Protein AF-A0A9K3M3G5-F1 (afdb_monomer_lite)

InterPro domains:
  IPR040632 Sulfotransferase, S. mansonii-type [PF17784] (165-296)

Foldseek 3Di:
DDDDDDDDDDDDDDDDDDDDDDDDDDDDDDDDDDDDDDPDDDDDDDDDDDDDDDDDDPPPDDDDQDDPDPDDPFQLVQQDLQLLAGDDPDDDDPPDQDDLSNLLSVLVVVLVVPAPVPDPGARPPCVLQDFPVVQLVVLLVVLVVVCVVCVVPDVPDDDFQDFQEEELEDPPLQLVLVQQQVVLLVFAEAEQDDPNDGLLVCLVVCVVSVHQSCPDPNVRGNYYSYNWDFDAPPPVPQGDTGDCSRRVVRSNCVRCVQHEYEYRHERLVVSLVSCLLPRNNQQSVLLDSDRLQRDDPVSVVVSVVVPDGRGRDSRSSVSSSSSSSSSVVVVCVSRVSYHYHYDYLPDQCRLVSNCSNGVGDSVRGGSDRPPDPVPPPPPDPDDDDPPPDPPPPPPPPQQLVQQDLQLLAGDDDPPDPACDLSNLLSVLLPPPVLLPDPVLQDDDPPPPVPLPDQADFAEEALEDAPDPCLQLVQLLVVLVVFFEDEQQGPPNPQHGQQVQLVVCVVSVHQSDCSRRNDGRYYSHNWAFDQDPLPPLDDPDATGRCSRRVVVSNCVVPLQHAYEYEREPLVVVLVCCPPPNNNQLSVLLHSDRSQDDDPQSVVCSSPRFDFDQDPVRDTDRDDHGDDSSSSSRSSSSSSSSVVCCCVPNRVSYHYDYAYLHDLVVNLVVCCSSPVVRDPVSSCSSPVPD

Sequence (688 aa):
MLHPKFWIEWGLRLLFSKRSLAIVFGSTLLLTVSWQIDVVFQQQQPAAGTLRRSASNNFMRVYLKPSPTQQSLPNYQRWNHVNHTFESAHRRDTNEAPSSFEILETVLRDSRQQQPQGGSGHFHDDACLKPNMKQTKRLVQKVKRQREKEQIQSATSHITLPFPVLNMGFPKSGSSSLMRWFKNAGYNVTHFVEDGQYVGLQILQNVLDGYSPFANDLAPYHVHAQMDYTGGDDPRQQATTIFPQIQLLDEIHHAQPNATFVLMFRPVQEWIESTQSWNRYPFRWAESNIPGLMLTERQLYERDSLHERIVVTPQQLQDWWCSHVLHIRQFVKEYPSHALIELDLYDSESSAILSELFAVDEGVVSWNKANSNSKKHNTNKSTMIPQTSSLQKTSTKLYHEKWNFTSNTMTIDEGVESISSLKLLERVMHDGTIMTDESCFRAMPRHDAQISIPLASPFLNVGLPMDPWNDMLKEFFSCLGLKVTHRKGQGGKFGSTGKKINQAVQAGMPPLSGYFGNRDVYTQLDYTVTLNSTQGIVVEQSVFPQIQLLDEIHQEVPNATLLLPYPNFDQWIDFAQSFHNFTERWARMEMPGLVLTEEQYQARSLPCPAEIDEDGMVVNRCIRLSDMQLREWWCGHIHHVRRLVNDVYPSHTLLEIDFGNLAHTRKTMKDLFPQANQTCLSELSFME

pLDDT: mean 80.37, std 21.34, range [23.3, 98.75]

Secondary structure (DSSP, 8-state):
-------------------------------------------PPPPP---------------PPPP----PPPGGGGEETTTTEE--SS---TTSPPPHHHHHHHHHHHHHHTS-TTS------GGGGS--HHHHHHHHHHHHHHHHHHHTT-TT----PPSPEEE-SPTTSSHHHHHHHHHHTT--EE-SEETTEEHHHHHHHHHHTTS-TT-GGGTT-SEES---EE--S-TTS---EE-HHHHTHHHHHHH-TTPEEEEEE--HHHHHHHHHTSTTHHHHHHTS--TT----HHHHHHHHTSSS-----HHHHHHHHHHHHHHHHHHHHHSTTSEEEEEETT-THHHHHHHHHHT--TTT------S--TTSSSS-------------------GGGGEETTTTEE-PPTT-----HHHHHHHHHH-TTGGG-GGGGSPPPPPGGGTTSPPPSPEEE-S-TT-THHHHHHHHHHHTT--EE-SB-TTTTT-BHHHHHHHHHHTTS-TTHHHH-S-SEES---B-----TTT----S--B-HHHHSHHHHHHH-TT-EEEEEE--HHHHHHHHHHSTTHHHHHHHS--TT-PPPHHHHHHTTSPPPEEE-TTS-EEE------HHHHHHHHHHHHHHHHHIIIII-TTSEEEEEETT-HHHHHHHHHHH-TT--HHHHHGGGTT-

Radius of gyration: 33.53 Å; chains: 1; bounding box: 87×112×89 Å

Structure (mmCIF, N/CA/C/O backbone):
data_AF-A0A9K3M3G5-F1
#
_entry.id   AF-A0A9K3M3G5-F1
#
loop_
_atom_site.group_PDB
_atom_site.id
_atom_site.type_symbol
_atom_site.label_atom_id
_atom_site.label_alt_id
_atom_site.label_comp_id
_atom_site.label_asym_id
_atom_site.label_entity_id
_atom_site.label_seq_id
_atom_site.pdbx_PDB_ins_code
_atom_site.Cartn_x
_atom_site.Cartn_y
_atom_site.Cartn_z
_atom_site.occupancy
_atom_site.B_iso_or_equiv
_atom_site.auth_seq_id
_atom_site.auth_comp_id
_atom_site.auth_asym_id
_atom_site.auth_atom_id
_atom_site.pdbx_PDB_model_num
ATOM 1 N N . MET A 1 1 ? 8.587 -85.352 10.899 1.00 38.84 1 MET A N 1
ATOM 2 C CA . MET A 1 1 ? 9.009 -83.949 11.103 1.00 38.84 1 MET A CA 1
ATOM 3 C C . MET A 1 1 ? 7.863 -83.047 10.670 1.00 38.84 1 MET A C 1
ATOM 5 O O . MET A 1 1 ? 7.310 -83.257 9.600 1.00 38.84 1 MET A O 1
ATOM 9 N N . LEU A 1 2 ? 7.431 -82.175 11.578 1.00 28.20 2 LEU A N 1
ATOM 10 C CA . LEU A 1 2 ? 6.199 -81.380 11.555 1.00 28.20 2 LEU A CA 1
ATOM 11 C C . LEU A 1 2 ? 6.344 -80.086 10.721 1.00 28.20 2 LEU A C 1
ATOM 13 O O . LEU A 1 2 ? 7.246 -79.315 11.005 1.00 28.20 2 LEU A O 1
ATOM 17 N N . HIS A 1 3 ? 5.417 -79.860 9.775 1.00 26.95 3 HIS A N 1
ATOM 18 C CA . HIS A 1 3 ? 4.411 -78.765 9.769 1.00 26.95 3 HIS A CA 1
ATOM 19 C C . HIS A 1 3 ? 4.879 -77.252 9.712 1.00 26.95 3 HIS A C 1
ATOM 21 O O . HIS A 1 3 ? 6.071 -77.007 9.615 1.00 26.95 3 HIS A O 1
ATOM 27 N N . PRO A 1 4 ? 3.983 -76.223 9.630 1.00 56.69 4 PRO A N 1
ATOM 28 C CA . PRO A 1 4 ? 3.728 -75.370 8.429 1.00 56.69 4 PRO A CA 1
ATOM 29 C C . PRO A 1 4 ? 3.505 -73.831 8.706 1.00 56.69 4 PRO A C 1
ATOM 31 O O . PRO A 1 4 ? 3.779 -73.372 9.808 1.00 56.69 4 PRO A O 1
ATOM 34 N N . LYS A 1 5 ? 2.805 -73.127 7.769 1.00 32.19 5 LYS A N 1
ATOM 35 C CA . LYS A 1 5 ? 1.855 -71.965 7.932 1.00 32.19 5 LYS A CA 1
ATOM 36 C C . LYS A 1 5 ? 2.451 -70.543 8.066 1.00 32.19 5 LYS A C 1
ATOM 38 O O . LYS A 1 5 ? 3.539 -70.406 8.590 1.00 32.19 5 LYS A O 1
ATOM 43 N N . PHE A 1 6 ? 1.805 -69.416 7.720 1.00 30.36 6 PHE A N 1
ATOM 44 C CA . PHE A 1 6 ? 0.620 -68.971 6.941 1.00 30.36 6 PHE A CA 1
ATOM 45 C C . PHE A 1 6 ? 0.648 -67.407 7.003 1.00 30.36 6 PHE A C 1
ATOM 47 O O . PHE A 1 6 ? 1.065 -66.880 8.027 1.00 30.36 6 PHE A O 1
ATOM 54 N N . TRP A 1 7 ? 0.106 -66.717 5.982 1.00 28.88 7 TRP A N 1
ATOM 55 C CA . TRP A 1 7 ? -0.485 -65.348 5.977 1.00 28.88 7 TRP A CA 1
ATOM 56 C C . TRP A 1 7 ? 0.403 -64.095 6.123 1.00 28.88 7 TRP A C 1
ATOM 58 O O . TRP A 1 7 ? 1.114 -63.956 7.103 1.00 28.88 7 TRP A O 1
ATOM 68 N N . ILE A 1 8 ? 0.225 -63.131 5.200 1.00 28.02 8 ILE A N 1
ATOM 69 C CA . ILE A 1 8 ? 0.043 -61.685 5.462 1.00 28.02 8 ILE A CA 1
ATOM 70 C C . ILE A 1 8 ? -0.809 -61.093 4.320 1.00 28.02 8 ILE A C 1
ATOM 72 O O . ILE A 1 8 ? -0.583 -61.361 3.140 1.00 28.02 8 ILE A O 1
ATOM 76 N N . GLU A 1 9 ? -1.816 -60.325 4.726 1.00 25.84 9 GLU A N 1
ATOM 77 C CA . GLU A 1 9 ? -2.808 -59.603 3.932 1.00 25.84 9 GLU A CA 1
ATOM 78 C C . GLU A 1 9 ? -2.210 -58.448 3.110 1.00 25.84 9 GLU A C 1
ATOM 80 O O . GLU A 1 9 ? -1.312 -57.733 3.557 1.00 25.84 9 GLU A O 1
ATOM 85 N N . TRP A 1 10 ? -2.789 -58.194 1.934 1.00 26.22 10 TRP A N 1
ATOM 86 C CA . TRP A 1 10 ? -2.655 -56.916 1.237 1.00 26.22 10 TRP A CA 1
ATOM 87 C C . TRP A 1 10 ? -3.605 -55.894 1.869 1.00 26.22 10 TRP A C 1
ATOM 89 O O . TRP A 1 10 ? -4.807 -55.897 1.611 1.00 26.22 10 TRP A O 1
ATOM 99 N N . GLY A 1 11 ? -3.058 -55.003 2.693 1.00 24.97 11 GLY A N 1
ATOM 100 C CA . GLY A 1 11 ? -3.770 -53.824 3.175 1.00 24.97 11 GLY A CA 1
ATOM 101 C C . GLY A 1 11 ? -3.885 -52.761 2.081 1.00 24.97 11 GLY A C 1
ATOM 102 O O . GLY A 1 11 ? -2.891 -52.137 1.707 1.00 24.97 11 GLY A O 1
ATOM 103 N N . LEU A 1 12 ? -5.108 -52.514 1.605 1.00 23.30 12 LEU A N 1
ATOM 104 C CA . LEU A 1 12 ? -5.463 -51.297 0.873 1.00 23.30 12 LEU A CA 1
ATOM 105 C C . LEU A 1 12 ? -5.224 -50.072 1.774 1.00 23.30 12 LEU A C 1
ATOM 107 O O . LEU A 1 12 ? -5.944 -49.857 2.749 1.00 23.30 12 LEU A O 1
ATOM 111 N N . ARG A 1 13 ? -4.268 -49.211 1.412 1.00 24.67 13 ARG A N 1
ATOM 112 C CA . ARG A 1 13 ? -4.262 -47.811 1.859 1.00 24.67 13 ARG A CA 1
ATOM 113 C C . ARG A 1 13 ? -5.100 -46.986 0.888 1.00 24.67 13 ARG A C 1
ATOM 115 O O . ARG A 1 13 ? -4.653 -46.641 -0.201 1.00 24.67 13 ARG A O 1
ATOM 122 N N . LEU A 1 14 ? -6.320 -46.667 1.311 1.00 25.39 14 LEU A N 1
ATOM 123 C CA . LEU A 1 14 ? -7.155 -45.631 0.711 1.00 25.39 14 LEU A CA 1
ATOM 124 C C . LEU A 1 14 ? -6.518 -44.259 0.971 1.00 25.39 14 LEU A C 1
ATOM 126 O O . LEU A 1 14 ? -6.572 -43.740 2.084 1.00 25.39 14 LEU A O 1
ATOM 130 N N . LEU A 1 15 ? -5.927 -43.667 -0.065 1.00 27.48 15 LEU A N 1
ATOM 131 C CA . LEU A 1 15 ? -5.682 -42.229 -0.126 1.00 27.48 15 LEU A CA 1
ATOM 132 C C . LEU A 1 15 ? -6.908 -41.579 -0.769 1.00 27.48 15 LEU A C 1
ATOM 134 O O . LEU A 1 15 ? -7.112 -41.658 -1.978 1.00 27.48 15 LEU A O 1
ATOM 138 N N . PHE A 1 16 ? -7.741 -40.947 0.054 1.00 27.62 16 PHE A N 1
ATOM 139 C CA . PHE A 1 16 ? -8.816 -40.091 -0.429 1.00 27.62 16 PHE A CA 1
ATOM 140 C C . PHE A 1 16 ? -8.219 -38.799 -0.993 1.00 27.62 16 PHE A C 1
ATOM 142 O O . PHE A 1 16 ? -7.811 -37.913 -0.246 1.00 27.62 16 PHE A O 1
ATOM 149 N N . SER A 1 17 ? -8.216 -38.674 -2.319 1.00 27.48 17 SER A N 1
ATOM 150 C CA . SER A 1 17 ? -8.119 -37.387 -3.003 1.00 27.48 17 SER A CA 1
ATOM 151 C C . SER A 1 17 ? -9.423 -37.144 -3.753 1.00 27.48 17 SER A C 1
ATOM 153 O O . SER A 1 17 ? -9.816 -37.909 -4.633 1.00 27.48 17 SER A O 1
ATOM 155 N N . LYS A 1 18 ? -10.128 -36.082 -3.358 1.00 38.38 18 LYS A N 1
ATOM 156 C CA . LYS A 1 18 ? -11.320 -35.584 -4.043 1.00 38.38 18 LYS A CA 1
ATOM 157 C C . LYS A 1 18 ? -10.919 -35.119 -5.445 1.00 38.38 18 LYS A C 1
ATOM 159 O O . LYS A 1 18 ? -10.355 -34.034 -5.557 1.00 38.38 18 LYS A O 1
ATOM 164 N N . ARG A 1 19 ? -11.252 -35.893 -6.483 1.00 34.34 19 ARG A N 1
ATOM 165 C CA . ARG A 1 19 ? -11.754 -35.425 -7.795 1.00 34.34 19 ARG A CA 1
ATOM 166 C C . ARG A 1 19 ? -11.994 -36.612 -8.740 1.00 34.34 19 ARG A C 1
ATOM 168 O O . ARG A 1 19 ? -11.101 -37.403 -8.994 1.00 34.34 19 ARG A O 1
ATOM 175 N N . SER A 1 20 ? -13.243 -36.687 -9.189 1.00 30.64 20 SER A N 1
ATOM 176 C CA . SER A 1 20 ? -13.851 -37.377 -10.334 1.00 30.64 20 SER A CA 1
ATOM 177 C C . SER A 1 20 ? -13.057 -38.458 -11.083 1.00 30.64 20 SER A C 1
ATOM 179 O O . SER A 1 20 ? -12.075 -38.181 -11.764 1.00 30.64 20 SER A O 1
ATOM 181 N N . LEU A 1 21 ? -13.612 -39.672 -11.067 1.00 28.20 21 LEU A N 1
ATOM 182 C CA . LEU A 1 21 ? -13.330 -40.750 -12.010 1.00 28.20 21 LEU A CA 1
ATOM 183 C C . LEU A 1 21 ? -14.209 -40.544 -13.258 1.00 28.20 21 LEU A C 1
ATOM 185 O O . LEU A 1 21 ? -15.434 -40.536 -13.143 1.00 28.20 21 LEU A O 1
ATOM 189 N N . ALA A 1 22 ? -13.610 -40.377 -14.437 1.00 27.91 22 ALA A N 1
ATOM 190 C CA . ALA A 1 22 ? -14.321 -40.476 -15.710 1.00 27.91 22 ALA A CA 1
ATOM 191 C C . ALA A 1 22 ? -14.096 -41.884 -16.275 1.00 27.91 22 ALA A C 1
ATOM 193 O O . ALA A 1 22 ? -12.978 -42.229 -16.649 1.00 27.91 22 ALA A O 1
ATOM 194 N N . ILE A 1 23 ? -15.152 -42.697 -16.316 1.00 27.25 23 ILE A N 1
ATOM 195 C CA . ILE A 1 23 ? -15.171 -43.949 -17.076 1.00 27.25 23 ILE A CA 1
ATOM 196 C C . ILE A 1 23 ? -16.015 -43.692 -18.322 1.00 27.25 23 ILE A C 1
ATOM 198 O O . ILE A 1 23 ? -17.196 -43.368 -18.222 1.00 27.25 23 ILE A O 1
ATOM 202 N N . VAL A 1 24 ? -15.399 -43.833 -19.494 1.00 29.14 24 VAL A N 1
ATOM 203 C CA . VAL A 1 24 ? -16.089 -43.831 -20.785 1.00 29.14 24 VAL A CA 1
ATOM 204 C C . VAL A 1 24 ? -16.514 -45.264 -21.090 1.00 29.14 24 VAL A C 1
ATOM 206 O O . VAL A 1 24 ? -15.661 -46.134 -21.241 1.00 29.14 24 VAL A O 1
ATOM 209 N N . PHE A 1 25 ? -17.819 -45.502 -21.220 1.00 29.78 25 PHE A N 1
ATOM 210 C CA . PHE A 1 25 ? -18.348 -46.656 -21.945 1.00 29.78 25 PHE A CA 1
ATOM 211 C C . PHE A 1 25 ? -19.260 -46.170 -23.068 1.00 29.78 25 PHE A C 1
ATOM 213 O O . PHE A 1 25 ? -20.083 -45.275 -22.883 1.00 29.78 25 PHE A O 1
ATOM 220 N N . GLY A 1 26 ? -19.037 -46.737 -24.252 1.00 28.22 26 GLY A N 1
ATOM 221 C CA . GLY A 1 26 ? -19.723 -46.385 -25.482 1.00 28.22 26 GLY A CA 1
ATOM 222 C C . GLY A 1 26 ? -21.218 -46.699 -25.463 1.00 28.22 26 GLY A C 1
ATOM 223 O O . GLY A 1 26 ? -21.659 -47.662 -24.845 1.00 28.22 26 GLY A O 1
ATOM 224 N N . SER A 1 27 ? -21.949 -45.851 -26.192 1.00 35.56 27 SER A N 1
ATOM 225 C CA . SER A 1 27 ? -23.146 -46.146 -26.991 1.00 35.56 27 SER A CA 1
ATOM 226 C C . SER A 1 27 ? -24.119 -47.187 -26.426 1.00 35.56 27 SER A C 1
ATOM 228 O O . SER A 1 27 ? -23.870 -48.379 -26.563 1.00 35.56 27 SER A O 1
ATOM 230 N N . THR A 1 28 ? -25.273 -46.751 -25.896 1.00 35.97 28 THR A N 1
ATOM 231 C CA . THR A 1 28 ? -26.627 -46.881 -26.502 1.00 35.97 28 THR A CA 1
ATOM 232 C C . THR A 1 28 ? -27.694 -46.276 -25.556 1.00 35.97 28 THR A C 1
ATOM 234 O O . THR A 1 28 ? -27.611 -46.459 -24.350 1.00 35.97 28 THR A O 1
ATOM 237 N N . LEU A 1 29 ? -28.693 -45.586 -26.132 1.00 29.05 29 LEU A N 1
ATOM 238 C CA . LEU A 1 29 ? -30.022 -45.207 -25.597 1.00 29.05 29 LEU A CA 1
ATOM 239 C C . LEU A 1 29 ? -30.130 -44.520 -24.211 1.00 29.05 29 LEU A C 1
ATOM 241 O O . LEU A 1 29 ? -30.088 -45.150 -23.159 1.00 29.05 29 LEU A O 1
ATOM 245 N N . LEU A 1 30 ? -30.451 -43.221 -24.230 1.00 27.38 30 LEU A N 1
ATOM 246 C CA . LEU A 1 30 ? -30.984 -42.478 -23.084 1.00 27.38 30 LEU A CA 1
ATOM 247 C C . LEU A 1 30 ? -32.493 -42.749 -22.933 1.00 27.38 30 LEU A C 1
ATOM 249 O O . LEU A 1 30 ? -33.303 -42.208 -23.681 1.00 27.38 30 LEU A O 1
ATOM 253 N N . LEU A 1 31 ? -32.862 -43.556 -21.937 1.00 27.17 31 LEU A N 1
ATOM 254 C CA . LEU A 1 31 ? -34.176 -43.517 -21.288 1.00 27.17 31 LEU A CA 1
ATOM 255 C C . LEU A 1 31 ? -33.979 -42.880 -19.911 1.00 27.17 31 LEU A C 1
ATOM 257 O O . LEU A 1 31 ? -33.366 -43.469 -19.023 1.00 27.17 31 LEU A O 1
ATOM 261 N N . THR A 1 32 ? -34.471 -41.657 -19.730 1.00 27.77 32 THR A N 1
ATOM 262 C CA . THR A 1 32 ? -34.497 -40.993 -18.425 1.00 27.77 32 THR A CA 1
ATOM 263 C C . THR A 1 32 ? -35.645 -41.559 -17.592 1.00 27.77 32 THR A C 1
ATOM 265 O O . THR A 1 32 ? -36.807 -41.258 -17.859 1.00 27.77 32 THR A O 1
ATOM 268 N N . VAL A 1 33 ? -35.323 -42.358 -16.573 1.00 25.39 33 VAL A N 1
ATOM 269 C CA . VAL A 1 33 ? -36.246 -42.702 -15.482 1.00 25.39 33 VAL A CA 1
ATOM 270 C C . VAL A 1 33 ? -35.857 -41.859 -14.270 1.00 25.39 33 VAL A C 1
ATOM 272 O O . VAL A 1 33 ? -34.772 -42.015 -13.715 1.00 25.39 33 VAL A O 1
ATOM 275 N N . SER A 1 34 ? -36.740 -40.936 -13.893 1.00 24.36 34 SER A N 1
ATOM 276 C CA . SER A 1 34 ? -36.658 -40.168 -12.650 1.00 24.36 34 SER A CA 1
ATOM 277 C C . SER A 1 34 ? -37.006 -41.085 -11.475 1.00 24.36 34 SER A C 1
ATOM 279 O O . SER A 1 34 ? -38.115 -41.613 -11.424 1.00 24.36 34 SER A O 1
ATOM 281 N N . TRP A 1 35 ? -36.074 -41.277 -10.540 1.00 27.22 35 TRP A N 1
ATOM 282 C CA . TRP A 1 35 ? -36.381 -41.825 -9.219 1.00 27.22 35 TRP A CA 1
ATOM 283 C C . TRP A 1 35 ? -36.515 -40.664 -8.239 1.00 27.22 35 TRP A C 1
ATOM 285 O O . TRP A 1 35 ? -35.530 -40.050 -7.833 1.00 27.22 35 TRP A O 1
ATOM 295 N N . GLN A 1 36 ? -37.757 -40.371 -7.876 1.00 26.56 36 GLN A N 1
ATOM 296 C CA . GLN A 1 36 ? -38.108 -39.501 -6.767 1.00 26.56 36 GLN A CA 1
ATOM 297 C C . GLN A 1 36 ? -38.051 -40.362 -5.497 1.00 26.56 36 GLN A C 1
ATOM 299 O O . GLN A 1 36 ? -38.856 -41.274 -5.320 1.00 26.56 36 GLN A O 1
ATOM 304 N N . ILE A 1 37 ? -37.033 -40.152 -4.660 1.00 25.00 37 ILE A N 1
ATOM 305 C CA . ILE A 1 37 ? -36.942 -40.803 -3.348 1.00 25.00 37 ILE A CA 1
ATOM 306 C C . ILE A 1 37 ? -37.764 -39.958 -2.376 1.00 25.00 37 ILE A C 1
ATOM 308 O O . ILE A 1 37 ? -37.268 -38.979 -1.821 1.00 25.00 37 ILE A O 1
ATOM 312 N N . ASP A 1 38 ? -39.021 -40.343 -2.175 1.00 25.12 38 ASP A N 1
ATOM 313 C CA . ASP A 1 38 ? -39.829 -39.846 -1.066 1.00 25.12 38 ASP A CA 1
ATOM 314 C C . ASP A 1 38 ? -39.392 -40.561 0.218 1.00 25.12 38 ASP A C 1
ATOM 316 O O . ASP A 1 38 ? -39.696 -41.733 0.455 1.00 25.12 38 ASP A O 1
ATOM 320 N N . VAL A 1 39 ? -38.641 -39.853 1.064 1.00 26.72 39 VAL A N 1
ATOM 321 C CA . VAL A 1 39 ? -38.335 -40.309 2.424 1.00 26.72 39 VAL A CA 1
ATOM 322 C C . VAL A 1 39 ? -39.574 -40.076 3.287 1.00 26.72 39 VAL A C 1
ATOM 324 O O . VAL A 1 39 ? -39.772 -39.006 3.861 1.00 26.72 39 VAL A O 1
ATOM 327 N N . VAL A 1 40 ? -40.427 -41.095 3.374 1.00 26.69 40 VAL A N 1
ATOM 328 C CA . VAL A 1 40 ? -41.541 -41.141 4.325 1.00 26.69 40 VAL A CA 1
ATOM 329 C C . VAL A 1 40 ? -40.980 -41.447 5.716 1.00 26.69 40 VAL A C 1
ATOM 331 O O . VAL A 1 40 ? -40.555 -42.567 5.996 1.00 26.69 40 VAL A O 1
ATOM 334 N N . PHE A 1 41 ? -40.987 -40.456 6.611 1.00 27.73 41 PHE A N 1
ATOM 335 C CA . PHE A 1 41 ? -40.742 -40.686 8.035 1.00 27.73 41 PHE A CA 1
ATOM 336 C C . PHE A 1 41 ? -41.966 -41.363 8.659 1.00 27.73 41 PHE A C 1
ATOM 338 O O . PHE A 1 41 ? -42.991 -40.732 8.914 1.00 27.73 41 PHE A O 1
ATOM 345 N N . GLN A 1 42 ? -41.856 -42.667 8.909 1.00 28.69 42 GLN A N 1
ATOM 346 C CA . GLN A 1 42 ? -42.854 -43.426 9.649 1.00 28.69 42 GLN A CA 1
ATOM 347 C C . GLN A 1 42 ? -42.664 -43.184 11.153 1.00 28.69 42 GLN A C 1
ATOM 349 O O . GLN A 1 42 ? -41.694 -43.627 11.767 1.00 28.69 42 GLN A O 1
ATOM 354 N N . GLN A 1 43 ? -43.599 -42.445 11.744 1.00 31.39 43 GLN A N 1
ATOM 355 C CA . GLN A 1 43 ? -43.656 -42.145 13.170 1.00 31.39 43 GLN A CA 1
ATOM 356 C C . GLN A 1 43 ? -44.104 -43.405 13.936 1.00 31.39 43 GLN A C 1
ATOM 358 O O . GLN A 1 43 ? -45.280 -43.763 13.918 1.00 31.39 43 GLN A O 1
ATOM 363 N N . GLN A 1 44 ? -43.174 -44.111 14.590 1.00 31.30 44 GLN A N 1
ATOM 364 C CA . GLN A 1 44 ? -43.515 -45.179 15.539 1.00 31.30 44 GLN A CA 1
ATOM 365 C C . GLN A 1 44 ? -43.837 -44.583 16.918 1.00 31.30 44 GLN A C 1
ATOM 367 O O . GLN A 1 44 ? -43.062 -43.804 17.470 1.00 31.30 44 GLN A O 1
ATOM 372 N N . GLN A 1 45 ? -44.997 -44.957 17.466 1.00 35.38 45 GLN A N 1
ATOM 373 C CA . GLN A 1 45 ? -45.394 -44.673 18.849 1.00 35.38 45 GLN A CA 1
ATOM 374 C C . GLN A 1 45 ? -44.529 -45.458 19.855 1.00 35.38 45 GLN A C 1
ATOM 376 O O . GLN A 1 45 ? -44.069 -46.556 19.530 1.00 35.38 45 GLN A O 1
ATOM 381 N N . PRO A 1 46 ? -44.322 -44.948 21.085 1.00 41.69 46 PRO A N 1
ATOM 382 C CA . PRO A 1 46 ? -43.438 -45.587 22.048 1.00 41.69 46 PRO A CA 1
ATOM 383 C C . PRO A 1 46 ? -44.144 -46.710 22.818 1.00 41.69 46 PRO A C 1
ATOM 385 O O . PRO A 1 46 ? -45.238 -46.536 23.357 1.00 41.69 46 PRO A O 1
ATOM 388 N N . ALA A 1 47 ? -43.462 -47.849 22.931 1.00 33.81 47 ALA A N 1
ATOM 389 C CA . ALA A 1 47 ? -43.762 -48.869 23.925 1.00 33.81 47 ALA A CA 1
ATOM 390 C C . ALA A 1 47 ? -43.254 -48.420 25.305 1.00 33.81 47 ALA A C 1
ATOM 392 O O . ALA A 1 47 ? -42.148 -47.893 25.446 1.00 33.81 47 ALA A O 1
ATOM 393 N N . ALA A 1 48 ? -44.085 -48.637 26.321 1.00 42.84 48 ALA A N 1
ATOM 394 C CA . ALA A 1 48 ? -43.797 -48.352 27.717 1.00 42.84 48 ALA A CA 1
ATOM 395 C C . ALA A 1 48 ? -42.571 -49.138 28.215 1.00 42.84 48 ALA A C 1
ATOM 397 O O . ALA A 1 48 ? -42.530 -50.364 28.137 1.00 42.84 48 ALA A O 1
ATOM 398 N N . GLY A 1 49 ? -41.594 -48.423 28.775 1.00 33.66 49 GLY A N 1
ATOM 399 C CA . GLY A 1 49 ? -40.405 -49.003 29.390 1.00 33.66 49 GLY A CA 1
ATOM 400 C C . GLY A 1 49 ? -39.849 -48.087 30.473 1.00 33.66 49 GLY A C 1
ATOM 401 O O . GLY A 1 49 ? -39.207 -47.080 30.194 1.00 33.66 49 GLY A O 1
ATOM 402 N N . THR A 1 50 ? -40.130 -48.436 31.722 1.00 43.56 50 THR A N 1
ATOM 403 C CA . THR A 1 50 ? -39.690 -47.753 32.939 1.00 43.56 50 THR A CA 1
ATOM 404 C C . THR A 1 50 ? -38.180 -47.922 33.135 1.00 43.56 50 THR A C 1
ATOM 406 O O . THR A 1 50 ? -37.729 -49.031 33.416 1.00 43.56 50 THR A O 1
ATOM 409 N N . LEU A 1 51 ? -37.384 -46.847 33.059 1.00 34.22 51 LEU A N 1
ATOM 410 C CA . LEU A 1 51 ? -36.006 -46.858 33.570 1.00 34.22 51 LEU A CA 1
ATOM 411 C C . LEU A 1 51 ? -35.503 -45.472 34.005 1.00 34.22 51 LEU A C 1
ATOM 413 O O . LEU A 1 51 ? -35.999 -44.429 33.597 1.00 34.22 51 LEU A O 1
ATOM 417 N N . ARG A 1 52 ? -34.573 -45.525 34.961 1.00 32.78 52 ARG A N 1
ATOM 418 C CA . ARG A 1 52 ? -34.240 -44.541 36.000 1.00 32.78 52 ARG A CA 1
ATOM 419 C C . ARG A 1 52 ? -33.718 -43.181 35.515 1.00 32.78 52 ARG A C 1
ATOM 421 O O . ARG A 1 52 ? -32.939 -43.082 34.578 1.00 32.78 52 ARG A O 1
ATOM 428 N N . ARG A 1 53 ? -34.074 -42.162 36.310 1.00 37.44 53 ARG A N 1
ATOM 429 C CA . ARG A 1 53 ? -33.570 -40.779 36.320 1.00 37.44 53 ARG A CA 1
ATOM 430 C C . ARG A 1 53 ? -32.035 -40.692 36.284 1.00 37.44 53 ARG A C 1
ATOM 432 O O . ARG A 1 53 ? -31.376 -41.155 37.210 1.00 37.44 53 ARG A O 1
ATOM 439 N N . SER A 1 54 ? -31.517 -39.953 35.308 1.00 32.50 54 SER A N 1
ATOM 440 C CA . SER A 1 54 ? -30.349 -39.077 35.449 1.00 32.50 54 SER A CA 1
ATOM 441 C C . SER A 1 54 ? -30.647 -37.821 34.632 1.00 32.50 54 SER A C 1
ATOM 443 O O . SER A 1 54 ? -30.816 -37.895 33.418 1.00 32.50 54 SER A O 1
ATOM 445 N N . ALA A 1 55 ? -30.852 -36.699 35.316 1.00 35.00 55 ALA A N 1
ATOM 446 C CA . ALA A 1 55 ? -31.249 -35.441 34.706 1.00 35.00 55 ALA A CA 1
ATOM 447 C C . ALA A 1 55 ? -30.004 -34.644 34.294 1.00 35.00 55 ALA A C 1
ATOM 449 O O . ALA A 1 55 ? -29.340 -34.051 35.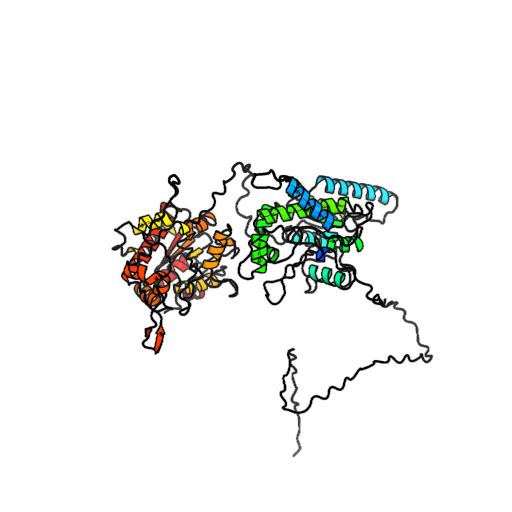140 1.00 35.00 55 ALA A O 1
ATOM 450 N N . SER A 1 56 ? -29.729 -34.588 32.993 1.00 32.53 56 SER A N 1
ATOM 451 C CA . SER A 1 56 ? -29.033 -33.466 32.365 1.00 32.53 56 SER A CA 1
ATOM 452 C C . SER A 1 56 ? -29.977 -32.863 31.322 1.00 32.53 56 SER A C 1
ATOM 454 O O . SER A 1 56 ? -30.278 -33.458 30.289 1.00 32.53 56 SER A O 1
ATOM 456 N N . ASN A 1 57 ? -30.523 -31.688 31.637 1.00 32.59 57 ASN A N 1
ATOM 457 C CA . ASN A 1 57 ? -31.403 -30.933 30.748 1.00 32.59 57 ASN A CA 1
ATOM 458 C C . ASN A 1 57 ? -30.583 -30.317 29.603 1.00 32.59 57 ASN A C 1
ATOM 460 O O . ASN A 1 57 ? -30.195 -29.155 29.678 1.00 32.59 57 ASN A O 1
ATOM 464 N N . ASN A 1 58 ? -30.357 -31.074 28.530 1.00 29.52 58 ASN A N 1
ATOM 465 C CA . ASN A 1 58 ? -29.995 -30.513 27.230 1.00 29.52 58 ASN A CA 1
ATOM 466 C C . ASN A 1 58 ? -31.281 -30.281 26.428 1.00 29.52 58 ASN A C 1
ATOM 468 O O . ASN A 1 58 ? -31.766 -31.168 25.728 1.00 29.52 58 ASN A O 1
ATOM 472 N N . PHE A 1 59 ? -31.855 -29.081 26.547 1.00 30.83 59 PHE A N 1
ATOM 473 C CA . PHE A 1 59 ? -32.909 -28.630 25.639 1.00 30.83 59 PHE A CA 1
ATOM 474 C C . PHE A 1 59 ? -32.297 -28.375 24.256 1.00 30.83 59 PHE A C 1
ATOM 476 O O . PHE A 1 59 ? -31.689 -27.336 24.009 1.00 30.83 59 PHE A O 1
ATOM 483 N N . MET A 1 60 ? -32.465 -29.331 23.344 1.00 27.41 60 MET A N 1
ATOM 484 C CA . MET A 1 60 ? -32.206 -29.145 21.919 1.00 27.41 60 MET A CA 1
ATOM 485 C C . MET A 1 60 ? -33.256 -28.160 21.370 1.00 27.41 60 MET A C 1
ATOM 487 O O . MET A 1 60 ? -34.413 -28.524 21.166 1.00 27.41 60 MET A O 1
ATOM 491 N N . ARG A 1 61 ? -32.882 -26.885 21.182 1.00 34.78 61 ARG A N 1
ATOM 492 C CA . ARG A 1 61 ? -33.710 -25.910 20.452 1.00 34.78 61 ARG A CA 1
ATOM 493 C C . ARG A 1 61 ? -33.644 -26.237 18.963 1.00 34.78 61 ARG A C 1
ATOM 495 O O . ARG A 1 61 ? -32.649 -25.949 18.307 1.00 34.78 61 ARG A O 1
ATOM 502 N N . VAL A 1 62 ? -34.705 -26.837 18.437 1.00 30.50 62 VAL A N 1
ATOM 503 C CA . VAL A 1 62 ? -34.918 -26.971 16.993 1.00 30.50 62 VAL A CA 1
ATOM 504 C C . VAL A 1 62 ? -35.448 -25.631 16.484 1.00 30.50 62 VAL A C 1
ATOM 506 O O . VAL A 1 62 ? -36.594 -25.275 16.749 1.00 30.50 62 VAL A O 1
ATOM 509 N N . TYR A 1 63 ? -34.606 -24.863 15.793 1.00 36.34 63 TYR A N 1
ATOM 510 C CA . TYR A 1 63 ? -35.044 -23.665 15.080 1.00 36.34 63 TYR A CA 1
ATOM 511 C C . TYR A 1 63 ? -35.692 -24.105 13.763 1.00 36.34 63 TYR A C 1
ATOM 513 O O . TYR A 1 63 ? -35.014 -24.572 12.850 1.00 36.34 63 TYR A O 1
ATOM 521 N N . LEU A 1 64 ? -37.019 -24.004 13.677 1.00 36.75 64 LEU A N 1
ATOM 522 C CA . LEU A 1 64 ? -37.734 -24.179 12.415 1.00 36.75 64 LEU A CA 1
ATOM 523 C C . LEU A 1 64 ? -37.398 -22.992 11.504 1.00 36.75 64 LEU A C 1
ATOM 525 O O . LEU A 1 64 ? -37.605 -21.840 11.884 1.00 36.75 64 LEU A O 1
ATOM 529 N N . LYS A 1 65 ? -36.865 -23.280 10.312 1.00 38.81 65 LYS A N 1
ATOM 530 C CA . LYS A 1 65 ? -36.557 -22.273 9.291 1.00 38.81 65 LYS A CA 1
ATOM 531 C C . LYS A 1 65 ? -37.874 -21.604 8.854 1.00 38.81 65 LYS A C 1
ATOM 533 O O . LYS A 1 65 ? -38.775 -22.330 8.424 1.00 38.81 65 LYS A O 1
ATOM 538 N N . PRO A 1 66 ? -38.035 -20.274 8.977 1.00 46.91 66 PRO A N 1
ATOM 539 C CA . PRO A 1 66 ? -39.229 -19.605 8.478 1.00 46.91 66 PRO A CA 1
ATOM 540 C C . PRO A 1 66 ? -39.366 -19.831 6.965 1.00 46.91 66 PRO A C 1
ATOM 542 O O . PRO A 1 66 ? -38.371 -19.895 6.241 1.00 46.91 66 PRO A O 1
ATOM 545 N N . SER A 1 67 ? -40.608 -19.990 6.496 1.00 42.72 67 SER A N 1
ATOM 546 C CA . SER A 1 67 ? -40.938 -20.063 5.066 1.00 42.72 67 SER A CA 1
ATOM 547 C C . SER A 1 67 ? -40.330 -18.856 4.336 1.00 42.72 67 SER A C 1
ATOM 549 O O . SER A 1 67 ? -40.404 -17.758 4.888 1.00 42.72 67 SER A O 1
ATOM 551 N N . PRO A 1 68 ? -39.766 -19.009 3.120 1.00 47.41 68 PRO A N 1
ATOM 552 C CA . PRO A 1 68 ? -39.186 -17.910 2.352 1.00 47.41 68 PRO A CA 1
ATOM 553 C C . PRO A 1 68 ? -40.292 -16.974 1.837 1.00 47.41 68 PRO A C 1
ATOM 555 O O . PRO A 1 68 ? -40.658 -16.974 0.667 1.00 47.41 68 PRO A O 1
ATOM 558 N N . THR A 1 69 ? -40.878 -16.182 2.729 1.00 49.22 69 THR A N 1
ATOM 559 C CA . THR A 1 69 ? -41.574 -14.945 2.377 1.00 49.22 69 THR A CA 1
ATOM 560 C C . THR A 1 69 ? -40.540 -14.000 1.781 1.00 49.22 69 THR A C 1
ATOM 562 O O . THR A 1 69 ? -39.497 -13.837 2.409 1.00 49.22 69 THR A O 1
ATOM 565 N N . GLN A 1 70 ? -40.814 -13.439 0.591 1.00 54.72 70 GLN A N 1
ATOM 566 C CA . GLN A 1 70 ? -39.994 -12.464 -0.156 1.00 54.72 70 GLN A CA 1
ATOM 567 C C . GLN A 1 70 ? -38.958 -11.756 0.731 1.00 54.72 70 GLN A C 1
ATOM 569 O O . GLN A 1 70 ? -39.251 -10.726 1.336 1.00 54.72 70 GLN A O 1
ATOM 574 N N . GLN A 1 71 ? -37.752 -12.322 0.839 1.00 57.31 71 GLN A N 1
ATOM 575 C CA . GLN A 1 71 ? -36.662 -11.649 1.530 1.00 57.31 71 GLN A CA 1
ATOM 576 C C . GLN A 1 71 ? -36.315 -10.434 0.682 1.00 57.31 71 GLN A C 1
ATOM 578 O O . GLN A 1 71 ? -35.864 -10.558 -0.458 1.00 57.31 71 GLN A O 1
ATOM 583 N N . SER A 1 72 ? -36.609 -9.251 1.212 1.00 74.19 72 SER A N 1
ATOM 584 C CA . SER A 1 72 ? -36.191 -8.002 0.601 1.00 74.19 72 SER A CA 1
ATOM 585 C C . SER A 1 72 ? -34.673 -8.034 0.447 1.00 74.19 72 SER A C 1
ATOM 587 O O . SER A 1 72 ? -33.977 -8.285 1.431 1.00 74.19 72 SER A O 1
ATOM 589 N N . LEU A 1 73 ? -34.167 -7.786 -0.764 1.00 79.06 73 LEU A N 1
ATOM 590 C CA . LEU A 1 73 ? -32.725 -7.709 -1.010 1.00 79.06 73 LEU A CA 1
ATOM 591 C C . LEU A 1 73 ? -32.082 -6.744 0.004 1.00 79.06 73 LEU A C 1
ATOM 593 O O . LEU A 1 73 ? -32.677 -5.674 0.217 1.00 79.06 73 LEU A O 1
ATOM 597 N N . PRO A 1 74 ? -30.917 -7.092 0.590 1.00 84.81 74 PRO A N 1
ATOM 598 C CA . PRO A 1 74 ? -30.177 -6.214 1.493 1.00 84.81 74 PRO A CA 1
ATOM 599 C C . PRO A 1 74 ? -29.984 -4.822 0.896 1.00 84.81 74 PRO A C 1
ATOM 601 O O . PRO A 1 74 ? -29.804 -4.685 -0.320 1.00 84.81 74 PRO A O 1
ATOM 604 N N . ASN A 1 75 ? -29.983 -3.788 1.739 1.00 86.19 75 ASN A N 1
ATOM 605 C CA . ASN A 1 75 ? -29.982 -2.404 1.252 1.00 86.19 75 ASN A CA 1
ATOM 606 C C . ASN A 1 75 ? -28.759 -2.099 0.372 1.00 86.19 75 ASN A C 1
ATOM 608 O O . ASN A 1 75 ? -28.896 -1.427 -0.648 1.00 86.19 75 ASN A O 1
ATOM 612 N N . TYR A 1 76 ? -27.587 -2.673 0.662 1.00 87.12 76 TYR A N 1
ATOM 613 C CA . TYR A 1 76 ? -26.392 -2.425 -0.155 1.00 87.12 76 TYR A CA 1
ATOM 614 C C . TYR A 1 76 ? -26.513 -2.872 -1.612 1.00 87.12 76 TYR A C 1
ATOM 616 O O . TYR A 1 76 ? -25.823 -2.328 -2.467 1.00 87.12 76 TYR A O 1
ATOM 624 N N . GLN A 1 77 ? -27.382 -3.839 -1.919 1.00 88.56 77 GLN A N 1
ATOM 625 C CA . GLN A 1 77 ? -27.597 -4.289 -3.296 1.00 88.56 77 GLN A CA 1
ATOM 626 C C . GLN A 1 77 ? -28.397 -3.274 -4.125 1.00 88.56 77 GLN A C 1
ATOM 628 O O . GLN A 1 77 ? -28.460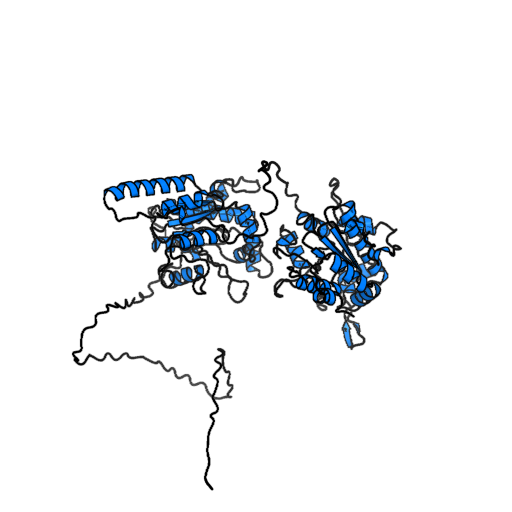 -3.399 -5.343 1.00 88.56 77 GLN A O 1
ATOM 633 N N . ARG A 1 78 ? -28.995 -2.267 -3.474 1.00 89.12 78 ARG A N 1
ATOM 634 C CA . ARG A 1 78 ? -29.745 -1.167 -4.107 1.00 89.12 78 ARG A CA 1
ATOM 635 C C . ARG A 1 78 ? -28.927 0.119 -4.224 1.00 89.12 78 ARG A C 1
ATOM 637 O O . ARG A 1 78 ? -29.448 1.148 -4.645 1.00 89.12 78 ARG A O 1
ATOM 644 N N . TRP A 1 79 ? -27.661 0.085 -3.815 1.00 90.19 79 TRP A N 1
ATOM 645 C CA . TRP A 1 79 ? -26.760 1.218 -3.950 1.00 90.19 79 TRP A CA 1
ATOM 646 C C . TRP A 1 79 ? -26.273 1.343 -5.395 1.00 90.19 79 TRP A C 1
ATOM 648 O O . TRP A 1 79 ? -25.693 0.410 -5.953 1.00 90.19 79 TRP A O 1
ATOM 658 N N . ASN A 1 80 ? -26.458 2.516 -5.997 1.00 88.75 80 ASN A N 1
ATOM 659 C CA . ASN A 1 80 ? -25.932 2.799 -7.322 1.00 88.75 80 ASN A CA 1
ATOM 660 C C . ASN A 1 80 ? -24.507 3.364 -7.207 1.00 88.75 80 ASN A C 1
ATOM 662 O O . ASN A 1 80 ? -24.275 4.476 -6.734 1.00 88.75 80 ASN A O 1
ATOM 666 N N . HIS A 1 81 ? -23.527 2.574 -7.649 1.00 86.88 81 HIS A N 1
ATOM 667 C CA . HIS A 1 81 ? -22.105 2.915 -7.543 1.00 86.88 81 HIS A CA 1
ATOM 668 C C . HIS A 1 81 ? -21.636 3.990 -8.531 1.00 86.88 81 HIS A C 1
ATOM 670 O O . HIS A 1 81 ? -20.554 4.530 -8.333 1.00 86.88 81 HIS A O 1
ATOM 676 N N . VAL A 1 82 ? -22.414 4.295 -9.574 1.00 82.75 82 VAL A N 1
ATOM 677 C CA . VAL A 1 82 ? -22.029 5.272 -10.606 1.00 82.75 82 VAL A CA 1
ATOM 678 C C . VAL A 1 82 ? -22.343 6.692 -10.149 1.00 82.75 82 VAL A C 1
ATOM 680 O O . VAL A 1 82 ? -21.515 7.588 -10.262 1.00 82.75 82 VAL A O 1
ATOM 683 N N . ASN A 1 83 ? -23.544 6.905 -9.618 1.00 88.12 83 ASN A N 1
ATOM 684 C CA . ASN A 1 83 ? -24.007 8.223 -9.179 1.00 88.12 83 ASN A CA 1
ATOM 685 C C . ASN A 1 83 ? -23.970 8.397 -7.648 1.00 88.12 83 ASN A C 1
ATOM 687 O O . ASN A 1 83 ? -24.226 9.497 -7.156 1.00 88.12 83 ASN A O 1
ATOM 691 N N . HIS A 1 84 ? -23.628 7.340 -6.904 1.00 88.06 84 HIS A N 1
ATOM 692 C CA . HIS A 1 84 ? -23.605 7.311 -5.443 1.00 88.06 84 HIS A CA 1
ATOM 693 C C . HIS A 1 84 ? -24.957 7.674 -4.807 1.00 88.06 84 HIS A C 1
ATOM 695 O O . HIS A 1 84 ? -24.997 8.444 -3.844 1.00 88.06 84 HIS A O 1
ATOM 701 N N . THR A 1 85 ? -26.049 7.138 -5.361 1.00 90.62 85 THR A N 1
ATOM 702 C CA . THR A 1 85 ? -27.415 7.320 -4.843 1.00 90.62 85 THR A CA 1
ATOM 703 C C . THR A 1 85 ? -28.009 6.008 -4.345 1.00 90.62 85 THR A C 1
ATOM 705 O O . THR A 1 85 ? -27.673 4.929 -4.845 1.00 90.62 85 THR A O 1
ATOM 708 N N . PHE A 1 86 ? -28.945 6.099 -3.404 1.00 91.19 86 PHE A N 1
ATOM 709 C CA . PHE A 1 86 ? -29.709 4.958 -2.918 1.00 91.19 86 PHE A CA 1
ATOM 710 C C . PHE A 1 86 ? -31.149 4.999 -3.438 1.00 91.19 86 PHE A C 1
ATOM 712 O O . PHE A 1 86 ? -31.895 5.945 -3.186 1.00 91.19 86 PHE A O 1
ATOM 719 N N . GLU A 1 87 ? -31.570 3.950 -4.145 1.00 86.19 87 GLU A N 1
ATOM 720 C CA . GLU A 1 87 ? -32.961 3.821 -4.584 1.00 86.19 87 GLU A CA 1
ATOM 721 C C . GLU A 1 87 ? -33.806 3.192 -3.471 1.00 86.19 87 GLU A C 1
ATOM 723 O O . GLU A 1 87 ? -33.805 1.973 -3.255 1.00 86.19 87 GLU A O 1
ATOM 728 N N . SER A 1 88 ? -34.558 4.024 -2.744 1.00 79.81 88 SER A N 1
ATOM 729 C CA . SER A 1 88 ? -35.529 3.510 -1.782 1.00 79.81 88 SER A CA 1
ATOM 730 C C . SER A 1 88 ? -36.710 2.886 -2.532 1.00 79.81 88 SER A C 1
ATOM 732 O O . SER A 1 88 ? -37.356 3.506 -3.376 1.00 79.81 88 SER A O 1
ATOM 734 N N . ALA A 1 89 ? -36.999 1.614 -2.244 1.00 70.88 89 ALA A N 1
ATOM 735 C CA . ALA A 1 89 ? -38.051 0.882 -2.953 1.00 70.88 89 ALA A CA 1
ATOM 736 C C . ALA A 1 89 ? -39.450 1.467 -2.693 1.00 70.88 89 ALA A C 1
ATOM 738 O O . ALA A 1 89 ? -40.360 1.260 -3.497 1.00 70.88 89 ALA A O 1
ATOM 739 N N . HIS A 1 90 ? -39.643 2.173 -1.574 1.00 76.00 90 HIS A N 1
ATOM 740 C CA . HIS A 1 90 ? -40.923 2.718 -1.127 1.00 76.00 90 HIS A CA 1
ATOM 741 C C . HIS A 1 90 ? -40.740 4.161 -0.650 1.00 76.00 90 HIS A C 1
ATOM 743 O O . HIS A 1 90 ? -39.753 4.478 0.014 1.00 76.00 90 HIS A O 1
ATOM 749 N N . ARG A 1 91 ? -41.725 5.028 -0.938 1.00 68.75 91 ARG A N 1
ATOM 750 C CA . ARG A 1 91 ? -41.859 6.311 -0.235 1.00 68.75 91 ARG A CA 1
ATOM 751 C C . ARG A 1 91 ? -42.047 5.998 1.246 1.00 68.75 91 ARG A C 1
ATOM 753 O O . ARG A 1 91 ? -43.131 5.570 1.635 1.00 68.75 91 ARG A O 1
ATOM 760 N N . ARG A 1 92 ? -40.990 6.176 2.035 1.00 75.00 92 ARG A N 1
ATOM 761 C CA . ARG A 1 92 ? -41.079 6.095 3.490 1.00 75.00 92 ARG A CA 1
ATOM 762 C C . ARG A 1 92 ? -42.015 7.168 4.020 1.00 75.00 92 ARG A C 1
ATOM 764 O O . ARG A 1 92 ? -42.133 8.248 3.433 1.00 75.00 92 ARG A O 1
ATOM 771 N N . ASP A 1 93 ? -42.662 6.856 5.136 1.00 80.88 93 ASP A N 1
ATOM 772 C CA . ASP A 1 93 ? -43.270 7.885 5.965 1.00 80.88 93 ASP A CA 1
ATOM 773 C C . ASP A 1 93 ? -42.163 8.868 6.380 1.00 80.88 93 ASP A C 1
ATOM 775 O O . ASP A 1 93 ? -41.065 8.464 6.763 1.00 80.88 93 ASP A O 1
ATOM 779 N N . THR A 1 94 ? -42.443 10.166 6.302 1.00 83.00 94 THR A N 1
ATOM 780 C CA . THR A 1 94 ? -41.530 11.241 6.718 1.00 83.00 94 THR A CA 1
ATOM 781 C C . THR A 1 94 ? -41.083 11.143 8.180 1.00 83.00 94 THR A C 1
ATOM 783 O O . THR A 1 94 ? -40.172 11.861 8.580 1.00 83.00 94 THR A O 1
ATOM 786 N N . ASN A 1 95 ? -41.724 10.282 8.976 1.00 90.44 95 ASN A N 1
ATOM 787 C CA . ASN A 1 95 ? -41.388 10.035 10.375 1.00 90.44 95 ASN A CA 1
ATOM 788 C C . ASN A 1 95 ? -40.407 8.868 10.602 1.00 90.44 95 ASN A C 1
ATOM 790 O O . ASN A 1 95 ? -39.963 8.679 11.734 1.00 90.44 95 ASN A O 1
ATOM 794 N N . GLU A 1 96 ? -40.080 8.067 9.583 1.00 92.56 96 GLU A N 1
ATOM 795 C CA . GLU A 1 96 ? -39.113 6.973 9.730 1.00 92.56 96 GLU A CA 1
ATOM 796 C C . GLU A 1 96 ? -37.669 7.490 9.698 1.00 92.56 96 GLU A C 1
ATOM 798 O O . GLU A 1 96 ? -37.323 8.374 8.912 1.00 92.56 96 GLU A O 1
ATOM 803 N N . ALA A 1 97 ? -36.807 6.913 10.542 1.00 93.44 97 ALA A N 1
ATOM 804 C CA . ALA A 1 97 ? -35.383 7.222 10.525 1.00 93.44 97 ALA A CA 1
ATOM 805 C C . ALA A 1 97 ? -34.759 6.836 9.165 1.00 93.44 97 ALA A C 1
ATOM 807 O O . ALA A 1 97 ? -35.135 5.814 8.568 1.00 93.44 97 ALA A O 1
ATOM 808 N N . PRO A 1 98 ? -33.804 7.631 8.651 1.00 95.31 98 PRO A N 1
ATOM 809 C CA . PRO A 1 98 ? -33.163 7.332 7.380 1.00 95.31 98 PRO A CA 1
ATOM 810 C C . PRO A 1 98 ? -32.308 6.064 7.489 1.00 95.31 98 PRO A C 1
ATOM 812 O O . PRO A 1 98 ? -31.663 5.805 8.507 1.00 95.31 98 PRO A O 1
ATOM 815 N N . SER A 1 99 ? -32.281 5.266 6.424 1.00 95.06 99 SER A N 1
ATOM 816 C CA . SER A 1 99 ? -31.393 4.089 6.343 1.00 95.06 99 SER A CA 1
ATOM 817 C C . SER A 1 99 ? -29.927 4.513 6.293 1.00 95.06 99 SER A C 1
ATOM 819 O O . SER A 1 99 ? -29.628 5.635 5.873 1.00 95.06 99 SER A O 1
ATOM 821 N N . SER A 1 100 ? -29.003 3.604 6.608 1.00 96.38 100 SER A N 1
ATOM 822 C CA . SER A 1 100 ? -27.562 3.863 6.518 1.00 96.38 100 SER A CA 1
ATOM 823 C C . SER A 1 100 ? -27.159 4.403 5.144 1.00 96.38 100 SER A C 1
ATOM 825 O O . SER A 1 100 ? -26.377 5.343 5.044 1.00 96.38 100 SER A O 1
ATOM 827 N N . PHE A 1 101 ? -27.748 3.890 4.064 1.00 95.94 101 PHE A N 1
ATOM 828 C CA . PHE A 1 101 ? -27.419 4.338 2.711 1.00 95.94 101 PHE A CA 1
ATOM 829 C C . PHE A 1 101 ? -27.976 5.714 2.335 1.00 95.94 101 PHE A C 1
ATOM 831 O O . PHE A 1 101 ? -27.301 6.453 1.624 1.00 95.94 101 PHE A O 1
ATOM 838 N N . GLU A 1 102 ? -29.139 6.110 2.851 1.00 94.88 102 GLU A N 1
ATOM 839 C CA . GLU A 1 102 ? -29.632 7.492 2.702 1.00 94.88 102 GLU A CA 1
ATOM 840 C C . GLU A 1 102 ? -28.770 8.482 3.490 1.00 94.88 102 GLU A C 1
ATOM 842 O O . GLU A 1 102 ? -28.520 9.606 3.037 1.00 94.88 102 GLU A O 1
ATOM 847 N N . ILE A 1 103 ? -28.289 8.058 4.664 1.00 96.69 103 ILE A N 1
ATOM 848 C CA . ILE A 1 103 ? -27.332 8.834 5.451 1.00 96.69 103 ILE A CA 1
ATOM 849 C C . ILE A 1 103 ? -26.027 8.981 4.662 1.00 96.69 103 ILE A C 1
ATOM 851 O O . ILE A 1 103 ? -25.532 10.099 4.519 1.00 96.69 103 ILE A O 1
ATOM 855 N N . LEU A 1 104 ? -25.491 7.890 4.106 1.00 96.06 104 LEU A N 1
ATOM 856 C CA . LEU A 1 104 ? -24.272 7.915 3.296 1.00 96.06 104 LEU A CA 1
ATOM 857 C C . LEU A 1 104 ? -24.427 8.795 2.047 1.00 96.06 104 LEU A C 1
ATOM 859 O O . LEU A 1 104 ? -23.551 9.611 1.770 1.00 96.06 104 LEU A O 1
ATOM 863 N N . GLU A 1 105 ? -25.536 8.682 1.316 1.00 95.75 105 GLU A N 1
ATOM 864 C CA . GLU A 1 105 ? -25.832 9.543 0.164 1.00 95.75 105 GLU A CA 1
ATOM 865 C C . GLU A 1 105 ? -25.853 11.024 0.560 1.00 95.75 105 GLU A C 1
ATOM 867 O O . GLU A 1 105 ? -25.249 11.858 -0.119 1.00 95.75 105 GLU A O 1
ATOM 872 N N . THR A 1 106 ? -26.498 11.349 1.684 1.00 96.06 106 THR A N 1
ATOM 873 C CA . THR A 1 106 ? -26.539 12.717 2.215 1.00 96.06 106 THR A CA 1
ATOM 874 C C . THR A 1 106 ? -25.137 13.216 2.555 1.00 96.06 106 THR A C 1
ATOM 876 O O . THR A 1 106 ? -24.756 14.290 2.098 1.00 96.06 106 THR A O 1
ATOM 879 N N . VAL A 1 107 ? -24.327 12.410 3.249 1.00 95.31 107 VAL A N 1
ATOM 880 C CA . VAL A 1 107 ? -22.928 12.744 3.563 1.00 95.31 107 VAL A CA 1
ATOM 881 C C . VAL A 1 107 ? -22.124 13.022 2.292 1.00 95.31 107 VAL A C 1
ATOM 883 O O . VAL A 1 107 ? -21.432 14.038 2.218 1.00 95.31 107 VAL A O 1
ATOM 886 N N . LEU A 1 108 ? -22.225 12.168 1.270 1.00 94.06 108 LEU A N 1
ATOM 887 C CA . LEU A 1 108 ? -21.501 12.354 0.008 1.00 94.06 108 LEU A CA 1
ATOM 888 C C . LEU A 1 108 ? -21.980 13.597 -0.754 1.00 94.06 108 LEU A C 1
ATOM 890 O O . LEU A 1 108 ? -21.166 14.317 -1.334 1.00 94.06 108 LEU A O 1
ATOM 894 N N . ARG A 1 109 ? -23.287 13.880 -0.749 1.00 94.62 109 ARG A N 1
ATOM 895 C CA . ARG A 1 109 ? -23.858 15.077 -1.379 1.00 94.62 109 ARG A CA 1
ATOM 896 C C . ARG A 1 109 ? -23.383 16.355 -0.694 1.00 94.62 109 ARG A C 1
ATOM 898 O O . ARG A 1 109 ? -22.918 17.258 -1.388 1.00 94.62 109 ARG A O 1
ATOM 905 N N . ASP A 1 110 ? -23.470 16.418 0.629 1.00 93.56 110 ASP A N 1
ATOM 906 C CA . ASP A 1 110 ? -23.079 17.596 1.410 1.00 93.56 110 ASP A CA 1
ATOM 907 C C . ASP A 1 110 ? -21.580 17.873 1.247 1.00 93.56 110 ASP A C 1
ATOM 909 O O . ASP A 1 110 ? -21.158 19.014 1.069 1.00 93.56 110 ASP A O 1
ATOM 913 N N . SER A 1 111 ? -20.781 16.807 1.182 1.00 90.00 111 SER A N 1
ATOM 914 C CA . SER A 1 111 ? -19.345 16.884 0.919 1.00 90.00 111 SER A CA 1
ATOM 915 C C . SER A 1 111 ? -19.017 17.490 -0.448 1.00 90.00 111 SER A C 1
ATOM 917 O O . SER A 1 111 ? -18.112 18.315 -0.558 1.00 90.00 111 SER A O 1
ATOM 919 N N . ARG A 1 112 ? -19.776 17.135 -1.496 1.00 89.50 112 ARG A N 1
ATOM 920 C CA . ARG A 1 112 ? -19.622 17.737 -2.833 1.00 89.50 112 ARG A CA 1
ATOM 921 C C . ARG A 1 112 ? -20.004 19.216 -2.846 1.00 89.50 112 ARG A C 1
ATOM 923 O O . ARG A 1 112 ? -19.352 20.001 -3.523 1.00 89.50 112 ARG A O 1
ATOM 930 N N . GLN A 1 113 ? -21.040 19.605 -2.103 1.00 90.62 113 GLN A N 1
ATOM 931 C CA . GLN A 1 113 ? -21.492 21.002 -2.042 1.00 90.62 113 GLN A CA 1
ATOM 932 C C . GLN A 1 113 ? -20.496 21.926 -1.331 1.00 90.62 113 GLN A C 1
ATOM 934 O O . GLN A 1 113 ? -20.464 23.120 -1.616 1.00 90.62 113 GLN A O 1
ATOM 939 N N . GLN A 1 114 ? -19.675 21.386 -0.429 1.00 84.94 114 GLN A N 1
ATOM 940 C CA . GLN A 1 114 ? -18.634 22.147 0.264 1.00 84.94 114 GLN A CA 1
ATOM 941 C C . GLN A 1 114 ? -17.380 22.393 -0.592 1.00 84.94 114 GLN A C 1
ATOM 943 O O . GLN A 1 114 ? -16.515 23.164 -0.178 1.00 84.94 114 GLN A O 1
ATOM 948 N N . GLN A 1 115 ? -17.263 21.783 -1.779 1.00 79.12 115 GLN A N 1
ATOM 949 C CA . GLN A 1 115 ? -16.127 22.027 -2.666 1.00 79.12 115 GLN A CA 1
ATOM 950 C C . GLN A 1 115 ? -16.286 23.376 -3.395 1.00 79.12 115 GLN A C 1
ATOM 952 O O . GLN A 1 115 ? -17.285 23.586 -4.090 1.00 79.12 115 GLN A O 1
ATOM 957 N N . PRO A 1 116 ? -15.313 24.302 -3.279 1.00 77.19 116 PRO A N 1
ATOM 958 C CA . PRO A 1 116 ? -15.344 25.563 -4.013 1.00 77.19 116 PRO A CA 1
ATOM 959 C C . PRO A 1 116 ? -15.376 25.302 -5.521 1.00 77.19 116 PRO A C 1
ATOM 961 O O . PRO A 1 116 ? -14.542 24.557 -6.040 1.00 77.19 116 PRO A O 1
ATOM 964 N N . GLN A 1 117 ? -16.298 25.943 -6.243 1.00 70.00 117 GLN A N 1
ATOM 965 C CA . GLN A 1 117 ? -16.334 25.869 -7.705 1.00 70.00 117 GLN A CA 1
ATOM 966 C C . GLN A 1 117 ? -15.025 26.443 -8.279 1.00 70.00 117 GLN A C 1
ATOM 968 O O . GLN A 1 117 ? -14.820 27.653 -8.272 1.00 70.00 117 GLN A O 1
ATOM 973 N N . GLY A 1 118 ? -14.125 25.571 -8.748 1.00 71.38 118 GLY A N 1
ATOM 974 C CA . GLY A 1 118 ? -12.891 25.946 -9.454 1.00 71.38 118 GLY A CA 1
ATOM 975 C C . GLY A 1 118 ? -11.573 25.784 -8.683 1.00 71.38 118 GLY A C 1
ATOM 976 O O . GLY A 1 118 ? -10.520 26.049 -9.256 1.00 71.38 118 GLY A O 1
ATOM 977 N N . GLY A 1 119 ? -11.592 25.332 -7.425 1.00 61.19 119 GLY A N 1
ATOM 978 C CA . GLY A 1 119 ? -10.378 24.929 -6.700 1.00 61.19 119 GLY A CA 1
ATOM 979 C C . GLY A 1 119 ? -10.163 23.419 -6.785 1.00 61.19 119 GLY A C 1
ATOM 980 O O . GLY A 1 119 ? -11.135 22.677 -6.907 1.00 61.19 119 GLY A O 1
ATOM 981 N N . SER A 1 120 ? -8.917 22.940 -6.705 1.00 56.94 120 SER A N 1
ATOM 982 C CA . SER A 1 120 ? -8.638 21.517 -6.469 1.00 56.94 120 SER A CA 1
ATOM 983 C C . SER A 1 120 ? -9.367 21.093 -5.189 1.00 56.94 120 SER A C 1
ATOM 985 O O . SER A 1 120 ? -8.965 21.468 -4.089 1.00 56.94 120 SER A O 1
ATOM 987 N N . GLY A 1 121 ? -10.514 20.431 -5.364 1.00 52.72 121 GLY A N 1
ATOM 988 C CA . GLY A 1 121 ? -11.531 20.219 -4.340 1.00 52.72 121 GLY A CA 1
ATOM 989 C C . GLY A 1 121 ? -11.024 19.334 -3.215 1.00 52.72 121 GLY A C 1
ATOM 990 O O . GLY A 1 121 ? -11.052 18.112 -3.320 1.00 52.72 121 GLY A O 1
ATOM 991 N N . HIS A 1 122 ? -10.570 19.955 -2.133 1.00 63.50 122 HIS A N 1
ATOM 992 C CA . HIS A 1 122 ? -10.243 19.261 -0.898 1.00 63.50 122 HIS A CA 1
ATOM 993 C C . HIS A 1 122 ? -11.449 19.301 0.041 1.00 63.50 122 HIS A C 1
ATOM 995 O O . HIS A 1 122 ? -12.138 20.318 0.144 1.00 63.50 122 HIS A O 1
ATOM 1001 N N . PHE A 1 123 ? -11.695 18.200 0.756 1.00 64.25 123 PHE A N 1
ATOM 1002 C CA . PHE A 1 123 ? -12.508 18.246 1.968 1.00 64.25 123 PHE A CA 1
ATOM 1003 C C . PHE A 1 123 ? -11.877 19.251 2.934 1.00 64.25 123 PHE A C 1
ATOM 1005 O O . PHE A 1 123 ? -10.751 19.053 3.383 1.00 64.25 123 PHE A O 1
ATOM 1012 N N . HIS A 1 124 ? -12.591 20.332 3.240 1.00 63.47 124 HIS A N 1
ATOM 1013 C CA . HIS A 1 124 ? -12.106 21.355 4.166 1.00 63.47 124 HIS A CA 1
ATOM 1014 C C . HIS A 1 124 ? -12.382 21.026 5.639 1.00 63.47 124 HIS A C 1
ATOM 1016 O O . HIS A 1 124 ? -11.907 21.747 6.517 1.00 63.47 124 HIS A O 1
ATOM 1022 N N . ASP A 1 125 ? -13.123 19.952 5.930 1.00 73.69 125 ASP A N 1
ATOM 1023 C CA . ASP A 1 125 ? -13.434 19.575 7.305 1.00 73.69 125 ASP A CA 1
ATOM 1024 C C . ASP A 1 125 ? -12.432 18.561 7.872 1.00 73.69 125 ASP A C 1
ATOM 1026 O O . ASP A 1 125 ? -12.659 17.350 7.895 1.00 73.69 125 ASP A O 1
ATOM 1030 N N . ASP A 1 126 ? -11.326 19.074 8.408 1.00 86.69 126 ASP A N 1
ATOM 1031 C CA . ASP A 1 126 ? -10.345 18.283 9.160 1.00 86.69 126 ASP A CA 1
ATOM 1032 C C . ASP A 1 126 ? -10.958 17.541 10.368 1.00 86.69 126 ASP A C 1
ATOM 1034 O O . ASP A 1 126 ? -10.308 16.660 10.946 1.00 86.69 126 ASP A O 1
ATOM 1038 N N . ALA A 1 127 ? -12.191 17.861 10.790 1.00 93.44 127 ALA A N 1
ATOM 1039 C CA . ALA A 1 127 ? -12.829 17.204 11.926 1.00 93.44 127 ALA A CA 1
ATOM 1040 C C . ALA A 1 127 ? -13.148 15.726 11.663 1.00 93.44 127 ALA A C 1
ATOM 1042 O O . ALA A 1 127 ? -13.223 14.950 12.620 1.00 93.44 127 ALA A O 1
ATOM 1043 N N . CYS A 1 128 ? -13.326 15.295 10.409 1.00 96.00 128 CYS A N 1
ATOM 1044 C CA . CYS A 1 128 ? -13.497 13.872 10.079 1.00 96.00 128 CYS A CA 1
ATOM 1045 C C . CYS A 1 128 ? -12.172 13.089 10.103 1.00 96.00 128 CYS A C 1
ATOM 1047 O O . CYS A 1 128 ? -12.182 11.861 10.149 1.00 96.00 128 CYS A O 1
ATOM 1049 N N . LEU A 1 129 ? -11.026 13.780 10.091 1.00 96.19 129 LEU A N 1
ATOM 1050 C CA . LEU A 1 129 ? -9.693 13.169 10.107 1.00 96.19 129 LEU A CA 1
ATOM 1051 C C . LEU A 1 129 ? -9.139 13.000 11.530 1.00 96.19 129 LEU A C 1
ATOM 1053 O O . LEU A 1 129 ? -8.040 12.476 11.709 1.00 96.19 129 LEU A O 1
ATOM 1057 N N . LYS A 1 130 ? -9.889 13.443 12.547 1.00 96.69 130 LYS A N 1
ATOM 1058 C CA . LYS A 1 130 ? -9.503 13.408 13.962 1.00 96.69 130 LYS A CA 1
ATOM 1059 C C . LYS A 1 130 ? -10.613 12.788 14.816 1.00 96.69 130 LYS A C 1
ATOM 1061 O O . LYS A 1 130 ? -11.792 13.030 14.540 1.00 96.69 130 LYS A O 1
ATOM 1066 N N . PRO A 1 131 ? -10.262 12.050 15.884 1.00 97.44 131 PRO A N 1
ATOM 1067 C CA . PRO A 1 131 ? -11.253 11.506 16.799 1.00 97.44 131 PRO A CA 1
ATOM 1068 C C . PRO A 1 131 ? -11.941 12.619 17.600 1.00 97.44 131 PRO A C 1
ATOM 1070 O O . PRO A 1 131 ? -11.309 13.567 18.075 1.00 97.44 131 PRO A O 1
ATOM 1073 N N . ASN A 1 132 ? -13.243 12.477 17.835 1.00 97.69 132 ASN A N 1
ATOM 1074 C CA . ASN A 1 132 ? -14.029 13.349 18.701 1.00 97.69 132 ASN A CA 1
ATOM 1075 C C . ASN A 1 132 ? -13.847 12.962 20.177 1.00 97.69 132 ASN A C 1
ATOM 1077 O O . ASN A 1 132 ? -14.770 12.513 20.864 1.00 97.69 132 ASN A O 1
ATOM 1081 N N . MET A 1 133 ? -12.640 13.194 20.698 1.00 96.62 133 MET A N 1
ATOM 1082 C CA . MET A 1 133 ? -12.280 12.850 22.080 1.00 96.62 133 MET A CA 1
ATOM 1083 C C . MET A 1 133 ? -13.174 13.539 23.118 1.00 96.62 133 MET A C 1
ATOM 1085 O O . MET A 1 133 ? -13.382 13.019 24.214 1.00 96.62 133 MET A O 1
ATOM 1089 N N . LYS A 1 134 ? -13.761 14.695 22.784 1.00 97.44 134 LYS A N 1
ATOM 1090 C CA . LYS A 1 134 ? -14.705 15.403 23.660 1.00 97.44 134 LYS A CA 1
ATOM 1091 C C . LYS A 1 134 ? -15.995 14.605 23.866 1.00 97.44 134 LYS A C 1
ATOM 1093 O O . LYS A 1 134 ? -16.495 14.551 24.990 1.00 97.44 134 LYS A O 1
ATOM 1098 N N . GLN A 1 135 ? -16.536 13.996 22.811 1.00 97.50 135 GLN A N 1
ATOM 1099 C CA . GLN A 1 135 ? -17.705 13.121 22.906 1.00 97.50 135 GLN A CA 1
ATOM 1100 C C . GLN A 1 135 ? -17.375 11.848 23.691 1.00 97.50 135 GLN A C 1
ATOM 1102 O O . GLN A 1 135 ? -18.102 11.525 24.632 1.00 97.50 135 GLN A O 1
ATOM 1107 N N . THR A 1 136 ? -16.242 11.201 23.398 1.00 98.00 136 THR A N 1
ATOM 1108 C CA . THR A 1 136 ? -15.784 10.008 24.129 1.00 98.00 136 THR A CA 1
ATOM 1109 C C . THR A 1 136 ? -15.618 10.289 25.630 1.00 98.00 136 THR A C 1
ATOM 1111 O O . THR A 1 136 ? -16.147 9.558 26.465 1.00 98.00 136 THR A O 1
ATOM 1114 N N . LYS A 1 137 ? -14.981 11.406 26.015 1.00 97.50 137 LYS A N 1
ATOM 1115 C CA . LYS A 1 137 ? -14.813 11.792 27.433 1.00 97.50 137 LYS A CA 1
ATOM 1116 C C . LYS A 1 137 ? -16.148 12.082 28.135 1.00 97.50 137 LYS A C 1
ATOM 1118 O O . LYS A 1 137 ? -16.305 11.769 29.315 1.00 97.50 137 LYS A O 1
ATOM 1123 N N . ARG A 1 138 ? -17.144 12.631 27.428 1.00 98.00 138 ARG A N 1
ATOM 1124 C CA . ARG A 1 138 ? -18.509 12.798 27.968 1.00 98.00 138 ARG A CA 1
ATOM 1125 C C . ARG A 1 138 ? -19.198 11.455 28.199 1.00 98.00 138 ARG A C 1
ATOM 1127 O O . ARG A 1 138 ? -19.878 11.302 29.211 1.00 98.00 138 ARG A O 1
ATOM 1134 N N . LEU A 1 139 ? -19.009 10.491 27.295 1.00 97.50 139 LEU A N 1
ATOM 1135 C CA . LEU A 1 139 ? -19.517 9.129 27.467 1.00 97.50 139 LEU A CA 1
ATOM 1136 C C . LEU A 1 139 ? -18.897 8.467 28.704 1.00 97.50 139 LEU A C 1
ATOM 1138 O O . LEU A 1 139 ? -19.634 7.947 29.538 1.00 97.50 139 LEU A O 1
ATOM 1142 N N . VAL A 1 140 ? -17.580 8.596 28.885 1.00 97.44 140 VAL A N 1
ATOM 1143 C CA . VAL A 1 140 ? -16.874 8.140 30.095 1.00 97.44 140 VAL A CA 1
ATOM 1144 C C . VAL A 1 140 ? -17.506 8.725 31.362 1.00 97.44 140 VAL A C 1
ATOM 1146 O O . VAL A 1 140 ? -17.871 7.988 32.274 1.00 97.44 140 VAL A O 1
ATOM 1149 N N . GLN A 1 141 ? -17.711 10.044 31.413 1.00 97.94 141 GLN A N 1
ATOM 1150 C CA . GLN A 1 141 ? -18.342 10.697 32.567 1.00 97.94 141 GLN A CA 1
ATOM 1151 C C . GLN A 1 141 ? -19.782 10.221 32.808 1.00 97.94 141 GLN A C 1
ATOM 1153 O O . GLN A 1 141 ? -20.202 10.090 33.959 1.00 97.94 141 GLN A O 1
ATOM 1158 N N . LYS A 1 142 ? -20.550 9.964 31.741 1.00 96.81 142 LYS A N 1
ATOM 1159 C CA . LYS A 1 142 ? -21.914 9.427 31.840 1.00 96.81 142 LYS A CA 1
ATOM 1160 C C . LYS A 1 142 ? -21.907 8.034 32.475 1.00 96.81 142 LYS A C 1
ATOM 1162 O O . LYS A 1 142 ? -22.662 7.821 33.420 1.00 96.81 142 LYS A O 1
ATOM 1167 N N . VAL A 1 143 ? -21.033 7.139 32.009 1.00 95.50 143 VAL A N 1
ATOM 1168 C CA . VAL A 1 143 ? -20.888 5.775 32.546 1.00 95.50 143 VAL A CA 1
ATOM 1169 C C . VAL A 1 143 ? -20.429 5.806 34.008 1.00 95.50 143 VAL A C 1
ATOM 1171 O O . VAL A 1 143 ? -21.030 5.128 34.838 1.00 95.50 143 VAL A O 1
ATOM 1174 N N . LYS A 1 144 ? -19.458 6.664 34.366 1.00 95.25 144 LYS A N 1
ATOM 1175 C CA . LYS A 1 144 ? -19.033 6.872 35.767 1.00 95.25 144 LYS A CA 1
ATOM 1176 C C . LYS A 1 144 ? -20.198 7.229 36.681 1.00 95.25 144 LYS A C 1
ATOM 1178 O O . LYS A 1 144 ? -20.441 6.551 37.672 1.00 95.25 144 LYS A O 1
ATOM 1183 N N . ARG A 1 145 ? -20.971 8.252 36.304 1.00 95.50 145 ARG A N 1
ATOM 1184 C CA . ARG A 1 145 ? -22.128 8.708 37.091 1.00 95.50 145 ARG A CA 1
ATOM 1185 C C . ARG A 1 145 ? -23.213 7.644 37.210 1.00 95.50 145 ARG A C 1
ATOM 1187 O O . ARG A 1 145 ? -23.906 7.599 38.220 1.00 95.5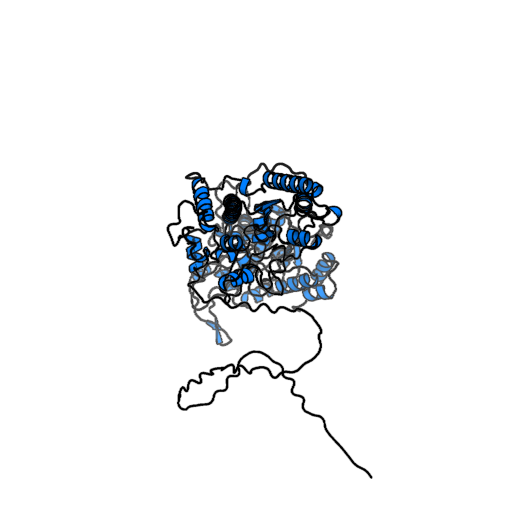0 145 ARG A O 1
ATOM 1194 N N . GLN A 1 146 ? -23.411 6.826 36.176 1.00 93.81 146 GLN A N 1
ATOM 1195 C CA . GLN A 1 146 ? -24.348 5.704 36.241 1.00 93.81 146 GLN A CA 1
ATOM 1196 C C . GLN A 1 146 ? -23.869 4.664 37.261 1.00 93.81 146 GLN A C 1
ATOM 1198 O O . GLN A 1 146 ? -24.655 4.264 38.115 1.00 93.81 146 GLN A O 1
ATOM 1203 N N . ARG A 1 147 ? -22.576 4.311 37.249 1.00 92.38 147 ARG A N 1
ATOM 1204 C CA . ARG A 1 147 ? -21.993 3.372 38.221 1.00 92.38 147 ARG A CA 1
ATOM 1205 C C . ARG A 1 147 ? -22.086 3.881 39.649 1.00 92.38 147 ARG A C 1
ATOM 1207 O O . ARG A 1 147 ? -22.494 3.130 40.523 1.00 92.38 147 ARG A O 1
ATOM 1214 N N . GLU A 1 148 ? -21.760 5.150 39.878 1.00 92.31 148 GLU A N 1
ATOM 1215 C CA . GLU A 1 148 ? -21.871 5.779 41.200 1.00 92.31 148 GLU A CA 1
ATOM 1216 C C . GLU A 1 148 ? -23.311 5.714 41.734 1.00 92.31 148 GLU A C 1
ATOM 1218 O O . GLU A 1 148 ? -23.526 5.443 42.913 1.00 92.31 148 GLU A O 1
ATOM 1223 N N . LYS A 1 149 ? -24.312 5.911 40.865 1.00 91.94 149 LYS A N 1
ATOM 1224 C CA . LYS A 1 149 ? -25.729 5.801 41.240 1.00 91.94 149 LYS A CA 1
ATOM 1225 C C . LYS A 1 149 ? -26.160 4.363 41.537 1.00 91.94 149 LYS A C 1
ATOM 1227 O O . LYS A 1 149 ? -26.934 4.165 42.469 1.00 91.94 149 LYS A O 1
ATOM 1232 N N . GLU A 1 150 ? -25.686 3.378 40.776 1.00 88.88 150 GLU A N 1
ATOM 1233 C CA . GLU A 1 150 ? -26.049 1.968 40.985 1.00 88.88 150 GLU A CA 1
ATOM 1234 C C . GLU A 1 150 ? -25.287 1.304 42.132 1.00 88.88 150 GLU A C 1
ATOM 1236 O O . GLU A 1 150 ? -25.875 0.480 42.823 1.00 88.88 150 GLU A O 1
ATOM 1241 N N . GLN A 1 151 ? -24.038 1.688 42.415 1.00 84.56 151 GLN A N 1
ATOM 1242 C CA . GLN A 1 151 ? -23.295 1.179 43.580 1.00 84.56 151 GLN A CA 1
ATOM 1243 C C . GLN A 1 151 ? -24.005 1.491 44.903 1.00 84.56 151 GLN A C 1
ATOM 1245 O O . GLN A 1 151 ? -23.905 0.722 45.856 1.00 84.56 151 GLN A O 1
ATOM 1250 N N . ILE A 1 152 ? -24.769 2.585 44.951 1.00 80.81 152 ILE A N 1
ATOM 1251 C CA . ILE A 1 152 ? -25.620 2.934 46.097 1.00 80.81 152 ILE A CA 1
ATOM 1252 C C . ILE A 1 152 ? -26.809 1.958 46.233 1.00 80.81 152 ILE A C 1
ATOM 1254 O O . ILE A 1 152 ? -27.367 1.818 47.319 1.00 80.81 152 ILE A O 1
ATOM 1258 N N . GLN A 1 153 ? -27.199 1.269 45.156 1.00 78.56 153 GLN A N 1
ATOM 1259 C CA . GLN A 1 153 ? -28.401 0.429 45.085 1.00 78.56 153 GLN A CA 1
ATOM 1260 C C . GLN A 1 153 ? -28.112 -1.080 45.012 1.00 78.56 153 GLN A C 1
ATOM 1262 O O . GLN A 1 153 ? -28.936 -1.871 45.466 1.00 78.56 153 GLN A O 1
ATOM 1267 N N . SER A 1 154 ? -26.969 -1.505 44.470 1.00 75.44 154 SER A N 1
ATOM 1268 C CA . SER A 1 154 ? -26.599 -2.916 44.331 1.00 75.44 154 SER A CA 1
ATOM 1269 C C . SER A 1 154 ? -25.082 -3.083 44.276 1.00 75.44 154 SER A C 1
ATOM 1271 O O . SER A 1 154 ? -24.416 -2.573 43.379 1.00 75.44 154 SER A O 1
ATOM 1273 N N . ALA A 1 155 ? -24.528 -3.877 45.194 1.00 75.62 155 ALA A N 1
ATOM 1274 C CA . ALA A 1 155 ? -23.095 -4.175 45.253 1.00 75.62 155 ALA A CA 1
ATOM 1275 C C . ALA A 1 155 ? -22.600 -5.130 44.140 1.00 75.62 155 ALA A C 1
ATOM 1277 O O . ALA A 1 155 ? -21.461 -5.584 44.201 1.00 75.62 155 ALA A O 1
ATOM 1278 N N . THR A 1 156 ? -23.438 -5.484 43.153 1.00 72.50 156 THR A N 1
ATOM 1279 C CA . THR A 1 156 ? -23.140 -6.576 42.202 1.00 72.50 156 THR A CA 1
ATOM 1280 C C . THR A 1 156 ? -23.288 -6.235 40.713 1.00 72.50 156 THR A C 1
ATOM 1282 O O . THR A 1 156 ? -22.899 -7.063 39.890 1.00 72.50 156 THR A O 1
ATOM 1285 N N . SER A 1 157 ? -23.779 -5.048 40.318 1.00 69.88 157 SER A N 1
ATOM 1286 C CA . SER A 1 157 ? -23.849 -4.665 38.893 1.00 69.88 157 SER A CA 1
ATOM 1287 C C . SER A 1 157 ? -22.638 -3.830 38.454 1.00 69.88 157 SER A C 1
ATOM 1289 O O . SER A 1 157 ? -22.489 -2.658 38.795 1.00 69.88 157 SER A O 1
ATOM 1291 N N . HIS A 1 158 ? -21.762 -4.420 37.637 1.00 78.25 158 HIS A N 1
ATOM 1292 C CA . HIS A 1 158 ? -20.761 -3.662 36.886 1.00 78.25 158 HIS A CA 1
ATOM 1293 C C . HIS A 1 158 ? -21.404 -3.117 35.608 1.00 78.25 158 HIS A C 1
ATOM 1295 O O . HIS A 1 158 ? -21.498 -3.821 34.603 1.00 78.25 158 HIS A O 1
ATOM 1301 N N . ILE A 1 159 ? -21.857 -1.860 35.633 1.00 81.94 159 ILE A N 1
ATOM 1302 C CA . ILE A 1 159 ? -22.339 -1.197 34.415 1.00 81.94 159 ILE A CA 1
ATOM 1303 C C . ILE A 1 159 ? -21.185 -1.101 33.418 1.00 81.94 159 ILE A C 1
ATOM 1305 O O . ILE A 1 159 ? -20.179 -0.428 33.665 1.00 81.94 159 ILE A O 1
ATOM 1309 N N . THR A 1 160 ? -21.353 -1.729 32.266 1.00 90.00 160 THR A N 1
ATOM 1310 C CA . THR A 1 160 ? -20.469 -1.601 31.106 1.00 90.00 160 THR A CA 1
ATOM 1311 C C . THR A 1 160 ? -21.290 -1.137 29.911 1.00 90.00 160 THR A C 1
ATOM 1313 O O . THR A 1 160 ? -22.524 -1.157 29.946 1.00 90.00 160 THR A O 1
ATOM 1316 N N . LEU A 1 161 ? -20.622 -0.639 28.870 1.00 95.75 161 LEU A N 1
ATOM 1317 C CA . LEU A 1 161 ? -21.317 -0.350 27.620 1.00 95.75 161 LEU A CA 1
ATOM 1318 C C . LEU A 1 161 ? -21.870 -1.649 27.002 1.00 95.75 161 LEU A C 1
ATOM 1320 O O . LEU A 1 161 ? -21.281 -2.710 27.215 1.00 95.75 161 LEU A O 1
ATOM 1324 N N . PRO A 1 162 ? -22.982 -1.597 26.246 1.00 96.69 162 PRO A N 1
ATOM 1325 C CA . PRO A 1 162 ? -23.616 -2.815 25.759 1.00 96.69 162 PRO A CA 1
ATOM 1326 C C . PRO A 1 162 ? -22.779 -3.535 24.693 1.00 96.69 162 PRO A C 1
ATOM 1328 O O . PRO A 1 162 ? -22.053 -2.911 23.913 1.00 96.69 162 PRO A O 1
ATOM 1331 N N . PHE A 1 163 ? -22.939 -4.856 24.638 1.00 97.19 163 PHE A N 1
ATOM 1332 C CA . PHE A 1 163 ? -22.353 -5.734 23.626 1.00 97.19 163 PHE A CA 1
ATOM 1333 C C . PHE A 1 163 ? -23.328 -5.993 22.460 1.00 97.19 163 PHE A C 1
ATOM 1335 O O . PHE A 1 163 ? -24.540 -5.887 22.658 1.00 97.19 163 PHE A O 1
ATOM 1342 N N . PRO A 1 164 ? -22.819 -6.361 21.269 1.00 98.19 164 PRO A N 1
ATOM 1343 C CA . PRO A 1 164 ? -21.398 -6.485 20.933 1.00 98.19 164 PRO A CA 1
ATOM 1344 C C . PRO A 1 164 ? -20.696 -5.127 20.771 1.00 98.19 164 PRO A C 1
ATOM 1346 O O . PRO A 1 164 ? -21.330 -4.103 20.508 1.00 98.19 164 PRO A O 1
ATOM 1349 N N . VAL A 1 165 ? -19.369 -5.128 20.918 1.00 98.69 165 VAL A N 1
ATOM 1350 C CA . VAL A 1 165 ? -18.505 -4.002 20.538 1.00 98.69 165 VAL A CA 1
ATOM 1351 C C . VAL A 1 165 ? -18.027 -4.214 19.104 1.00 98.69 165 VAL A C 1
ATOM 1353 O O . VAL A 1 165 ? -17.365 -5.209 18.805 1.00 98.69 165 VAL A O 1
ATOM 1356 N N . LEU A 1 166 ? -18.334 -3.276 18.215 1.00 98.62 166 LEU A N 1
ATOM 1357 C CA . LEU A 1 166 ? -18.059 -3.374 16.783 1.00 98.62 166 LEU A CA 1
ATOM 1358 C C . LEU A 1 166 ? -17.017 -2.333 16.373 1.00 98.62 166 LEU A C 1
ATOM 1360 O O . LEU A 1 166 ? -17.233 -1.130 16.539 1.00 98.62 166 LEU A O 1
ATOM 1364 N N . ASN A 1 167 ? -15.881 -2.778 15.828 1.00 98.56 167 ASN A N 1
ATOM 1365 C CA . ASN A 1 167 ? -14.917 -1.856 15.237 1.00 98.56 167 ASN A CA 1
ATOM 1366 C C . ASN A 1 167 ? -15.426 -1.381 13.873 1.00 98.56 167 ASN A C 1
ATOM 1368 O O . ASN A 1 167 ? -15.410 -2.125 12.893 1.00 98.56 167 ASN A O 1
ATOM 1372 N N . MET A 1 168 ? -15.822 -0.117 13.822 1.00 98.50 168 MET A N 1
ATOM 1373 C CA . MET A 1 168 ? -16.303 0.555 12.624 1.00 98.50 168 MET A CA 1
ATOM 1374 C C . MET A 1 168 ? -15.156 1.132 11.788 1.00 98.50 168 MET A C 1
ATOM 1376 O O . MET A 1 168 ? -15.410 1.712 10.743 1.00 98.50 168 MET A O 1
ATOM 1380 N N . GLY A 1 169 ? -13.896 1.017 12.219 1.00 97.44 169 GLY A N 1
ATOM 1381 C CA . GLY A 1 169 ? -12.742 1.517 11.473 1.00 97.44 169 GLY A CA 1
ATOM 1382 C C . GLY A 1 169 ? -12.389 0.680 10.236 1.00 97.44 169 GLY A C 1
ATOM 1383 O O . GLY A 1 169 ? -12.793 -0.475 10.083 1.00 97.44 169 GLY A O 1
ATOM 1384 N N . PHE A 1 170 ? -11.566 1.256 9.358 1.00 97.38 170 PHE A N 1
ATOM 1385 C CA . PHE A 1 170 ? -10.965 0.538 8.229 1.00 97.38 170 PHE A CA 1
ATOM 1386 C C . PHE A 1 170 ? -9.876 -0.444 8.680 1.00 97.38 170 PHE A C 1
ATOM 1388 O O . PHE A 1 170 ? -9.278 -0.271 9.749 1.00 97.38 170 PHE A O 1
ATOM 1395 N N . PRO A 1 171 ? -9.503 -1.445 7.867 1.00 96.00 171 PRO A N 1
ATOM 1396 C CA . PRO A 1 171 ? -8.291 -2.199 8.136 1.00 96.00 171 PRO A CA 1
ATOM 1397 C C . PRO A 1 171 ? -7.072 -1.263 8.159 1.00 96.00 171 PRO A C 1
ATOM 1399 O O . PRO A 1 171 ? -7.062 -0.190 7.555 1.00 96.00 171 PRO A O 1
ATOM 1402 N N . LYS A 1 172 ? -6.024 -1.672 8.887 1.00 95.69 172 LYS A N 1
ATOM 1403 C CA . LYS A 1 172 ? -4.791 -0.882 9.118 1.00 95.69 172 LYS A CA 1
ATOM 1404 C C . LYS A 1 172 ? -4.973 0.407 9.947 1.00 95.69 172 LYS A C 1
ATOM 1406 O O . LYS A 1 172 ? -4.006 1.152 10.117 1.00 95.69 172 LYS A O 1
ATOM 1411 N N . SER A 1 173 ? -6.154 0.626 10.531 1.00 96.44 173 SER A N 1
ATOM 1412 C CA . SER A 1 173 ? -6.434 1.723 11.478 1.00 96.44 173 SER A CA 1
ATOM 1413 C C . SER A 1 173 ? -6.095 1.406 12.945 1.00 96.44 173 SER A C 1
ATOM 1415 O O . SER A 1 173 ? -6.201 2.275 13.798 1.00 96.44 173 SER A O 1
ATOM 1417 N N . GLY A 1 174 ? -5.666 0.174 13.257 1.00 96.06 174 GLY A N 1
ATOM 1418 C CA . GLY A 1 174 ? -5.362 -0.251 14.634 1.00 96.06 174 GLY A CA 1
ATOM 1419 C C . GLY A 1 174 ? -6.197 -1.419 15.162 1.00 96.06 174 GLY A C 1
ATOM 1420 O O . GLY A 1 174 ? -6.111 -1.735 16.347 1.00 96.06 174 GLY A O 1
ATOM 1421 N N . SER A 1 175 ? -6.954 -2.106 14.299 1.00 96.69 175 SER A N 1
ATOM 1422 C CA . SER A 1 175 ? -7.795 -3.263 14.654 1.00 96.69 175 SER A CA 1
ATOM 1423 C C . SER A 1 175 ? -7.072 -4.351 15.464 1.00 96.69 175 SER A C 1
ATOM 1425 O O . SER A 1 175 ? -7.643 -4.911 16.395 1.00 96.69 175 SER A O 1
ATOM 1427 N N . SER A 1 176 ? -5.802 -4.648 15.159 1.00 95.88 176 SER A N 1
ATOM 1428 C CA . SER A 1 176 ? -5.012 -5.641 15.908 1.00 95.88 176 SER A CA 1
ATOM 1429 C C . SER A 1 176 ? -4.669 -5.191 17.333 1.00 95.88 176 SER A C 1
ATOM 1431 O O . SER A 1 176 ? -4.611 -6.029 18.233 1.00 95.88 176 SER A O 1
ATOM 1433 N N . SER A 1 177 ? -4.433 -3.891 17.545 1.00 95.81 177 SER A N 1
ATOM 1434 C CA . SER A 1 177 ? -4.190 -3.332 18.882 1.00 95.81 177 SER A CA 1
ATOM 1435 C C . SER A 1 177 ? -5.472 -3.378 19.707 1.00 95.81 177 SER A C 1
ATOM 1437 O O . SER A 1 177 ? -5.446 -3.864 20.835 1.00 95.81 177 SER A O 1
ATOM 1439 N N . LEU A 1 178 ? -6.601 -2.988 19.103 1.00 97.12 178 LEU A N 1
ATOM 1440 C CA . LEU A 1 178 ? -7.924 -3.073 19.721 1.00 97.12 178 LEU A CA 1
ATOM 1441 C C . LEU A 1 178 ? -8.274 -4.518 20.113 1.00 97.12 178 LEU A C 1
ATOM 1443 O O . LEU A 1 178 ? -8.663 -4.773 21.250 1.00 97.12 178 LEU A O 1
ATOM 1447 N N . MET A 1 179 ? -8.056 -5.476 19.203 1.00 96.88 179 MET A N 1
ATOM 1448 C CA . MET A 1 179 ? -8.265 -6.902 19.473 1.00 96.88 179 MET A CA 1
ATOM 1449 C C . MET A 1 179 ? -7.464 -7.364 20.692 1.00 96.88 179 MET A C 1
ATOM 1451 O O . MET A 1 179 ? -7.999 -8.027 21.577 1.00 96.88 179 MET A O 1
ATOM 1455 N N . ARG A 1 180 ? -6.167 -7.040 20.730 1.00 95.56 180 ARG A N 1
ATOM 1456 C CA . ARG A 1 180 ? -5.277 -7.463 21.815 1.00 95.56 180 ARG A CA 1
ATOM 1457 C C . ARG A 1 180 ? -5.691 -6.855 23.150 1.00 95.56 180 ARG A C 1
ATOM 1459 O O . ARG A 1 180 ? -5.662 -7.566 24.147 1.00 95.56 180 ARG A O 1
ATOM 1466 N N . TRP A 1 181 ? -6.090 -5.584 23.155 1.00 96.38 181 TRP A N 1
ATOM 1467 C CA . TRP A 1 181 ? -6.582 -4.920 24.357 1.00 96.38 181 TRP A CA 1
ATOM 1468 C C . TRP A 1 181 ? -7.792 -5.666 24.937 1.00 96.38 181 TRP A C 1
ATOM 1470 O O . TRP A 1 181 ? -7.740 -6.107 26.082 1.00 96.38 181 TRP A O 1
ATOM 1480 N N . PHE A 1 182 ? -8.827 -5.926 24.128 1.00 97.44 182 PHE A N 1
ATOM 1481 C CA . PHE A 1 182 ? -10.024 -6.628 24.608 1.00 97.44 182 PHE A CA 1
ATOM 1482 C C . PHE A 1 182 ? -9.757 -8.088 25.006 1.00 97.44 182 PHE A C 1
ATOM 1484 O O . PHE A 1 182 ? -10.320 -8.554 25.994 1.00 97.44 182 PHE A O 1
ATOM 1491 N N . LYS A 1 183 ? -8.868 -8.804 24.300 1.00 95.88 183 LYS A N 1
ATOM 1492 C CA . LYS A 1 183 ? -8.469 -10.169 24.697 1.00 95.88 183 LYS A CA 1
ATOM 1493 C C . LYS A 1 183 ? -7.788 -10.170 26.067 1.00 95.88 183 LYS A C 1
ATOM 1495 O O . LYS A 1 183 ? -8.116 -10.996 26.911 1.00 95.88 183 LYS A O 1
ATOM 1500 N N . ASN A 1 184 ? -6.883 -9.221 26.305 1.00 95.31 184 ASN A N 1
ATOM 1501 C CA . ASN A 1 184 ? -6.202 -9.070 27.593 1.00 95.31 184 ASN A CA 1
ATOM 1502 C C . ASN A 1 184 ? -7.159 -8.647 28.718 1.00 95.31 184 ASN A C 1
ATOM 1504 O O . ASN A 1 184 ? -6.955 -9.026 29.865 1.00 95.31 184 ASN A O 1
ATOM 1508 N N . ALA A 1 185 ? -8.219 -7.910 28.384 1.00 95.88 185 ALA A N 1
ATOM 1509 C CA . ALA A 1 185 ? -9.311 -7.575 29.293 1.00 95.88 185 ALA A CA 1
ATOM 1510 C C . ALA A 1 185 ? -10.268 -8.754 29.591 1.00 95.88 185 ALA A C 1
ATOM 1512 O O . ALA A 1 185 ? -11.229 -8.577 30.334 1.00 95.88 185 ALA A O 1
ATOM 1513 N N . GLY A 1 186 ? -10.026 -9.948 29.033 1.00 95.88 186 GLY A N 1
ATOM 1514 C CA . GLY A 1 186 ? -10.821 -11.151 29.298 1.00 95.88 186 GLY A CA 1
ATOM 1515 C C . GLY A 1 186 ? -12.047 -11.331 28.399 1.00 95.88 186 GLY A C 1
ATOM 1516 O O . GLY A 1 186 ? -12.883 -12.188 28.679 1.00 95.88 186 GLY A O 1
ATOM 1517 N N . TYR A 1 187 ? -12.173 -10.559 27.316 1.00 97.12 187 TYR A N 1
ATOM 1518 C CA . TYR A 1 187 ? -13.294 -10.682 26.384 1.00 97.12 187 TYR A CA 1
ATOM 1519 C C . TYR A 1 187 ? -13.001 -11.670 25.243 1.00 97.12 187 TYR A C 1
ATOM 1521 O O . TYR A 1 187 ? -11.898 -11.714 24.695 1.00 97.12 187 TYR A O 1
ATOM 1529 N N . ASN A 1 188 ? -14.031 -12.410 24.816 1.00 97.62 188 ASN A N 1
ATOM 1530 C CA . ASN A 1 188 ? -14.046 -13.124 23.536 1.00 97.62 188 ASN A CA 1
ATOM 1531 C C . ASN A 1 188 ? -14.067 -12.127 22.370 1.00 97.62 188 ASN A C 1
ATOM 1533 O O . ASN A 1 188 ? -15.005 -11.336 22.244 1.00 97.62 188 ASN A O 1
ATOM 1537 N N . VAL A 1 189 ? -13.044 -12.176 21.515 1.00 97.88 189 VAL A N 1
ATOM 1538 C CA . VAL A 1 189 ? -12.839 -11.207 20.429 1.00 97.88 189 VAL A CA 1
ATOM 1539 C C . VAL A 1 189 ? -12.533 -11.919 19.112 1.00 97.88 189 VAL A C 1
ATOM 1541 O O . VAL A 1 189 ? -11.564 -12.684 19.071 1.00 97.88 189 VAL A O 1
ATOM 1544 N N . THR A 1 190 ? -13.263 -11.594 18.039 1.00 97.81 190 THR A N 1
ATOM 1545 C CA . THR A 1 190 ? -12.884 -11.975 16.666 1.00 97.81 190 THR A CA 1
ATOM 1546 C C . THR A 1 190 ? -12.023 -10.904 15.998 1.00 97.81 190 THR A C 1
ATOM 1548 O O . THR A 1 190 ? -12.052 -9.717 16.349 1.00 97.81 190 THR A O 1
ATOM 1551 N N . HIS A 1 191 ? -11.277 -11.312 14.973 1.00 96.50 191 HIS A N 1
ATOM 1552 C CA . HIS A 1 191 ? -10.585 -10.406 14.048 1.00 96.50 191 HIS A CA 1
ATOM 1553 C C . HIS A 1 191 ? -11.000 -10.711 12.600 1.00 96.50 191 HIS A C 1
ATOM 1555 O O . HIS A 1 191 ? -12.122 -11.150 12.398 1.00 96.50 191 HIS A O 1
ATOM 1561 N N . PHE A 1 192 ? -10.164 -10.472 11.580 1.00 94.38 192 PHE A N 1
ATOM 1562 C CA . PHE A 1 192 ? -10.607 -10.660 10.184 1.00 94.38 192 PHE A CA 1
ATOM 1563 C C . PHE A 1 192 ? -10.802 -12.135 9.783 1.00 94.38 192 PHE A C 1
ATOM 1565 O O . PHE A 1 192 ? -11.568 -12.413 8.861 1.00 94.38 192 PHE A O 1
ATOM 1572 N N . VAL A 1 193 ? -10.132 -13.074 10.463 1.00 92.75 193 VAL A N 1
ATOM 1573 C CA . VAL A 1 193 ? -10.299 -14.529 10.307 1.00 92.75 193 VAL A CA 1
ATOM 1574 C C . VAL A 1 193 ? -10.483 -15.156 11.679 1.00 92.75 193 VAL A C 1
ATOM 1576 O O . VAL A 1 193 ? -9.692 -14.881 12.580 1.00 92.75 193 VAL A O 1
ATOM 1579 N N . GLU A 1 194 ? -11.476 -16.030 11.793 1.00 92.06 194 GLU A N 1
ATOM 1580 C CA . GLU A 1 194 ? -11.759 -16.846 12.971 1.00 92.06 194 GLU A CA 1
ATOM 1581 C C . GLU A 1 194 ? -12.089 -18.269 12.497 1.00 92.06 194 GLU A C 1
ATOM 1583 O O . GLU A 1 194 ? -12.811 -18.430 11.514 1.00 92.06 194 GLU A O 1
ATOM 1588 N N . ASP A 1 195 ? -11.479 -19.290 13.105 1.00 89.00 195 ASP A N 1
ATOM 1589 C CA . ASP A 1 195 ? -11.643 -20.706 12.720 1.00 89.00 195 ASP A CA 1
ATOM 1590 C C . ASP A 1 195 ? -11.481 -20.994 11.212 1.00 89.00 195 ASP A C 1
ATOM 1592 O O . ASP A 1 195 ? -12.131 -21.852 10.614 1.00 89.00 195 ASP A O 1
ATOM 1596 N N . GLY A 1 196 ? -10.570 -20.256 10.568 1.00 88.38 196 GLY A N 1
ATOM 1597 C CA . GLY A 1 196 ? -10.276 -20.382 9.137 1.00 88.38 196 GLY A CA 1
ATOM 1598 C C . GLY A 1 196 ? -11.311 -19.737 8.208 1.00 88.38 196 GLY A C 1
ATOM 1599 O O . GLY A 1 196 ? -11.153 -19.821 6.991 1.00 88.38 196 GLY A O 1
ATOM 1600 N N . GLN A 1 197 ? -12.330 -19.071 8.753 1.00 90.88 197 GLN A N 1
ATOM 1601 C CA . GLN A 1 197 ? -13.358 -18.349 8.009 1.00 90.88 197 GLN A CA 1
ATOM 1602 C C . GLN A 1 197 ? -13.193 -16.836 8.170 1.00 90.88 197 GLN A C 1
ATOM 1604 O O . GLN A 1 197 ? -12.868 -16.331 9.244 1.00 90.88 197 GLN A O 1
ATOM 1609 N N . TYR A 1 198 ? -13.444 -16.079 7.102 1.00 94.94 198 TYR A N 1
ATOM 1610 C CA . TYR A 1 198 ? -13.387 -14.619 7.158 1.00 94.94 198 TYR A CA 1
ATOM 1611 C C . TYR A 1 198 ? -14.643 -14.060 7.823 1.00 94.94 198 TYR A C 1
ATOM 1613 O O . TYR A 1 198 ? -15.753 -14.326 7.365 1.00 94.94 198 TYR A O 1
ATOM 1621 N N . VAL A 1 199 ? -14.479 -13.257 8.875 1.00 96.69 199 VAL A N 1
ATOM 1622 C CA . VAL A 1 199 ? -15.611 -12.745 9.670 1.00 96.69 199 VAL A CA 1
ATOM 1623 C C . VAL A 1 199 ? -16.577 -11.921 8.818 1.00 96.69 199 VAL A C 1
ATOM 1625 O O . VAL A 1 199 ? -17.784 -12.113 8.917 1.00 96.69 199 VAL A O 1
ATOM 1628 N N . GLY A 1 200 ? -16.072 -11.083 7.909 1.00 96.00 200 GLY A N 1
ATOM 1629 C CA . GLY A 1 200 ? -16.924 -10.308 7.001 1.00 96.00 200 GLY A CA 1
ATOM 1630 C C . GLY A 1 200 ? -17.792 -11.155 6.071 1.00 96.00 200 GLY A C 1
ATOM 1631 O O . GLY A 1 200 ? -18.951 -10.819 5.836 1.00 96.00 200 GLY A O 1
ATOM 1632 N N . LEU A 1 201 ? -17.260 -12.282 5.583 1.00 94.44 201 LEU A N 1
ATOM 1633 C CA . LEU A 1 201 ? -18.025 -13.222 4.760 1.00 94.44 201 LEU A CA 1
ATOM 1634 C C . LEU A 1 201 ? -19.058 -13.986 5.584 1.00 94.44 201 LEU A C 1
ATOM 1636 O O . LEU A 1 201 ? -20.166 -14.189 5.104 1.00 94.44 201 LEU A O 1
ATOM 1640 N N . GLN A 1 202 ? -18.721 -14.379 6.815 1.00 96.12 202 GLN A N 1
ATOM 1641 C CA . GLN A 1 202 ? -19.672 -15.028 7.719 1.00 96.12 202 GLN A CA 1
ATOM 1642 C C . GLN A 1 202 ? -20.844 -14.101 8.056 1.00 96.12 202 GLN A C 1
ATOM 1644 O O . GLN A 1 202 ? -21.992 -14.529 7.995 1.00 96.12 202 GLN A O 1
ATOM 1649 N N . ILE A 1 203 ? -20.568 -12.820 8.333 1.00 97.25 203 ILE A N 1
ATOM 1650 C CA . ILE A 1 203 ? -21.607 -11.810 8.571 1.00 97.25 203 ILE A CA 1
ATOM 1651 C C . ILE A 1 203 ? -22.527 -11.683 7.351 1.00 97.25 203 ILE A C 1
ATOM 1653 O O . ILE A 1 203 ? -23.748 -11.741 7.491 1.00 97.25 203 ILE A O 1
ATOM 1657 N N . LEU A 1 204 ? -21.949 -11.544 6.154 1.00 95.00 204 LEU A N 1
ATOM 1658 C CA . LEU A 1 204 ? -22.723 -11.466 4.917 1.00 95.00 204 LEU A CA 1
ATOM 1659 C C . LEU A 1 204 ? -23.576 -12.722 4.707 1.00 95.00 204 LEU A C 1
ATOM 1661 O O . LEU A 1 204 ? -24.764 -12.611 4.424 1.00 95.00 204 LEU A O 1
ATOM 1665 N N . GLN A 1 205 ? -22.984 -13.906 4.869 1.00 94.12 205 GLN A N 1
ATOM 1666 C CA . GLN A 1 205 ? -23.676 -15.177 4.680 1.00 94.12 205 GLN A CA 1
ATOM 1667 C C . GLN A 1 205 ? -24.834 -15.338 5.671 1.00 94.12 205 GLN A C 1
ATOM 1669 O O . GLN A 1 205 ? -25.933 -15.693 5.258 1.00 94.12 205 GLN A O 1
ATOM 1674 N N . ASN A 1 206 ? -24.629 -14.988 6.945 1.00 95.31 206 ASN A N 1
ATOM 1675 C CA . ASN A 1 206 ? -25.685 -14.993 7.955 1.00 95.31 206 ASN A CA 1
ATOM 1676 C C . ASN A 1 206 ? -26.874 -14.116 7.533 1.00 95.31 206 ASN A C 1
ATOM 1678 O O . ASN A 1 206 ? -28.013 -14.573 7.602 1.00 95.31 206 ASN A O 1
ATOM 1682 N N . VAL A 1 207 ? -26.616 -12.891 7.058 1.00 94.12 207 VAL A N 1
ATOM 1683 C CA . VAL A 1 207 ? -27.670 -11.979 6.579 1.00 94.12 207 VAL A CA 1
ATOM 1684 C C . VAL A 1 207 ? -28.405 -12.563 5.372 1.00 94.12 207 VAL A C 1
ATOM 1686 O O . VAL A 1 207 ? -29.635 -12.558 5.347 1.00 94.12 207 VAL A O 1
ATOM 1689 N N . LEU A 1 208 ? -27.672 -13.102 4.392 1.00 90.25 208 LEU A N 1
ATOM 1690 C CA . LEU A 1 208 ? -28.263 -13.723 3.201 1.00 90.25 208 LEU A CA 1
ATOM 1691 C C . LEU A 1 208 ? -29.122 -14.947 3.545 1.00 90.25 208 LEU A C 1
ATOM 1693 O O . LEU A 1 208 ? -30.143 -15.183 2.905 1.00 90.25 208 LEU A O 1
ATOM 1697 N N . ASP A 1 209 ? -28.751 -15.690 4.585 1.00 92.12 209 ASP A N 1
A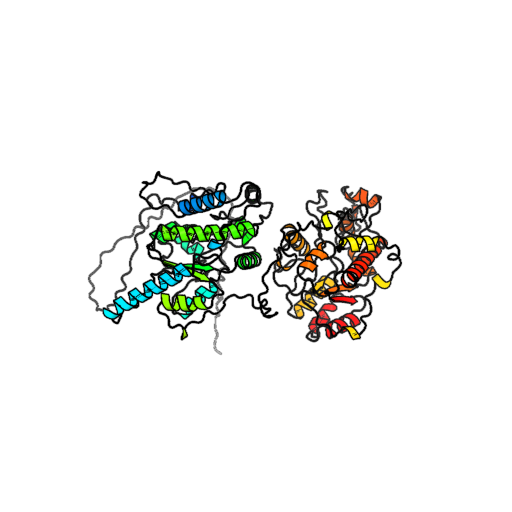TOM 1698 C CA . ASP A 1 209 ? -29.517 -16.834 5.080 1.00 92.12 209 ASP A CA 1
ATOM 1699 C C . ASP A 1 209 ? -30.713 -16.431 5.968 1.00 92.12 209 ASP A C 1
ATOM 1701 O O . ASP A 1 209 ? -31.485 -17.293 6.399 1.00 92.12 209 ASP A O 1
ATOM 1705 N N . GLY A 1 210 ? -30.907 -15.130 6.219 1.00 90.69 210 GLY A N 1
ATOM 1706 C CA . GLY A 1 210 ? -31.975 -14.592 7.065 1.00 90.69 210 GLY A CA 1
ATOM 1707 C C . GLY A 1 210 ? -31.704 -14.697 8.568 1.00 90.69 210 GLY A C 1
ATOM 1708 O O . GLY A 1 210 ? -32.638 -14.599 9.366 1.00 90.69 210 GLY A O 1
ATOM 1709 N N . TYR A 1 211 ? -30.452 -14.921 8.967 1.00 94.94 211 TYR A N 1
ATOM 1710 C CA . TYR A 1 211 ? -30.017 -14.906 10.360 1.00 94.94 211 TYR A CA 1
ATOM 1711 C C . TYR A 1 211 ? -29.513 -13.520 10.782 1.00 94.94 211 TYR A C 1
ATOM 1713 O O . TYR A 1 211 ? -29.219 -12.649 9.966 1.00 94.94 211 TYR A O 1
ATOM 1721 N N . SER A 1 212 ? -29.374 -13.329 12.097 1.00 95.69 212 SER A N 1
ATOM 1722 C CA . SER A 1 212 ? -28.644 -12.181 12.647 1.00 95.69 212 SER A CA 1
ATOM 1723 C C . SER A 1 212 ? -27.206 -12.151 12.093 1.00 95.69 212 SER A C 1
ATOM 1725 O O . SER A 1 212 ? -26.576 -13.211 12.063 1.00 95.69 212 SER A O 1
ATOM 1727 N N . PRO A 1 213 ? -26.644 -10.974 11.739 1.00 96.69 213 PRO A N 1
ATOM 1728 C CA . PRO A 1 213 ? -25.246 -10.801 11.325 1.00 96.69 213 PRO A CA 1
ATOM 1729 C C . PRO A 1 213 ? -24.233 -11.559 12.196 1.00 96.69 213 PRO A C 1
ATOM 1731 O O . PRO A 1 213 ? -23.273 -12.131 11.685 1.00 96.69 213 PRO A O 1
ATOM 1734 N N . PHE A 1 214 ? -24.486 -11.621 13.507 1.00 97.31 214 PHE A N 1
ATOM 1735 C CA . PHE A 1 214 ? -23.616 -12.250 14.508 1.00 97.31 214 PHE A CA 1
ATOM 1736 C C . PHE A 1 214 ? -24.172 -13.583 15.035 1.00 97.31 214 PHE A C 1
ATOM 1738 O O . PHE A 1 214 ? -23.910 -13.966 16.170 1.00 97.31 214 PHE A O 1
ATOM 1745 N N . ALA A 1 215 ? -25.001 -14.276 14.252 1.00 94.81 215 ALA A N 1
ATOM 1746 C CA . ALA A 1 215 ? -25.468 -15.618 14.584 1.00 94.81 215 ALA A CA 1
ATOM 1747 C C . ALA A 1 215 ? -24.357 -16.673 14.424 1.00 94.81 215 ALA A C 1
ATOM 1749 O O . ALA A 1 215 ? -23.250 -16.387 13.957 1.00 94.81 215 ALA A O 1
ATOM 1750 N N . ASN A 1 216 ? -24.698 -17.919 14.760 1.00 94.31 216 ASN A N 1
ATOM 1751 C CA . ASN A 1 216 ? -23.849 -19.095 14.568 1.00 94.31 216 ASN A CA 1
ATOM 1752 C C . ASN A 1 216 ? -22.504 -18.940 15.292 1.00 94.31 216 ASN A C 1
ATOM 1754 O O . ASN A 1 216 ? -22.478 -18.583 16.472 1.00 94.31 216 ASN A O 1
ATOM 1758 N N . ASP A 1 217 ? -21.405 -19.182 14.584 1.00 92.69 217 ASP A N 1
ATOM 1759 C CA . ASP A 1 217 ? -20.050 -19.180 15.130 1.00 92.69 217 ASP A CA 1
ATOM 1760 C C . ASP A 1 217 ? -19.609 -17.793 15.627 1.00 92.69 217 ASP A C 1
ATOM 1762 O O . ASP A 1 217 ? -18.663 -17.690 16.398 1.00 92.69 217 ASP A O 1
ATOM 1766 N N . LEU A 1 218 ? -20.326 -16.719 15.273 1.00 95.69 218 LEU A N 1
ATOM 1767 C CA . LEU A 1 218 ? -20.043 -15.364 15.755 1.00 95.69 218 LEU A CA 1
ATOM 1768 C C . LEU A 1 218 ? -20.765 -15.009 17.065 1.00 95.69 218 LEU A C 1
ATOM 1770 O O . LEU A 1 218 ? -20.351 -14.070 17.743 1.00 95.69 218 LEU A O 1
ATOM 1774 N N . ALA A 1 219 ? -21.791 -15.767 17.461 1.00 95.69 219 ALA A N 1
ATOM 1775 C CA . ALA A 1 219 ? -22.600 -15.477 18.649 1.00 95.69 219 ALA A CA 1
ATOM 1776 C C . ALA A 1 219 ? -21.829 -15.496 19.990 1.00 95.69 219 ALA A C 1
ATOM 1778 O O . ALA A 1 219 ? -22.190 -14.725 20.881 1.00 95.69 219 ALA A O 1
ATOM 1779 N N . PRO A 1 220 ? -20.784 -16.330 20.186 1.00 97.00 220 PRO A N 1
ATOM 1780 C CA . PRO A 1 220 ? -20.019 -16.352 21.438 1.00 97.00 220 PRO A CA 1
ATOM 1781 C C . PRO A 1 220 ? -19.101 -15.141 21.668 1.00 97.00 220 PRO A C 1
ATOM 1783 O O . PRO A 1 220 ? -18.478 -15.045 22.732 1.00 97.00 220 PRO A O 1
ATOM 1786 N N . TYR A 1 221 ? -18.942 -14.261 20.678 1.00 97.69 221 TYR A N 1
ATOM 1787 C CA . TYR A 1 221 ? -17.976 -13.170 20.729 1.00 97.69 221 TYR A CA 1
ATOM 1788 C C . TYR A 1 221 ? -18.610 -11.877 21.237 1.00 97.69 221 TYR A C 1
ATOM 1790 O O . TYR A 1 221 ? -19.681 -11.462 20.811 1.00 97.69 221 TYR A O 1
ATOM 1798 N N . HIS A 1 222 ? -17.905 -11.208 22.147 1.00 98.06 222 HIS A N 1
ATOM 1799 C CA . HIS A 1 222 ? -18.323 -9.914 22.683 1.00 98.06 222 HIS A CA 1
ATOM 1800 C C . HIS A 1 222 ? -17.857 -8.763 21.789 1.00 98.06 222 HIS A C 1
ATOM 1802 O O . HIS A 1 222 ? -18.475 -7.702 21.761 1.00 98.06 222 HIS A O 1
ATOM 1808 N N . VAL A 1 223 ? -16.742 -8.949 21.079 1.00 98.44 223 VAL A N 1
ATOM 1809 C CA . VAL A 1 223 ? -16.079 -7.889 20.320 1.00 98.44 223 VAL A CA 1
ATOM 1810 C C . VAL A 1 223 ? -15.708 -8.385 18.929 1.00 98.44 223 VAL A C 1
ATOM 1812 O O . VAL A 1 223 ? -15.045 -9.411 18.782 1.00 98.44 223 VAL A O 1
ATOM 1815 N N . HIS A 1 224 ? -16.043 -7.598 17.913 1.00 98.31 224 HIS A N 1
ATOM 1816 C CA . HIS A 1 224 ? -15.626 -7.823 16.533 1.00 98.31 224 HIS A CA 1
ATOM 1817 C C . HIS A 1 224 ? -14.627 -6.733 16.134 1.00 98.31 224 HIS A C 1
ATOM 1819 O O . HIS A 1 224 ? -14.992 -5.641 15.695 1.00 98.31 224 HIS A O 1
ATOM 1825 N N . ALA A 1 225 ? -13.335 -7.010 16.342 1.00 98.19 225 ALA A N 1
ATOM 1826 C CA . ALA A 1 225 ? -12.275 -6.011 16.209 1.00 98.19 225 ALA A CA 1
ATOM 1827 C C . ALA A 1 225 ? -11.868 -5.732 14.752 1.00 98.19 225 ALA A C 1
ATOM 1829 O O . ALA A 1 225 ? -11.189 -4.739 14.491 1.00 98.19 225 ALA A O 1
ATOM 1830 N N . GLN A 1 226 ? -12.255 -6.583 13.801 1.00 98.06 226 GLN A N 1
ATOM 1831 C CA . GLN A 1 226 ? -12.158 -6.323 12.364 1.00 98.06 226 GLN A CA 1
ATOM 1832 C C . GLN A 1 226 ? -13.221 -7.148 11.633 1.00 98.06 226 GLN A C 1
ATOM 1834 O O . GLN A 1 226 ? -13.295 -8.352 11.855 1.00 98.06 226 GLN A O 1
ATOM 1839 N N . MET A 1 227 ? -14.027 -6.510 10.782 1.00 97.94 227 MET A N 1
ATOM 1840 C CA . MET A 1 227 ? -15.141 -7.161 10.075 1.00 97.94 227 MET A CA 1
ATOM 1841 C C . MET A 1 227 ? -14.992 -7.130 8.551 1.00 97.94 227 MET A C 1
ATOM 1843 O O . MET A 1 227 ? -15.775 -7.773 7.863 1.00 97.94 227 MET A O 1
ATOM 1847 N N . ASP A 1 228 ? -14.016 -6.403 8.004 1.00 96.25 228 ASP A N 1
ATOM 1848 C CA . ASP A 1 228 ? -13.813 -6.352 6.559 1.00 96.25 228 ASP A CA 1
ATOM 1849 C C . ASP A 1 228 ? -13.247 -7.664 6.006 1.00 96.25 228 ASP A C 1
ATOM 1851 O O . ASP A 1 228 ? -12.446 -8.358 6.638 1.00 96.25 228 ASP A O 1
ATOM 1855 N N . TYR A 1 229 ? -13.638 -7.962 4.774 1.00 94.75 229 TYR A N 1
ATOM 1856 C CA . TYR A 1 229 ? -13.007 -8.957 3.928 1.00 94.75 229 TYR A CA 1
ATOM 1857 C C . TYR A 1 229 ? -12.746 -8.337 2.560 1.00 94.75 229 TYR A C 1
ATOM 1859 O O . TYR A 1 229 ? -13.632 -7.758 1.943 1.00 94.75 229 TYR A O 1
ATOM 1867 N N . THR A 1 230 ? -11.516 -8.466 2.074 1.00 90.38 230 THR A N 1
ATOM 1868 C CA . THR A 1 230 ? -11.137 -8.069 0.716 1.00 90.38 230 THR A CA 1
ATOM 1869 C C . THR A 1 230 ? -10.606 -9.311 0.014 1.00 90.38 230 THR A C 1
ATOM 1871 O O . THR A 1 230 ? -9.562 -9.832 0.433 1.00 90.38 230 THR A O 1
ATOM 1874 N N . GLY A 1 231 ? -11.314 -9.776 -1.022 1.00 81.94 231 GLY A N 1
ATOM 1875 C CA . GLY A 1 231 ? -10.985 -10.979 -1.796 1.00 81.94 231 GLY A CA 1
ATOM 1876 C C . GLY A 1 231 ? -9.540 -11.009 -2.302 1.00 81.94 231 GLY A C 1
ATOM 1877 O O . GLY A 1 231 ? -8.928 -9.968 -2.538 1.00 81.94 231 GLY A O 1
ATOM 1878 N N . GLY A 1 232 ? -8.942 -12.199 -2.390 1.00 67.88 232 GLY A N 1
ATOM 1879 C CA . GLY A 1 232 ? -7.560 -12.370 -2.862 1.00 67.88 232 GLY A CA 1
ATOM 1880 C C . GLY A 1 232 ? -7.414 -12.199 -4.379 1.00 67.88 232 GLY A C 1
ATOM 1881 O O . GLY A 1 232 ? -8.406 -12.166 -5.093 1.00 67.88 232 GLY A O 1
ATOM 1882 N N . ASP A 1 233 ? -6.173 -12.171 -4.880 1.00 58.62 233 ASP A N 1
ATOM 1883 C CA . ASP A 1 233 ? -5.853 -12.121 -6.322 1.00 58.62 233 ASP A CA 1
ATOM 1884 C C . ASP A 1 233 ? -6.239 -13.425 -7.087 1.00 58.62 233 ASP A C 1
ATOM 1886 O O . ASP A 1 233 ? -5.597 -13.756 -8.085 1.00 58.62 233 ASP A O 1
ATOM 1890 N N . ASP A 1 234 ? -7.188 -14.249 -6.609 1.00 60.69 234 ASP A N 1
ATOM 1891 C CA . ASP A 1 234 ? -7.655 -15.418 -7.374 1.00 60.69 234 ASP A CA 1
ATOM 1892 C C . ASP A 1 234 ? -8.728 -14.953 -8.367 1.00 60.69 234 ASP A C 1
ATOM 1894 O O . ASP A 1 234 ? -9.856 -14.717 -7.945 1.00 60.69 234 ASP A O 1
ATOM 1898 N N . PRO A 1 235 ? -8.433 -14.872 -9.679 1.00 57.41 235 PRO A N 1
ATOM 1899 C CA . PRO A 1 235 ? -9.391 -14.404 -10.683 1.00 57.41 235 PRO A CA 1
ATOM 1900 C C . PRO A 1 235 ? -10.635 -15.299 -10.806 1.00 57.41 235 PRO A C 1
ATOM 1902 O O . PRO A 1 235 ? -11.597 -14.926 -11.471 1.00 57.41 235 PRO A O 1
ATOM 1905 N N . ARG A 1 236 ? -10.632 -16.495 -10.197 1.00 53.22 236 ARG A N 1
ATOM 1906 C CA . ARG A 1 236 ? -11.796 -17.395 -10.157 1.00 53.22 236 ARG A CA 1
ATOM 1907 C C . ARG A 1 236 ? -12.756 -17.070 -9.019 1.00 53.22 236 ARG A C 1
ATOM 1909 O O . ARG A 1 236 ? -13.900 -17.514 -9.056 1.00 53.22 236 ARG A O 1
ATOM 1916 N N . GLN A 1 237 ? -12.297 -16.344 -8.006 1.00 60.00 237 GLN A N 1
ATOM 1917 C CA . GLN A 1 237 ? -13.173 -15.739 -7.020 1.00 60.00 237 GLN A CA 1
ATOM 1918 C C . GLN A 1 237 ? -13.472 -14.349 -7.564 1.00 60.00 237 GLN A C 1
ATOM 1920 O O . GLN A 1 237 ? -12.579 -13.507 -7.605 1.00 60.00 237 GLN A O 1
ATOM 1925 N N . GLN A 1 238 ? -14.706 -14.108 -8.026 1.00 57.94 238 GLN A N 1
ATOM 1926 C CA . GLN A 1 238 ? -15.157 -12.727 -8.219 1.00 57.94 238 GLN A CA 1
ATOM 1927 C C . GLN A 1 238 ? -14.744 -11.949 -6.970 1.00 57.94 238 GLN A C 1
ATOM 1929 O O . GLN A 1 238 ? -14.905 -12.478 -5.868 1.00 57.94 238 GLN A O 1
ATOM 1934 N N . ALA A 1 239 ? -14.115 -10.786 -7.151 1.00 61.16 239 ALA A N 1
ATOM 1935 C CA . ALA A 1 239 ? -13.501 -10.018 -6.078 1.00 61.16 239 ALA A CA 1
ATOM 1936 C C . ALA A 1 239 ? -14.576 -9.554 -5.084 1.00 61.16 239 ALA A C 1
ATOM 1938 O O . ALA A 1 239 ? -15.061 -8.426 -5.129 1.00 61.16 239 ALA A O 1
ATOM 1939 N N . THR A 1 240 ? -14.997 -10.449 -4.193 1.00 82.25 240 THR A N 1
ATOM 1940 C CA . THR A 1 240 ? -15.968 -10.133 -3.162 1.00 82.25 240 THR A CA 1
ATOM 1941 C C . THR A 1 240 ? -15.210 -9.360 -2.108 1.00 82.25 240 THR A C 1
ATOM 1943 O O . THR A 1 240 ? -14.456 -9.920 -1.312 1.00 82.25 240 THR A O 1
ATOM 1946 N N . THR A 1 241 ? -15.383 -8.050 -2.131 1.00 92.12 241 THR A N 1
ATOM 1947 C CA . THR A 1 241 ? -14.984 -7.194 -1.027 1.00 92.12 241 THR A CA 1
ATOM 1948 C C . THR A 1 241 ? -16.236 -6.801 -0.270 1.00 92.12 241 THR A C 1
ATOM 1950 O O . THR A 1 241 ? -17.171 -6.249 -0.848 1.00 92.12 241 THR A O 1
ATOM 1953 N N . ILE A 1 242 ? -16.254 -7.112 1.021 1.00 95.19 242 ILE A N 1
ATOM 1954 C CA . ILE A 1 242 ? -17.347 -6.775 1.921 1.00 95.19 242 ILE A CA 1
ATOM 1955 C C . ILE A 1 242 ? -16.796 -6.018 3.127 1.00 95.19 242 ILE A C 1
ATOM 1957 O O . ILE A 1 242 ? -15.847 -6.442 3.787 1.00 95.19 242 ILE A O 1
ATOM 1961 N N . PHE A 1 243 ? -17.428 -4.892 3.419 1.00 97.38 243 PHE A N 1
ATOM 1962 C CA . PHE A 1 243 ? -17.258 -4.094 4.620 1.00 97.38 243 PHE A CA 1
ATOM 1963 C C . PHE A 1 243 ? -18.611 -4.058 5.328 1.00 97.38 243 PHE A C 1
ATOM 1965 O O . PHE A 1 243 ? -19.386 -3.136 5.074 1.00 97.38 243 PHE A O 1
ATOM 1972 N N . PRO A 1 244 ? -18.949 -5.034 6.192 1.00 97.75 244 PRO A N 1
ATOM 1973 C CA . PRO A 1 244 ? -20.220 -5.029 6.917 1.00 97.75 244 PRO A CA 1
ATOM 1974 C C . PRO A 1 244 ? -20.477 -3.718 7.669 1.00 97.75 244 PRO A C 1
ATOM 1976 O O . PRO A 1 244 ? -21.608 -3.251 7.708 1.00 97.75 244 PRO A O 1
ATOM 1979 N N . GLN A 1 245 ? -19.418 -3.066 8.165 1.00 97.06 245 GLN A N 1
ATOM 1980 C CA . GLN A 1 245 ? -19.483 -1.751 8.812 1.00 97.06 245 GLN A CA 1
ATOM 1981 C C . GLN A 1 245 ? -19.922 -0.595 7.890 1.00 97.06 245 GLN A C 1
ATOM 1983 O O . GLN A 1 245 ? -20.136 0.512 8.374 1.00 97.06 245 GLN A O 1
ATOM 1988 N N . ILE A 1 246 ? -20.023 -0.832 6.581 1.00 97.00 246 ILE A N 1
ATOM 1989 C CA . ILE A 1 246 ? -20.560 0.097 5.576 1.00 97.00 246 ILE A CA 1
ATOM 1990 C C . ILE A 1 246 ? -21.830 -0.499 4.961 1.00 97.00 246 ILE A C 1
ATOM 1992 O O . ILE A 1 246 ? -22.867 0.153 4.918 1.00 97.00 246 ILE A O 1
ATOM 1996 N N . GLN A 1 247 ? -21.738 -1.736 4.471 1.00 96.81 247 GLN A N 1
ATOM 1997 C CA . GLN A 1 247 ? -22.749 -2.364 3.623 1.00 96.81 247 GLN A CA 1
ATOM 1998 C C . GLN A 1 247 ? -23.913 -2.986 4.391 1.00 96.81 247 GLN A C 1
ATOM 2000 O O . GLN A 1 247 ? -24.993 -3.112 3.832 1.00 96.81 247 GLN A O 1
ATOM 2005 N N . LEU A 1 248 ? -23.707 -3.391 5.642 1.00 97.06 248 LEU A N 1
ATOM 2006 C CA . LEU A 1 248 ? -24.703 -4.131 6.422 1.00 97.06 248 LEU A CA 1
ATOM 2007 C C . LEU A 1 248 ? -25.063 -3.395 7.717 1.00 97.06 248 LEU A C 1
ATOM 2009 O O . LEU A 1 248 ? -25.405 -4.017 8.721 1.00 97.06 248 LEU A O 1
ATOM 2013 N N . LEU A 1 249 ? -24.905 -2.067 7.730 1.00 97.19 249 LEU A N 1
ATOM 2014 C CA . LEU A 1 249 ? -25.053 -1.269 8.944 1.00 97.19 249 LEU A CA 1
ATOM 2015 C C . LEU A 1 249 ? -26.505 -1.238 9.440 1.00 97.19 249 LEU A C 1
ATOM 2017 O O . LEU A 1 249 ? -26.734 -1.329 10.646 1.00 97.19 249 LEU A O 1
ATOM 2021 N N . ASP A 1 250 ? -27.475 -1.194 8.523 1.00 96.19 250 ASP A N 1
ATOM 2022 C CA . ASP A 1 250 ? -28.892 -1.324 8.863 1.00 96.19 250 ASP A CA 1
ATOM 2023 C C . ASP A 1 250 ? -29.179 -2.700 9.477 1.00 96.19 250 ASP A C 1
ATOM 2025 O O . ASP A 1 250 ? -29.787 -2.790 10.540 1.00 96.19 250 ASP A O 1
ATOM 2029 N N . GLU A 1 251 ? -28.719 -3.788 8.860 1.00 96.56 251 GLU A N 1
ATOM 2030 C CA . GLU A 1 251 ? -28.932 -5.152 9.353 1.00 96.56 251 GLU A CA 1
ATOM 2031 C C . GLU A 1 251 ? -28.260 -5.378 10.719 1.00 96.56 251 GLU A C 1
ATOM 2033 O O . GLU A 1 251 ? -28.836 -6.021 11.602 1.00 96.56 251 GLU A O 1
ATOM 2038 N N . ILE A 1 252 ? -27.074 -4.796 10.930 1.00 97.69 252 ILE A N 1
ATOM 2039 C CA . ILE A 1 252 ? -26.389 -4.758 12.230 1.00 97.69 252 ILE A CA 1
ATOM 2040 C C . ILE A 1 252 ? -27.238 -4.017 13.268 1.00 97.69 252 ILE A C 1
ATOM 2042 O O . ILE A 1 252 ? -27.411 -4.534 14.373 1.00 97.69 252 ILE A O 1
ATOM 2046 N N . HIS A 1 253 ? -27.788 -2.847 12.930 1.00 97.56 253 HIS A N 1
ATOM 2047 C CA . HIS A 1 253 ? -28.653 -2.082 13.831 1.00 97.56 253 HIS A CA 1
ATOM 2048 C C . HIS A 1 253 ? -29.919 -2.857 14.208 1.00 97.56 253 HIS A C 1
ATOM 2050 O O . HIS A 1 253 ? -30.226 -2.983 15.391 1.00 97.56 253 HIS A O 1
ATOM 2056 N N . HIS A 1 254 ? -30.616 -3.444 13.232 1.00 96.00 254 HIS A N 1
ATOM 2057 C CA . HIS A 1 254 ? -31.826 -4.228 13.493 1.00 96.00 254 HIS A CA 1
ATOM 2058 C C . HIS A 1 254 ? -31.551 -5.420 14.417 1.00 96.00 254 HIS A C 1
ATOM 2060 O O . HIS A 1 254 ? -32.356 -5.725 15.297 1.00 96.00 254 HIS A O 1
ATOM 2066 N N . ALA A 1 255 ? -30.412 -6.094 14.239 1.00 96.75 255 ALA A N 1
ATOM 2067 C CA . ALA A 1 255 ? -30.050 -7.243 15.057 1.00 96.75 255 ALA A CA 1
ATOM 2068 C C . ALA A 1 255 ? -29.519 -6.862 16.447 1.00 96.75 255 ALA A C 1
ATOM 2070 O O . ALA A 1 255 ? -29.731 -7.607 17.404 1.00 96.75 255 ALA A O 1
ATOM 2071 N N . GLN A 1 256 ? -28.796 -5.746 16.559 1.00 97.50 256 GLN A N 1
ATOM 2072 C CA . GLN A 1 256 ? -28.108 -5.309 17.775 1.00 97.50 256 GLN A CA 1
ATOM 2073 C C . GLN A 1 256 ? -28.285 -3.796 17.997 1.00 97.50 256 GLN A C 1
ATOM 2075 O O . GLN A 1 256 ? -27.306 -3.047 17.947 1.00 97.50 256 GLN A O 1
ATOM 2080 N N . PRO A 1 257 ? -29.505 -3.314 18.302 1.00 97.69 257 PRO A N 1
ATOM 2081 C CA . PRO A 1 257 ? -29.824 -1.879 18.310 1.00 97.69 257 PRO A CA 1
ATOM 2082 C C . PRO A 1 257 ? -29.091 -1.079 19.392 1.00 97.69 257 PRO A C 1
ATOM 2084 O O . PRO A 1 257 ? -29.030 0.144 19.318 1.00 97.69 257 PRO A O 1
ATOM 2087 N N . ASN A 1 258 ? -28.523 -1.755 20.393 1.00 97.81 258 ASN A N 1
ATOM 2088 C CA . ASN A 1 258 ? -27.767 -1.140 21.484 1.00 97.81 258 ASN A CA 1
ATOM 2089 C C . ASN A 1 258 ? -26.250 -1.367 21.368 1.00 97.81 258 ASN A C 1
ATOM 2091 O O . ASN A 1 258 ? -25.530 -1.066 22.316 1.00 97.81 258 ASN A O 1
ATOM 2095 N N . ALA A 1 259 ? -25.749 -1.925 20.257 1.00 98.31 259 ALA A N 1
ATOM 2096 C CA . ALA A 1 259 ? -24.326 -2.237 20.103 1.00 98.31 259 ALA A CA 1
ATOM 2097 C C . ALA A 1 259 ? -23.432 -1.008 20.336 1.00 98.31 259 ALA A C 1
ATOM 2099 O O . ALA A 1 259 ? -23.804 0.127 20.016 1.00 98.31 259 ALA A O 1
ATOM 2100 N N . THR A 1 260 ? -22.226 -1.249 20.844 1.00 98.75 260 THR A N 1
ATOM 2101 C CA . THR A 1 260 ? -21.212 -0.206 21.022 1.00 98.75 260 THR A CA 1
ATOM 2102 C C . THR A 1 260 ? -20.314 -0.147 19.797 1.00 98.75 260 THR A C 1
ATOM 2104 O O . THR A 1 260 ? -19.660 -1.125 19.446 1.00 98.75 260 THR A O 1
ATOM 2107 N N . PHE A 1 261 ? -20.231 1.009 19.155 1.00 98.75 261 PHE A N 1
ATOM 2108 C CA . PHE A 1 261 ? -19.349 1.252 18.021 1.00 98.75 261 PHE A CA 1
ATOM 2109 C C . PHE A 1 261 ? -18.026 1.851 18.494 1.00 98.75 261 PHE A C 1
ATOM 2111 O O . PHE A 1 261 ? -17.995 2.757 19.329 1.00 98.75 261 PHE A O 1
ATOM 2118 N N . VAL A 1 262 ? -16.923 1.366 17.927 1.00 98.69 262 VAL A N 1
ATOM 2119 C CA . VAL A 1 262 ? -15.576 1.911 18.135 1.00 98.69 262 VAL A CA 1
ATOM 2120 C C . VAL A 1 262 ? -15.001 2.342 16.791 1.00 98.69 262 VAL A C 1
ATOM 2122 O O . VAL A 1 262 ? -14.936 1.539 15.866 1.00 98.69 262 VAL A O 1
ATOM 2125 N N . LEU A 1 263 ? -14.546 3.588 16.682 1.00 98.50 263 LEU A N 1
ATOM 2126 C CA . LEU A 1 263 ? -13.764 4.090 15.553 1.00 98.50 263 LEU A CA 1
ATOM 2127 C C . LEU A 1 263 ? -12.324 4.349 15.996 1.00 98.50 263 LEU A C 1
ATOM 2129 O O . LEU A 1 263 ? -12.058 5.195 16.851 1.00 98.50 263 LEU A O 1
ATOM 2133 N N . MET A 1 264 ? -11.396 3.621 15.380 1.00 97.94 264 MET A N 1
ATOM 2134 C CA . MET A 1 264 ? -9.961 3.790 15.587 1.00 97.94 264 MET A CA 1
ATOM 2135 C C . MET A 1 264 ? -9.397 4.792 14.579 1.00 97.94 264 MET A C 1
ATOM 2137 O O . MET A 1 264 ? -9.501 4.587 13.368 1.00 97.94 264 MET A O 1
ATOM 2141 N N . PHE A 1 265 ? -8.764 5.847 15.079 1.00 97.88 265 PHE A N 1
ATOM 2142 C CA . PHE A 1 265 ? -8.094 6.866 14.283 1.00 97.88 265 PHE A CA 1
ATOM 2143 C C . PHE A 1 265 ? -6.584 6.683 14.314 1.00 97.88 265 PHE A C 1
ATOM 2145 O O . PHE A 1 265 ? -5.995 6.234 15.292 1.00 97.88 265 PHE A O 1
ATOM 2152 N N . ARG A 1 266 ? -5.956 7.090 13.221 1.00 95.69 266 ARG A N 1
ATOM 2153 C CA . ARG A 1 266 ? -4.529 7.383 13.110 1.00 95.69 266 ARG A CA 1
ATOM 2154 C C . ARG A 1 266 ? -4.384 8.517 12.090 1.00 95.69 266 ARG A C 1
ATOM 2156 O O . ARG A 1 266 ? -5.335 8.733 11.335 1.00 95.69 266 ARG A O 1
ATOM 2163 N N . PRO A 1 267 ? -3.235 9.207 12.003 1.00 95.81 267 PRO A N 1
ATOM 2164 C CA . PRO A 1 267 ? -3.014 10.197 10.955 1.00 95.81 267 PRO A CA 1
ATOM 2165 C C . PRO A 1 267 ? -3.344 9.607 9.579 1.00 95.81 267 PRO A C 1
ATOM 2167 O O . PRO A 1 267 ? -2.793 8.568 9.201 1.00 95.81 267 PRO A O 1
ATOM 2170 N N . VAL A 1 268 ? -4.273 10.241 8.853 1.00 95.88 268 VAL A N 1
ATOM 2171 C CA . VAL A 1 268 ? -4.865 9.661 7.633 1.00 95.88 268 VAL A CA 1
ATOM 2172 C C . VAL A 1 268 ? -3.807 9.353 6.576 1.00 95.88 268 VAL A C 1
ATOM 2174 O O . VAL A 1 268 ? -3.867 8.308 5.935 1.00 95.88 268 VAL A O 1
ATOM 2177 N N . GLN A 1 269 ? -2.771 10.188 6.471 1.00 93.69 269 GLN A N 1
ATOM 2178 C CA . GLN A 1 269 ? -1.670 9.969 5.540 1.00 93.69 269 GLN A CA 1
ATOM 2179 C C . GLN A 1 269 ? -0.897 8.680 5.853 1.00 93.69 269 GLN A C 1
ATOM 2181 O O . GLN A 1 269 ? -0.601 7.895 4.956 1.00 93.69 269 GLN A O 1
ATOM 2186 N N . GLU A 1 270 ? -0.651 8.387 7.130 1.00 92.31 270 GLU A N 1
ATOM 2187 C CA . GLU A 1 270 ? 0.001 7.133 7.501 1.00 92.31 270 GLU A CA 1
ATOM 2188 C C . GLU A 1 270 ? -0.912 5.913 7.315 1.00 92.31 270 GLU A C 1
ATOM 2190 O O . GLU A 1 270 ? -0.433 4.795 7.100 1.00 92.31 270 GLU A O 1
ATOM 2195 N N . TRP A 1 271 ? -2.233 6.093 7.432 1.00 96.12 271 TRP A N 1
ATOM 2196 C CA . TRP A 1 271 ? -3.188 5.049 7.069 1.00 96.12 271 TRP A CA 1
ATOM 2197 C C . TRP A 1 271 ? -3.150 4.773 5.560 1.00 96.12 271 TRP A C 1
ATOM 2199 O O . TRP A 1 271 ? -3.051 3.608 5.171 1.00 96.12 271 TRP A O 1
ATOM 2209 N N . ILE A 1 272 ? -3.137 5.814 4.720 1.00 94.25 272 ILE A N 1
ATOM 2210 C CA . ILE A 1 272 ? -2.997 5.702 3.259 1.00 94.25 272 ILE A CA 1
ATOM 2211 C C . ILE A 1 272 ? -1.707 4.956 2.905 1.00 94.25 272 ILE A C 1
ATOM 2213 O O . ILE A 1 272 ? -1.756 3.931 2.230 1.00 94.25 272 ILE A O 1
ATOM 2217 N N . GLU A 1 273 ? -0.563 5.374 3.444 1.00 88.06 273 GLU A N 1
ATOM 2218 C CA . GLU A 1 273 ? 0.713 4.679 3.225 1.00 88.06 273 GLU A CA 1
ATOM 2219 C C . GLU A 1 273 ? 0.656 3.217 3.687 1.00 88.06 273 GLU A C 1
ATOM 2221 O O . GLU A 1 273 ? 1.148 2.297 3.023 1.00 88.06 273 GLU A O 1
ATOM 2226 N N . SER A 1 274 ? 0.030 2.970 4.841 1.00 87.56 274 SER A N 1
ATOM 2227 C CA . SER A 1 274 ? -0.100 1.623 5.387 1.00 87.56 274 SER A CA 1
ATOM 2228 C C . SER A 1 274 ? -1.023 0.722 4.567 1.00 87.56 274 SER A C 1
ATOM 2230 O O . SER A 1 274 ? -0.861 -0.497 4.651 1.00 87.56 274 SER A O 1
ATOM 2232 N N . THR A 1 275 ? -2.006 1.271 3.855 1.00 90.88 275 THR A N 1
ATOM 2233 C CA . THR A 1 275 ? -2.912 0.502 2.991 1.00 90.88 275 THR A CA 1
ATOM 2234 C C . THR A 1 275 ? -2.291 0.288 1.615 1.00 90.88 275 THR A C 1
ATOM 2236 O O . THR A 1 275 ? -2.288 -0.839 1.127 1.00 90.88 275 THR A O 1
ATOM 2239 N N . GLN A 1 276 ? -1.655 1.309 1.036 1.00 86.25 276 GLN A N 1
ATOM 2240 C CA . GLN A 1 276 ? -0.902 1.204 -0.220 1.00 86.25 276 GLN A CA 1
ATOM 2241 C C . GLN A 1 276 ? 0.210 0.150 -0.144 1.00 86.25 276 GLN A C 1
ATOM 2243 O O . GLN A 1 276 ? 0.355 -0.668 -1.050 1.00 86.25 276 GLN A O 1
ATOM 2248 N N . SER A 1 277 ? 0.934 0.100 0.976 1.00 81.19 277 SER A N 1
ATOM 2249 C CA . SER A 1 277 ? 2.014 -0.873 1.196 1.00 81.19 277 SER A CA 1
ATOM 2250 C C . SER A 1 277 ? 1.542 -2.294 1.535 1.00 81.19 277 SER A C 1
ATOM 2252 O O . SER A 1 277 ? 2.370 -3.199 1.667 1.00 81.19 277 SER A O 1
ATOM 2254 N N . TRP A 1 278 ? 0.235 -2.529 1.697 1.00 79.00 278 TRP A N 1
ATOM 2255 C CA . TRP A 1 278 ? -0.288 -3.809 2.172 1.00 79.00 278 TRP A CA 1
ATOM 2256 C C . TRP A 1 278 ? -1.182 -4.488 1.140 1.00 79.00 278 TRP A C 1
ATOM 2258 O O . TRP A 1 278 ? -2.296 -4.048 0.877 1.00 79.00 278 TRP A O 1
ATOM 2268 N N . ASN A 1 279 ? -0.705 -5.609 0.587 1.00 79.31 279 ASN A N 1
ATOM 2269 C CA . ASN A 1 279 ? -1.463 -6.516 -0.286 1.00 79.31 279 ASN A CA 1
ATOM 2270 C C . ASN A 1 279 ? -2.333 -5.806 -1.346 1.00 79.31 279 ASN A C 1
ATOM 2272 O O . ASN A 1 279 ? -3.479 -6.195 -1.580 1.00 79.31 279 ASN A O 1
ATOM 2276 N N . ARG A 1 280 ? -1.811 -4.713 -1.925 1.00 81.00 280 ARG A N 1
ATOM 2277 C CA . ARG A 1 280 ? -2.473 -3.914 -2.967 1.00 81.00 280 ARG A CA 1
ATOM 2278 C C . ARG A 1 280 ? -3.914 -3.526 -2.599 1.00 81.00 280 ARG A C 1
ATOM 2280 O O . ARG A 1 280 ? -4.804 -3.603 -3.439 1.00 81.00 280 ARG A O 1
ATOM 2287 N N . TYR A 1 281 ? -4.166 -3.150 -1.344 1.00 88.94 281 TYR A N 1
ATOM 2288 C CA . TYR A 1 281 ? -5.518 -2.830 -0.868 1.00 88.94 281 TYR A CA 1
ATOM 2289 C C . TYR A 1 281 ? -6.258 -1.823 -1.758 1.00 88.94 281 TYR A C 1
ATOM 2291 O O . TYR A 1 281 ? -7.346 -2.174 -2.208 1.00 88.94 281 TYR A O 1
ATOM 2299 N N . PRO A 1 282 ? -5.679 -0.655 -2.107 1.00 90.38 282 PRO A N 1
ATOM 2300 C CA . PRO A 1 282 ? -6.384 0.329 -2.926 1.00 90.38 282 PRO A CA 1
ATOM 2301 C C . PRO A 1 282 ? -6.838 -0.230 -4.273 1.00 90.38 282 PRO A C 1
ATOM 2303 O O . PRO A 1 282 ? -7.943 0.052 -4.710 1.00 90.38 282 PRO A O 1
ATOM 2306 N N . PHE A 1 283 ? -6.019 -1.081 -4.892 1.00 86.62 283 PHE A N 1
ATOM 2307 C CA . PHE A 1 283 ? -6.350 -1.735 -6.153 1.00 86.62 283 PHE A CA 1
ATOM 2308 C C . PHE A 1 283 ? -7.557 -2.670 -6.011 1.00 86.62 283 PHE A C 1
ATOM 2310 O O . PHE A 1 283 ? -8.538 -2.528 -6.730 1.00 86.62 283 PHE A O 1
ATOM 2317 N N . ARG A 1 284 ? -7.520 -3.574 -5.025 1.00 87.25 284 ARG A N 1
ATOM 2318 C CA . ARG A 1 284 ? -8.616 -4.529 -4.787 1.00 87.25 284 ARG A CA 1
ATOM 2319 C C . ARG A 1 284 ? -9.915 -3.822 -4.395 1.00 87.25 284 ARG A C 1
ATOM 2321 O O . ARG A 1 284 ? -11.003 -4.300 -4.701 1.00 87.25 284 ARG A O 1
ATOM 2328 N N . TRP A 1 285 ? -9.801 -2.674 -3.730 1.00 92.19 285 TRP A N 1
ATOM 2329 C CA . TRP A 1 285 ? -10.941 -1.821 -3.414 1.00 92.19 285 TRP A CA 1
ATOM 2330 C C . TRP A 1 285 ? -11.519 -1.137 -4.650 1.00 92.19 285 TRP A C 1
ATOM 2332 O O . TRP A 1 285 ? -12.734 -1.113 -4.790 1.00 92.19 285 TRP A O 1
ATOM 2342 N N . ALA A 1 286 ? -10.675 -0.658 -5.566 1.00 90.56 286 ALA A N 1
ATOM 2343 C CA . ALA A 1 286 ? -11.100 -0.057 -6.832 1.00 90.56 286 ALA A CA 1
ATOM 2344 C C . ALA A 1 286 ? -11.859 -1.041 -7.734 1.00 90.56 286 ALA A C 1
ATOM 2346 O O . ALA A 1 286 ? -12.839 -0.680 -8.379 1.00 90.56 286 ALA A O 1
ATOM 2347 N N . GLU A 1 287 ? -11.404 -2.296 -7.768 1.00 87.50 287 GLU A N 1
ATOM 2348 C CA . GLU A 1 287 ? -12.052 -3.376 -8.522 1.00 87.50 287 GLU A CA 1
ATOM 2349 C C . GLU A 1 287 ? -13.401 -3.787 -7.921 1.00 87.50 287 GLU A C 1
ATOM 2351 O O . GLU A 1 287 ? -14.200 -4.458 -8.570 1.00 87.50 287 GLU A O 1
ATOM 2356 N N . SER A 1 288 ? -13.663 -3.386 -6.678 1.00 88.06 288 SER A N 1
ATOM 2357 C CA . SER A 1 288 ? -14.863 -3.756 -5.949 1.00 88.06 288 SER A CA 1
ATOM 2358 C C . SER A 1 288 ? -15.894 -2.632 -5.956 1.00 88.06 288 SER A C 1
ATOM 2360 O O . SER A 1 288 ? -15.585 -1.444 -5.897 1.00 88.06 288 SER A O 1
ATOM 2362 N N . ASN A 1 289 ? -17.164 -3.017 -5.951 1.00 87.81 289 ASN A N 1
ATOM 2363 C CA . ASN A 1 289 ? -18.280 -2.101 -5.764 1.00 87.81 289 ASN A CA 1
ATOM 2364 C C . ASN A 1 289 ? -18.443 -1.776 -4.271 1.00 87.81 289 ASN A C 1
ATOM 2366 O O . ASN A 1 289 ? -19.284 -2.353 -3.582 1.00 87.81 289 ASN A O 1
ATOM 2370 N N . ILE A 1 290 ? -17.612 -0.865 -3.753 1.00 91.94 290 ILE A N 1
ATOM 2371 C CA . ILE A 1 290 ? -17.649 -0.458 -2.342 1.00 91.94 290 ILE A CA 1
ATOM 2372 C C . ILE A 1 290 ? -18.386 0.880 -2.199 1.00 91.94 290 ILE A C 1
ATOM 2374 O O . ILE A 1 290 ? -18.006 1.859 -2.845 1.00 91.94 290 ILE A O 1
ATOM 2378 N N . PRO A 1 291 ? -19.433 0.969 -1.362 1.00 94.75 291 PRO A N 1
ATOM 2379 C CA . PRO A 1 291 ? -20.109 2.238 -1.122 1.00 94.75 291 PRO A CA 1
ATOM 2380 C C . PRO A 1 291 ? -19.195 3.292 -0.483 1.00 94.75 291 PRO A C 1
ATOM 2382 O O . PRO A 1 291 ? -18.329 2.986 0.339 1.00 94.75 291 PRO A O 1
ATOM 2385 N N . GLY A 1 292 ? -19.397 4.553 -0.867 1.00 94.38 292 GLY A N 1
ATOM 2386 C CA . GLY A 1 292 ? -18.611 5.696 -0.390 1.00 94.38 292 GLY A CA 1
ATOM 2387 C C . GLY A 1 292 ? -17.264 5.906 -1.089 1.00 94.38 292 GLY A C 1
ATOM 2388 O O . GLY A 1 292 ? -16.760 7.025 -1.069 1.00 94.38 292 GLY A O 1
ATOM 2389 N N . LEU A 1 293 ? -16.689 4.887 -1.740 1.00 95.44 293 LEU A N 1
ATOM 2390 C CA . LEU A 1 293 ? -15.465 5.057 -2.525 1.00 95.44 293 LEU A CA 1
ATOM 2391 C C . LEU A 1 293 ? -15.816 5.667 -3.887 1.00 95.44 293 LEU A C 1
ATOM 2393 O O . LEU A 1 293 ? -16.346 4.984 -4.762 1.00 95.44 293 LEU A O 1
ATOM 2397 N N . MET A 1 294 ? -15.541 6.961 -4.057 1.00 93.50 294 MET A N 1
ATOM 2398 C CA . MET A 1 294 ? -15.843 7.683 -5.295 1.00 93.50 294 MET A CA 1
ATOM 2399 C C . MET A 1 294 ? -14.728 7.493 -6.327 1.00 93.50 294 MET A C 1
ATOM 2401 O O . MET A 1 294 ? -13.619 8.010 -6.166 1.00 93.50 294 MET A O 1
ATOM 2405 N N . LEU A 1 295 ? -15.034 6.755 -7.393 1.00 92.62 295 LEU A N 1
ATOM 2406 C CA . LEU A 1 295 ? -14.174 6.597 -8.566 1.00 92.62 295 LEU A CA 1
ATOM 2407 C C . LEU A 1 295 ? -14.566 7.615 -9.644 1.00 92.62 295 LEU A C 1
ATOM 2409 O O . LEU A 1 295 ? -15.714 8.046 -9.717 1.00 92.62 295 LEU A O 1
ATOM 2413 N N . THR A 1 296 ? -13.614 8.015 -10.483 1.00 91.62 296 THR A N 1
ATOM 2414 C CA . THR A 1 296 ? -13.908 8.847 -11.655 1.00 91.62 296 THR A CA 1
ATOM 2415 C C . THR A 1 296 ? -14.628 8.026 -12.724 1.00 91.62 296 THR A C 1
ATOM 2417 O O . THR A 1 296 ? -14.502 6.803 -12.767 1.00 91.62 296 THR A O 1
ATOM 2420 N N . GLU A 1 297 ? -15.342 8.688 -13.636 1.00 90.25 297 GLU A N 1
ATOM 2421 C CA . GLU A 1 297 ? -15.997 8.020 -14.772 1.00 90.25 297 GLU A CA 1
ATOM 2422 C C . GLU A 1 297 ? -15.003 7.183 -15.594 1.00 90.25 297 GLU A C 1
ATOM 2424 O O . GLU A 1 297 ? -15.283 6.038 -15.945 1.00 90.25 297 GLU A O 1
ATOM 2429 N N . ARG A 1 298 ? -13.791 7.713 -15.799 1.00 88.81 298 ARG A N 1
ATOM 2430 C CA . ARG A 1 298 ? -12.686 6.990 -16.434 1.00 88.81 298 ARG A CA 1
ATOM 2431 C C . ARG A 1 298 ? -12.308 5.721 -15.663 1.00 88.81 298 ARG A C 1
ATOM 2433 O O . ARG A 1 298 ? -12.205 4.666 -16.271 1.00 88.81 298 ARG A O 1
ATOM 2440 N N . GLN A 1 299 ? -12.134 5.806 -14.344 1.00 91.06 299 GLN A N 1
ATOM 2441 C CA . GLN A 1 299 ? -11.790 4.643 -13.514 1.00 91.06 299 GLN A CA 1
ATOM 2442 C C . GLN A 1 299 ? -12.907 3.586 -13.506 1.00 91.06 299 GLN A C 1
ATOM 2444 O O . GLN A 1 299 ? -12.618 2.392 -13.493 1.00 91.06 299 GLN A O 1
ATOM 2449 N N . LEU A 1 300 ? -14.176 4.008 -13.524 1.00 89.75 300 LEU A N 1
ATOM 2450 C CA . LEU A 1 300 ? -15.324 3.102 -13.642 1.00 89.75 300 LEU A CA 1
ATOM 2451 C C . LEU A 1 300 ? -15.329 2.382 -14.996 1.00 89.75 300 LEU A C 1
ATOM 2453 O O . LEU A 1 300 ? -15.515 1.171 -15.035 1.00 89.75 300 LEU A O 1
ATOM 2457 N N . TYR A 1 301 ? -15.061 3.102 -16.087 1.00 87.69 301 TYR A N 1
ATOM 2458 C CA . TYR A 1 301 ? -14.913 2.504 -17.415 1.00 87.69 301 TYR A CA 1
ATOM 2459 C C . TYR A 1 301 ? -13.727 1.524 -17.475 1.00 87.69 301 TYR A C 1
ATOM 2461 O O . TYR A 1 301 ? -13.865 0.404 -17.967 1.00 87.69 301 TYR A O 1
ATOM 2469 N N . GLU A 1 302 ? -12.571 1.914 -16.927 1.00 85.62 302 GLU A N 1
ATOM 2470 C CA . GLU A 1 302 ? -11.368 1.073 -16.863 1.00 85.62 302 GLU A CA 1
ATOM 2471 C C . GLU A 1 302 ? -11.632 -0.232 -16.101 1.00 85.62 302 GLU A C 1
ATOM 2473 O O . GLU A 1 302 ? -11.225 -1.299 -16.567 1.00 85.62 302 GLU A O 1
ATOM 2478 N N . ARG A 1 303 ? -12.385 -0.166 -14.994 1.00 85.50 303 ARG A N 1
ATOM 2479 C CA . ARG A 1 303 ? -12.819 -1.339 -14.223 1.00 85.50 303 ARG A CA 1
ATOM 2480 C C . ARG A 1 303 ? -13.534 -2.375 -15.071 1.00 85.50 303 ARG A C 1
ATOM 2482 O O . ARG A 1 303 ? -13.216 -3.560 -14.997 1.00 85.50 303 ARG A O 1
ATOM 2489 N N . ASP A 1 304 ? -14.495 -1.919 -15.863 1.00 82.25 304 ASP A N 1
ATOM 2490 C CA . ASP A 1 304 ? -15.357 -2.792 -16.653 1.00 82.25 304 ASP A CA 1
ATOM 2491 C C . ASP A 1 304 ? -14.619 -3.311 -17.901 1.00 82.25 304 ASP A C 1
ATOM 2493 O O . ASP A 1 304 ? -14.942 -4.372 -18.435 1.00 82.25 304 ASP A O 1
ATOM 2497 N N . SER A 1 305 ? -13.573 -2.599 -18.335 1.00 78.88 305 SER A N 1
ATOM 2498 C CA . SER A 1 305 ? -12.794 -2.927 -19.528 1.00 78.88 305 SER A CA 1
ATOM 2499 C C . SER A 1 305 ? -11.799 -4.086 -19.364 1.00 78.88 305 SER A C 1
ATOM 2501 O O . SER A 1 305 ? -11.231 -4.505 -20.365 1.00 78.88 305 SER A O 1
ATOM 2503 N N . LEU A 1 306 ? -11.578 -4.640 -18.160 1.00 65.19 306 LEU A N 1
ATOM 2504 C CA . LEU A 1 306 ? -10.671 -5.775 -17.845 1.00 65.19 306 LEU A CA 1
ATOM 2505 C C . LEU A 1 306 ? -9.182 -5.630 -18.248 1.00 65.19 306 LEU A C 1
ATOM 2507 O O . LEU A 1 306 ? -8.395 -6.533 -17.954 1.00 65.19 306 LEU A O 1
ATOM 2511 N N . HIS A 1 307 ? -8.769 -4.545 -18.910 1.00 57.94 307 HIS A N 1
ATOM 2512 C CA . HIS A 1 307 ? -7.426 -4.427 -19.498 1.00 57.94 307 HIS A CA 1
ATOM 2513 C C . HIS A 1 307 ? -6.483 -3.509 -18.709 1.00 57.94 307 HIS A C 1
ATOM 2515 O O . HIS A 1 307 ? -5.266 -3.682 -18.799 1.00 57.94 307 HIS A O 1
ATOM 2521 N N . GLU A 1 308 ? -7.004 -2.599 -17.882 1.00 59.22 308 GLU A N 1
ATOM 2522 C CA . GLU A 1 308 ? -6.183 -1.635 -17.145 1.00 59.22 308 GLU A CA 1
ATOM 2523 C C . GLU A 1 308 ? -6.395 -1.695 -15.634 1.00 59.22 308 GLU A C 1
ATOM 2525 O O . GLU A 1 308 ? -7.469 -2.002 -15.118 1.00 59.22 308 GLU A O 1
ATOM 2530 N N . ARG A 1 309 ? -5.311 -1.433 -14.900 1.00 74.50 309 ARG A N 1
ATOM 2531 C CA . ARG A 1 309 ? -5.330 -1.449 -13.443 1.00 74.50 309 ARG A CA 1
ATOM 2532 C C . ARG A 1 309 ? -5.772 -0.091 -12.918 1.00 74.50 309 ARG A C 1
ATOM 2534 O O . ARG A 1 309 ? -5.012 0.866 -13.010 1.00 74.50 309 ARG A O 1
ATOM 2541 N N . ILE A 1 310 ? -6.934 -0.043 -12.276 1.00 83.69 310 ILE A N 1
ATOM 2542 C CA . ILE A 1 310 ? -7.433 1.176 -11.635 1.00 83.69 310 ILE A CA 1
ATOM 2543 C C . ILE A 1 310 ? -6.533 1.552 -10.455 1.00 83.69 310 ILE A C 1
ATOM 2545 O O . ILE A 1 310 ? -6.279 0.742 -9.556 1.00 83.69 310 ILE A O 1
ATOM 2549 N N . VAL A 1 311 ? -6.086 2.804 -10.421 1.00 82.25 311 VAL A N 1
ATOM 2550 C CA . VAL A 1 311 ? -5.313 3.357 -9.305 1.00 82.25 311 VAL A CA 1
ATOM 2551 C C . VAL A 1 311 ? -6.199 4.302 -8.503 1.00 82.25 311 VAL A C 1
ATOM 2553 O O . VAL A 1 311 ? -6.558 5.369 -8.992 1.00 82.25 311 VAL A O 1
ATOM 2556 N N . VAL A 1 312 ? -6.531 3.936 -7.261 1.00 91.06 312 VAL A N 1
ATOM 2557 C CA . VAL A 1 312 ? -7.189 4.856 -6.317 1.00 91.06 312 VAL A CA 1
ATOM 2558 C C . VAL A 1 312 ? -6.152 5.833 -5.786 1.00 91.06 312 VAL A C 1
ATOM 2560 O O . VAL A 1 312 ? -5.132 5.432 -5.217 1.00 91.06 312 VAL A O 1
ATOM 2563 N N . THR A 1 313 ? -6.414 7.121 -5.965 1.00 91.31 313 THR A N 1
ATOM 2564 C CA . THR A 1 313 ? -5.504 8.176 -5.518 1.00 91.31 313 THR A CA 1
ATOM 2565 C C . THR A 1 313 ? -5.511 8.314 -3.987 1.00 91.31 313 THR A C 1
ATOM 2567 O O . THR A 1 313 ? -6.514 8.006 -3.338 1.00 91.31 313 THR A O 1
ATOM 2570 N N . PRO A 1 314 ? -4.430 8.839 -3.377 1.00 91.56 314 PRO A N 1
ATOM 2571 C CA . PRO A 1 314 ? -4.419 9.193 -1.956 1.00 91.56 314 PRO A CA 1
ATOM 2572 C C . PRO A 1 314 ? -5.597 10.082 -1.541 1.00 91.56 314 PRO A C 1
ATOM 2574 O O . PRO A 1 314 ? -6.176 9.872 -0.480 1.00 91.56 314 PRO A O 1
ATOM 2577 N N . GLN A 1 315 ? -5.986 11.033 -2.397 1.00 92.12 315 GLN A N 1
ATOM 2578 C CA . GLN A 1 315 ? -7.111 11.926 -2.124 1.00 92.12 315 GLN A CA 1
ATOM 2579 C C . GLN A 1 315 ? -8.433 11.156 -2.058 1.00 92.12 315 GLN A C 1
ATOM 2581 O O . GLN A 1 315 ? -9.171 11.310 -1.095 1.00 92.12 315 GLN A O 1
ATOM 2586 N N . GLN A 1 316 ? -8.695 10.259 -3.012 1.00 94.19 316 GLN A N 1
ATOM 2587 C CA . GLN A 1 316 ? -9.894 9.414 -2.979 1.00 94.19 316 GLN A CA 1
ATOM 2588 C C . GLN A 1 316 ? -9.948 8.537 -1.722 1.00 94.19 316 GLN A C 1
ATOM 2590 O O . GLN A 1 316 ? -11.019 8.357 -1.149 1.00 94.19 316 GLN A O 1
ATOM 2595 N N . LEU A 1 317 ? -8.804 8.018 -1.258 1.00 95.56 317 LEU A N 1
ATOM 2596 C CA . LEU A 1 317 ? -8.736 7.266 -0.001 1.00 95.56 317 LEU A CA 1
ATOM 2597 C C . LEU A 1 317 ? -9.023 8.155 1.217 1.00 95.56 317 LEU A C 1
ATOM 2599 O O . LEU A 1 317 ? -9.734 7.725 2.122 1.00 95.56 317 LEU A O 1
ATOM 2603 N N . GLN A 1 318 ? -8.500 9.382 1.246 1.00 95.56 318 GLN A N 1
ATOM 2604 C CA . GLN A 1 318 ? -8.790 10.353 2.303 1.00 95.56 318 GLN A CA 1
ATOM 2605 C C . GLN A 1 318 ? -10.274 10.747 2.325 1.00 95.56 318 GLN A C 1
ATOM 2607 O O . GLN A 1 318 ? -10.887 10.760 3.392 1.00 95.56 318 GLN A O 1
ATOM 2612 N N . ASP A 1 319 ? -10.862 11.030 1.164 1.00 94.19 319 ASP A N 1
ATOM 2613 C CA . ASP A 1 319 ? -12.276 11.393 1.031 1.00 94.19 319 ASP A CA 1
ATOM 2614 C C . ASP A 1 319 ? -13.177 10.221 1.437 1.00 94.19 319 ASP A C 1
ATOM 2616 O O . ASP A 1 319 ? -14.185 10.396 2.129 1.00 94.19 319 ASP A O 1
ATOM 2620 N N . TRP A 1 320 ? -12.782 8.996 1.080 1.00 96.12 320 TRP A N 1
ATOM 2621 C CA . TRP A 1 320 ? -13.475 7.786 1.506 1.00 96.12 320 TRP A CA 1
ATOM 2622 C C . TRP A 1 320 ? -13.369 7.560 3.021 1.00 96.12 320 TRP A C 1
ATOM 2624 O O . TRP A 1 320 ? -14.368 7.253 3.672 1.00 96.12 320 TRP A O 1
ATOM 2634 N N . TRP A 1 321 ? -12.196 7.801 3.616 1.00 97.19 321 TRP A N 1
ATOM 2635 C CA . TRP A 1 321 ? -12.027 7.791 5.071 1.00 97.19 321 TRP A CA 1
ATOM 2636 C C . TRP A 1 321 ? -12.961 8.797 5.751 1.00 97.19 321 TRP A C 1
ATOM 2638 O O . TRP A 1 321 ? -13.694 8.455 6.680 1.00 97.19 321 TRP A O 1
ATOM 2648 N N . CYS A 1 322 ? -12.942 10.038 5.271 1.00 96.75 322 CYS A N 1
ATOM 2649 C CA . CYS A 1 322 ? -13.707 11.141 5.832 1.00 96.75 322 CYS A CA 1
ATOM 2650 C C . CYS A 1 322 ? -15.219 10.898 5.747 1.00 96.75 322 CYS A C 1
ATOM 2652 O O . CYS A 1 322 ? -15.920 10.992 6.757 1.00 96.75 322 CYS A O 1
ATOM 2654 N N . SER A 1 323 ? -15.716 10.524 4.564 1.00 96.31 323 SER A N 1
ATOM 2655 C CA . SER A 1 323 ? -17.134 10.215 4.348 1.00 96.31 323 SER A CA 1
ATOM 2656 C C . SER A 1 323 ? -17.607 9.054 5.220 1.00 96.31 323 SER A C 1
ATOM 2658 O O . SER A 1 323 ? -18.695 9.131 5.784 1.00 96.31 323 SER A O 1
ATOM 2660 N N . HIS A 1 324 ? -16.781 8.026 5.426 1.00 97.94 324 HIS A N 1
ATOM 2661 C CA . HIS A 1 324 ? -17.105 6.932 6.341 1.00 97.94 324 HIS A CA 1
ATOM 2662 C C . HIS A 1 324 ? -17.213 7.392 7.801 1.00 97.94 324 HIS A C 1
ATOM 2664 O O . HIS A 1 324 ? -18.180 7.062 8.485 1.00 97.94 324 HIS A O 1
ATOM 2670 N N . VAL A 1 325 ? -16.273 8.211 8.284 1.00 98.19 325 VAL A N 1
ATOM 2671 C CA . VAL A 1 325 ? -16.341 8.773 9.647 1.00 98.19 325 VAL A CA 1
ATOM 2672 C C . VAL A 1 325 ? -17.608 9.610 9.838 1.00 98.19 325 VAL A C 1
ATOM 2674 O O . VAL A 1 325 ? -18.305 9.456 10.845 1.00 98.19 325 VAL A O 1
ATOM 2677 N N . LEU A 1 326 ? -17.929 10.477 8.875 1.00 97.38 326 LEU A N 1
ATOM 2678 C CA . LEU A 1 326 ? -19.143 11.296 8.912 1.00 97.38 326 LEU A CA 1
ATOM 2679 C C . LEU A 1 326 ? -20.410 10.434 8.855 1.00 97.38 326 LEU A C 1
ATOM 2681 O O . LEU A 1 326 ? -21.339 10.681 9.623 1.00 97.38 326 LEU A O 1
ATOM 2685 N N . HIS A 1 327 ? -20.418 9.387 8.027 1.00 98.06 327 HIS A N 1
ATOM 2686 C CA . HIS A 1 327 ? -21.507 8.417 7.938 1.00 98.06 327 HIS A CA 1
ATOM 2687 C C . HIS A 1 327 ? -21.764 7.735 9.286 1.00 98.06 327 HIS A C 1
ATOM 2689 O O . HIS A 1 327 ? -22.894 7.767 9.763 1.00 98.06 327 HIS A O 1
ATOM 2695 N N . ILE A 1 328 ? -20.737 7.206 9.962 1.00 98.56 328 ILE A N 1
ATOM 2696 C CA . ILE A 1 328 ? -20.907 6.551 11.271 1.00 98.56 328 ILE A CA 1
ATOM 2697 C C . ILE A 1 328 ? -21.354 7.536 12.359 1.00 98.56 328 ILE A C 1
ATOM 2699 O O . ILE A 1 328 ? -22.240 7.214 13.153 1.00 98.56 328 ILE A O 1
ATOM 2703 N N . ARG A 1 329 ? -20.785 8.750 12.400 1.00 98.25 329 ARG A N 1
ATOM 2704 C CA . ARG A 1 329 ? -21.204 9.791 13.357 1.00 98.25 329 ARG A CA 1
ATOM 2705 C C . ARG A 1 329 ? -22.671 10.170 13.169 1.00 98.25 329 ARG A C 1
ATOM 2707 O O . ARG A 1 329 ? -23.404 10.276 14.152 1.00 98.25 329 ARG A O 1
ATOM 2714 N N . GLN A 1 330 ? -23.092 10.363 11.920 1.00 98.00 330 GLN A N 1
ATOM 2715 C CA . GLN A 1 330 ? -24.471 10.703 11.590 1.00 98.00 330 GLN A CA 1
ATOM 2716 C C . GLN A 1 330 ? -25.410 9.515 11.847 1.00 98.00 330 GLN A C 1
ATOM 2718 O O . GLN A 1 330 ? -26.484 9.717 12.400 1.00 98.00 330 GLN A O 1
ATOM 2723 N N . PHE A 1 331 ? -24.983 8.279 11.576 1.00 98.31 331 PHE A N 1
ATOM 2724 C CA . PHE A 1 331 ? -25.747 7.075 11.907 1.00 98.31 331 PHE A CA 1
ATOM 2725 C C . PHE A 1 331 ? -26.039 6.976 13.407 1.00 98.31 331 PHE A C 1
ATOM 2727 O O . PHE A 1 331 ? -27.190 6.863 13.806 1.00 98.31 331 PHE A O 1
ATOM 2734 N N . VAL A 1 332 ? -25.031 7.117 14.272 1.00 98.19 332 VAL A N 1
ATOM 2735 C CA . VAL A 1 332 ? -25.244 7.068 15.734 1.00 98.19 332 VAL A CA 1
ATOM 2736 C C . VAL A 1 332 ? -26.084 8.247 16.240 1.00 98.19 332 VAL A C 1
ATOM 2738 O O . VAL A 1 332 ? -26.766 8.132 17.256 1.00 98.19 332 VAL A O 1
ATOM 2741 N N . LYS A 1 333 ? -26.069 9.387 15.541 1.00 97.62 333 LYS A N 1
ATOM 2742 C CA . LYS A 1 333 ? -26.943 10.521 15.863 1.00 97.62 333 LYS A CA 1
ATOM 2743 C C . LYS A 1 333 ? -28.416 10.206 15.579 1.00 97.62 333 LYS A C 1
ATOM 2745 O O . LYS A 1 333 ? -29.252 10.546 16.411 1.00 97.62 333 LYS A O 1
ATOM 2750 N N . GLU A 1 334 ? -28.715 9.568 14.448 1.00 97.56 334 GLU A N 1
ATOM 2751 C CA . GLU A 1 334 ? -30.079 9.140 14.091 1.00 97.56 334 GLU A CA 1
ATOM 2752 C C . GLU A 1 334 ? -30.539 7.921 14.913 1.00 97.56 334 GLU A C 1
ATOM 2754 O O . GLU A 1 334 ? -31.718 7.796 15.237 1.00 97.56 334 GLU A O 1
ATOM 2759 N N . TYR A 1 335 ? -29.598 7.072 15.340 1.00 97.50 335 TYR A N 1
ATOM 2760 C CA . TYR A 1 335 ? -29.835 5.874 16.150 1.00 97.50 335 TYR A CA 1
ATOM 2761 C C . TYR A 1 335 ? -29.114 5.960 17.512 1.00 97.50 335 TYR A C 1
ATOM 2763 O O . TYR A 1 335 ? -28.142 5.236 17.759 1.00 97.50 335 TYR A O 1
ATOM 2771 N N . PRO A 1 336 ? -29.584 6.821 18.441 1.00 97.25 336 PRO A N 1
ATOM 2772 C CA . PRO A 1 336 ? -28.878 7.152 19.687 1.00 97.25 336 PRO A CA 1
ATOM 2773 C C . PRO A 1 336 ? -28.857 6.026 20.733 1.00 97.25 336 PRO A C 1
ATOM 2775 O O . PRO A 1 336 ? -28.305 6.208 21.821 1.00 97.25 336 PRO A O 1
ATOM 2778 N N . SER A 1 337 ? -29.476 4.880 20.438 1.00 97.31 337 SER A N 1
ATOM 2779 C CA . SER A 1 337 ? -29.351 3.651 21.227 1.00 97.31 337 SER A CA 1
ATOM 2780 C C . SER A 1 337 ? -27.940 3.059 21.153 1.00 97.31 337 SER A C 1
ATOM 2782 O O . SER A 1 337 ? -27.503 2.398 22.096 1.00 97.31 337 SER A O 1
ATOM 2784 N N . HIS A 1 338 ? -27.199 3.348 20.082 1.00 98.25 338 HIS A N 1
ATOM 2785 C CA . HIS A 1 338 ? -25.790 3.000 19.970 1.00 98.25 338 HIS A CA 1
ATOM 2786 C C . HIS A 1 338 ? -24.901 3.938 20.790 1.00 98.25 338 HIS A C 1
ATOM 2788 O O . HIS A 1 338 ? -25.100 5.153 20.849 1.00 98.25 338 HIS A O 1
ATOM 2794 N N . ALA A 1 339 ? -23.845 3.379 21.378 1.00 98.38 339 ALA A N 1
ATOM 2795 C CA . ALA A 1 339 ? -22.733 4.164 21.903 1.00 98.38 339 ALA A CA 1
ATOM 2796 C C . ALA A 1 339 ? -21.643 4.296 20.831 1.00 98.38 339 ALA A C 1
ATOM 2798 O O . ALA A 1 339 ? -21.356 3.324 20.142 1.00 98.38 339 ALA A O 1
ATOM 2799 N N . LEU A 1 340 ? -21.000 5.462 20.717 1.00 98.56 340 LEU A N 1
ATOM 2800 C CA . LEU A 1 340 ? -19.834 5.663 19.848 1.00 98.56 340 LEU A CA 1
ATOM 2801 C C . LEU A 1 340 ? -18.613 6.061 20.673 1.00 98.56 340 LEU A C 1
ATOM 2803 O O . LEU A 1 340 ? -18.645 7.048 21.413 1.00 98.56 340 LEU A O 1
ATOM 2807 N N . ILE A 1 341 ? -17.538 5.298 20.507 1.00 98.62 341 ILE A N 1
ATOM 2808 C CA . ILE A 1 341 ? -16.219 5.552 21.074 1.00 98.62 341 ILE A CA 1
ATOM 2809 C C . ILE A 1 341 ? -15.280 5.881 19.917 1.00 98.62 341 ILE A C 1
ATOM 2811 O O . ILE A 1 341 ? -15.082 5.066 19.021 1.00 98.62 341 ILE A O 1
ATOM 2815 N N . GLU A 1 342 ? -14.665 7.056 19.951 1.00 98.62 342 GLU A N 1
ATOM 2816 C CA . GLU A 1 342 ? -13.589 7.411 19.025 1.00 98.62 342 GLU A CA 1
ATOM 2817 C C . GLU A 1 342 ? -12.268 7.457 19.790 1.00 98.62 342 GLU A C 1
ATOM 2819 O O . GLU A 1 342 ? -12.200 8.088 20.851 1.00 98.62 342 GLU A O 1
ATOM 2824 N N . LEU A 1 343 ? -11.252 6.767 19.266 1.00 97.94 343 LEU A N 1
ATOM 2825 C CA . LEU A 1 343 ? -9.937 6.598 19.888 1.00 97.94 343 LEU A CA 1
ATOM 2826 C C . LEU A 1 343 ? -8.833 6.979 18.907 1.00 97.94 343 LEU A C 1
ATOM 2828 O O . LEU A 1 343 ? -8.936 6.679 17.720 1.00 97.94 343 LEU A O 1
ATOM 2832 N N . ASP A 1 344 ? -7.746 7.558 19.406 1.00 96.69 344 ASP A N 1
ATOM 2833 C CA . ASP A 1 344 ? -6.507 7.726 18.643 1.00 96.69 344 ASP A CA 1
ATOM 2834 C C . ASP A 1 344 ? -5.562 6.550 18.942 1.00 96.69 344 ASP A C 1
ATOM 2836 O O . ASP A 1 344 ? -5.259 6.248 20.100 1.00 96.69 344 ASP A O 1
ATOM 2840 N N . LEU A 1 345 ? -5.084 5.871 17.899 1.00 94.81 345 LEU A N 1
ATOM 2841 C CA . LEU A 1 345 ? -4.155 4.746 17.991 1.00 94.81 345 LEU A CA 1
ATOM 2842 C C . LEU A 1 345 ? -2.858 5.108 18.731 1.00 94.81 345 LEU A C 1
ATOM 2844 O O . LEU A 1 345 ? -2.240 4.231 19.347 1.00 94.81 345 LEU A O 1
ATOM 2848 N N . TYR A 1 346 ? -2.428 6.365 18.638 1.00 92.75 346 TYR A N 1
ATOM 2849 C CA . TYR A 1 346 ? -1.173 6.850 19.206 1.00 92.75 346 TYR A CA 1
ATOM 2850 C C . TYR A 1 346 ? -1.330 7.575 20.535 1.00 92.75 346 TYR A C 1
ATOM 2852 O O . TYR A 1 346 ? -0.316 7.810 21.195 1.00 92.75 346 TYR A O 1
ATOM 2860 N N . ASP A 1 347 ? -2.558 7.869 20.952 1.00 92.69 347 ASP A N 1
ATOM 2861 C CA . ASP A 1 347 ? -2.820 8.453 22.259 1.00 92.69 347 ASP A CA 1
ATOM 2862 C C . ASP A 1 347 ? -2.732 7.382 23.354 1.00 92.69 347 ASP A C 1
ATOM 2864 O O . ASP A 1 347 ? -3.395 6.342 23.313 1.00 92.69 347 ASP A O 1
ATOM 2868 N N . SER A 1 348 ? -1.897 7.649 24.356 1.00 88.62 348 SER A N 1
ATOM 2869 C CA . SER A 1 348 ? -1.782 6.815 25.550 1.00 88.62 348 SER A CA 1
ATOM 2870 C C . SER A 1 348 ? -3.072 6.776 26.375 1.00 88.62 348 SER A C 1
ATOM 2872 O O . SER A 1 348 ? -3.304 5.786 27.068 1.00 88.62 348 SER A O 1
ATOM 2874 N N . GLU A 1 349 ? -3.932 7.800 26.285 1.00 94.81 349 GLU A N 1
ATOM 2875 C CA . GLU A 1 349 ? -5.217 7.839 26.998 1.00 94.81 349 GLU A CA 1
ATOM 2876 C C . GLU A 1 349 ? -6.222 6.798 26.477 1.00 94.81 349 GLU A C 1
ATOM 2878 O O . GLU A 1 349 ? -7.153 6.442 27.201 1.00 94.81 349 GLU A O 1
ATOM 2883 N N . SER A 1 350 ? -6.043 6.263 25.261 1.00 95.06 350 SER A N 1
ATOM 2884 C CA . SER A 1 350 ? -6.968 5.284 24.669 1.00 95.06 350 SER A CA 1
ATOM 2885 C C . SER A 1 350 ? -7.138 4.028 25.535 1.00 95.06 350 SER A C 1
ATOM 2887 O O . SER A 1 350 ? -8.253 3.521 25.656 1.00 95.06 350 SER A O 1
ATOM 2889 N N . SER A 1 351 ? -6.068 3.568 26.203 1.00 95.12 351 SER A N 1
ATOM 2890 C CA . SER A 1 351 ? -6.150 2.449 27.159 1.00 95.12 351 SER A CA 1
ATOM 2891 C C . SER A 1 351 ? -7.033 2.800 28.350 1.00 95.12 351 SER A C 1
ATOM 2893 O O . SER A 1 351 ? -7.964 2.065 28.662 1.00 95.12 351 SER A O 1
ATOM 2895 N N . ALA A 1 352 ? -6.765 3.945 28.985 1.00 95.50 352 ALA A N 1
ATOM 2896 C CA . ALA A 1 352 ? -7.469 4.398 30.179 1.00 95.50 352 ALA A CA 1
ATOM 2897 C C . ALA A 1 352 ? -8.960 4.626 29.899 1.00 95.50 352 ALA A C 1
ATOM 2899 O O . ALA A 1 352 ? -9.815 4.255 30.702 1.00 95.50 352 ALA A O 1
ATOM 2900 N N . ILE A 1 353 ? -9.287 5.182 28.728 1.00 96.81 353 ILE A N 1
ATOM 2901 C CA . ILE A 1 353 ? -10.670 5.368 28.279 1.00 96.81 353 ILE A CA 1
ATOM 2902 C C . ILE A 1 353 ? -11.397 4.026 28.192 1.00 96.81 353 ILE A C 1
ATOM 2904 O O . ILE A 1 353 ? -12.512 3.910 28.700 1.00 96.81 353 ILE A O 1
ATOM 2908 N N . LEU A 1 354 ? -10.793 3.015 27.566 1.00 97.12 354 LEU A N 1
ATOM 2909 C CA . LEU A 1 354 ? -11.425 1.702 27.441 1.00 97.12 354 LEU A CA 1
ATOM 2910 C C . LEU A 1 354 ? -11.524 0.985 28.790 1.00 97.12 354 LEU A C 1
ATOM 2912 O O . LEU A 1 354 ? -12.581 0.433 29.097 1.00 97.12 354 LEU A O 1
ATOM 2916 N N . SER A 1 355 ? -10.474 1.045 29.613 1.00 96.00 355 SER A N 1
ATOM 2917 C CA . SER A 1 355 ? -10.470 0.495 30.973 1.00 96.00 355 SER A CA 1
ATOM 2918 C C . SER A 1 355 ? -11.630 1.055 31.782 1.00 96.00 355 SER A C 1
ATOM 2920 O O . SER A 1 355 ? -12.416 0.318 32.377 1.00 96.00 355 SER A O 1
ATOM 2922 N N . GLU A 1 356 ? -11.822 2.368 31.698 1.00 95.69 356 GLU A N 1
ATOM 2923 C CA . GLU A 1 356 ? -12.930 3.030 32.351 1.00 95.69 356 GLU A CA 1
ATOM 2924 C C . GLU A 1 356 ? -14.283 2.611 31.763 1.00 95.69 356 GLU A C 1
ATOM 2926 O O . GLU A 1 356 ? -15.172 2.218 32.509 1.00 95.69 356 GLU A O 1
ATOM 2931 N N . LEU A 1 357 ? -14.478 2.625 30.444 1.00 96.81 357 LEU A N 1
ATOM 2932 C CA . LEU A 1 357 ? -15.776 2.281 29.841 1.00 96.81 357 LEU A CA 1
ATOM 2933 C C . LEU A 1 357 ? -16.200 0.825 30.088 1.00 96.81 357 LEU A C 1
ATOM 2935 O O . LEU A 1 357 ? -17.395 0.558 30.238 1.00 96.81 357 LEU A O 1
ATOM 2939 N N . PHE A 1 358 ? -15.241 -0.092 30.210 1.00 96.38 358 PHE A N 1
ATOM 2940 C CA . PHE A 1 358 ? -15.485 -1.529 30.357 1.00 96.38 358 PHE A CA 1
ATOM 2941 C C . PHE A 1 358 ? -15.164 -2.087 31.751 1.00 96.38 358 PHE A C 1
ATOM 2943 O O . PHE A 1 358 ? -15.181 -3.302 31.925 1.00 96.38 358 PHE A O 1
ATOM 2950 N N . ALA A 1 359 ? -14.926 -1.214 32.739 1.00 95.00 359 ALA A N 1
ATOM 2951 C CA . ALA A 1 359 ? -14.650 -1.581 34.134 1.00 95.00 359 ALA A CA 1
ATOM 2952 C C . ALA A 1 359 ? -13.477 -2.572 34.278 1.00 95.00 359 ALA A C 1
ATOM 2954 O O . ALA A 1 359 ? -13.537 -3.515 35.065 1.00 95.00 359 ALA A O 1
ATOM 2955 N N . VAL A 1 360 ? -12.418 -2.353 33.500 1.00 94.31 360 VAL A N 1
ATOM 29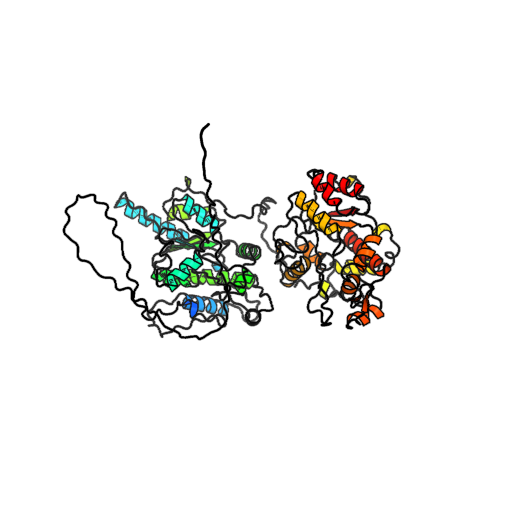56 C CA . VAL A 1 360 ? -11.194 -3.160 33.516 1.00 94.31 360 VAL A CA 1
ATOM 2957 C C . VAL A 1 360 ? -10.130 -2.405 34.301 1.00 94.31 360 VAL A C 1
ATOM 2959 O O . VAL A 1 360 ? -9.977 -1.198 34.127 1.00 94.31 360 VAL A O 1
ATOM 2962 N N . ASP A 1 361 ? -9.395 -3.103 35.163 1.00 91.81 361 ASP A N 1
ATOM 2963 C CA . ASP A 1 361 ? -8.271 -2.508 35.882 1.00 91.81 361 ASP A CA 1
ATOM 2964 C C . ASP A 1 361 ? -7.159 -2.124 34.891 1.00 91.81 361 ASP A C 1
ATOM 2966 O O . ASP A 1 361 ? -6.648 -2.959 34.138 1.00 91.81 361 ASP A O 1
ATOM 2970 N N . GLU A 1 362 ? -6.784 -0.843 34.884 1.00 85.19 362 GLU A N 1
ATOM 2971 C CA . GLU A 1 362 ? -5.753 -0.293 34.002 1.00 85.19 362 GLU A CA 1
ATOM 2972 C C . GLU A 1 362 ? -4.389 -0.968 34.217 1.00 85.19 362 GLU A C 1
ATOM 2974 O O . GLU A 1 362 ? -3.613 -1.096 33.270 1.00 85.19 362 GLU A O 1
ATOM 2979 N N . GLY A 1 363 ? -4.120 -1.487 35.423 1.00 84.81 363 GLY A N 1
ATOM 2980 C CA . GLY A 1 363 ? -2.896 -2.235 35.721 1.00 84.81 363 GLY A CA 1
ATOM 2981 C C . GLY A 1 363 ? -2.808 -3.606 35.038 1.00 84.81 363 GLY A C 1
ATOM 2982 O O . GLY A 1 363 ? -1.715 -4.161 34.923 1.00 84.81 363 GLY A O 1
ATOM 2983 N N . VAL A 1 364 ? -3.935 -4.152 34.566 1.00 85.88 364 VAL A N 1
ATOM 2984 C CA . VAL A 1 364 ? -4.010 -5.495 33.962 1.00 85.88 364 VAL A CA 1
ATOM 2985 C C . VAL A 1 364 ? -3.813 -5.449 32.446 1.00 85.88 364 VAL A C 1
ATOM 2987 O O . VAL A 1 364 ? -3.309 -6.408 31.857 1.00 85.88 364 VAL A O 1
ATOM 2990 N N . VAL A 1 365 ? -4.176 -4.340 31.792 1.00 88.56 365 VAL A N 1
ATOM 2991 C CA . VAL A 1 365 ? -4.224 -4.260 30.326 1.00 88.56 365 VAL A CA 1
ATOM 2992 C C . VAL A 1 365 ? -3.399 -3.093 29.798 1.00 88.56 365 VAL A C 1
ATOM 2994 O O . VAL A 1 365 ? -3.737 -1.929 29.985 1.00 88.56 365 VAL A O 1
ATOM 2997 N N . SER A 1 366 ? -2.343 -3.404 29.043 1.00 85.69 366 SER A N 1
ATOM 2998 C CA . SER A 1 366 ? -1.531 -2.398 28.358 1.00 85.69 366 SER A CA 1
ATOM 2999 C C . SER A 1 366 ? -1.954 -2.194 26.898 1.00 85.69 366 SER A C 1
ATOM 3001 O O . SER A 1 366 ? -2.219 -3.149 26.156 1.00 85.69 366 SER A O 1
ATOM 3003 N N . TRP A 1 367 ? -1.941 -0.935 26.446 1.00 87.50 367 TRP A N 1
ATOM 3004 C CA . TRP A 1 367 ? -2.079 -0.560 25.033 1.00 87.50 367 TRP A CA 1
ATOM 3005 C C . TRP A 1 367 ? -0.806 -0.916 24.255 1.00 87.50 367 TRP A C 1
ATOM 3007 O O . TRP A 1 367 ? 0.030 -0.079 23.914 1.00 87.50 367 TRP A O 1
ATOM 3017 N N . ASN A 1 368 ? -0.612 -2.211 24.016 1.00 77.19 368 ASN A N 1
ATOM 3018 C CA . ASN A 1 368 ? 0.531 -2.709 23.264 1.00 77.19 368 ASN A CA 1
ATOM 3019 C C . ASN A 1 368 ? 0.326 -2.431 21.774 1.00 77.19 368 ASN A C 1
ATOM 3021 O O . ASN A 1 368 ? -0.595 -2.980 21.168 1.00 77.19 368 ASN A O 1
ATOM 3025 N N . LYS A 1 369 ? 1.236 -1.661 21.159 1.00 77.44 369 LYS A N 1
ATOM 3026 C CA . LYS A 1 369 ? 1.281 -1.475 19.700 1.00 77.44 369 LYS A CA 1
ATOM 3027 C C . LYS A 1 369 ? 1.444 -2.843 19.023 1.00 77.44 369 LYS A C 1
ATOM 3029 O O . LYS A 1 369 ? 2.527 -3.425 19.013 1.00 77.44 369 LYS A O 1
ATOM 3034 N N . ALA A 1 370 ? 0.351 -3.388 18.499 1.00 76.81 370 ALA A N 1
ATOM 3035 C CA . ALA A 1 370 ? 0.339 -4.633 17.747 1.00 76.81 370 ALA A CA 1
ATOM 3036 C C . ALA A 1 370 ? 0.487 -4.336 16.254 1.00 76.81 370 ALA A C 1
ATOM 3038 O O . ALA A 1 370 ? 0.033 -3.297 15.782 1.00 76.81 370 ALA A O 1
ATOM 3039 N N . ASN A 1 371 ? 1.072 -5.272 15.499 1.00 73.81 371 ASN A N 1
ATOM 3040 C CA . ASN A 1 371 ? 1.180 -5.167 14.039 1.00 73.81 371 ASN A CA 1
ATOM 3041 C C . ASN A 1 371 ? 1.921 -3.894 13.566 1.00 73.81 371 ASN A C 1
ATOM 3043 O O . ASN A 1 371 ? 1.623 -3.345 12.504 1.00 73.81 371 ASN A O 1
ATOM 3047 N N . SER A 1 372 ? 2.872 -3.405 14.371 1.00 69.44 372 SER A N 1
ATOM 3048 C CA . SER A 1 372 ? 3.781 -2.344 13.956 1.00 69.44 372 SER A CA 1
ATOM 3049 C C . SER A 1 372 ? 4.803 -2.918 12.976 1.00 69.44 372 SER A C 1
ATOM 3051 O O . SER A 1 372 ? 5.393 -3.975 13.206 1.00 69.44 372 SER A O 1
ATOM 3053 N N . ASN A 1 373 ? 5.039 -2.212 11.872 1.00 61.56 373 ASN A N 1
ATOM 3054 C CA . ASN A 1 373 ? 6.179 -2.499 11.012 1.00 61.56 373 ASN A CA 1
ATOM 3055 C C . ASN A 1 373 ? 7.444 -2.119 11.797 1.00 61.56 373 ASN A C 1
ATOM 3057 O O . ASN A 1 373 ? 7.847 -0.957 11.810 1.00 61.56 373 ASN A O 1
ATOM 3061 N N . SER A 1 374 ? 8.047 -3.092 12.484 1.00 44.09 374 SER A N 1
ATOM 3062 C CA . SER A 1 374 ? 9.108 -2.932 13.495 1.00 44.09 374 SER A CA 1
ATOM 3063 C C . SER A 1 374 ? 10.401 -2.249 13.019 1.00 44.09 374 SER A C 1
ATOM 3065 O O . SER A 1 374 ? 11.310 -2.053 13.817 1.00 44.09 374 SER A O 1
ATOM 3067 N N . LYS A 1 375 ? 10.496 -1.837 11.749 1.00 50.59 375 LYS A N 1
ATOM 3068 C CA . LYS A 1 375 ? 11.698 -1.234 11.156 1.00 50.59 375 LYS A CA 1
ATOM 3069 C C . LYS A 1 375 ? 11.663 0.297 10.972 1.00 50.59 375 LYS A C 1
ATOM 3071 O O . LYS A 1 375 ? 12.651 0.829 10.488 1.00 50.59 375 LYS A O 1
ATOM 3076 N N . LYS A 1 376 ? 10.594 1.025 11.342 1.00 48.69 376 LYS A N 1
ATOM 3077 C CA . LYS A 1 376 ? 10.473 2.478 11.036 1.00 48.69 376 LYS A CA 1
ATOM 3078 C C . LYS A 1 376 ? 10.789 3.484 12.164 1.00 48.69 376 LYS A C 1
ATOM 3080 O O . LYS A 1 376 ? 10.806 4.671 11.877 1.00 48.69 376 LYS A O 1
ATOM 3085 N N . HIS A 1 377 ? 11.065 3.080 13.410 1.00 42.28 377 HIS A N 1
ATOM 3086 C CA . HIS A 1 377 ? 11.180 4.056 14.521 1.00 42.28 377 HIS A CA 1
ATOM 3087 C C . HIS A 1 377 ? 12.519 4.127 15.275 1.00 42.28 377 HIS A C 1
ATOM 3089 O O . HIS A 1 377 ? 12.585 4.814 16.289 1.00 42.28 377 HIS A O 1
ATOM 3095 N N . ASN A 1 378 ? 13.601 3.513 14.782 1.00 37.91 378 ASN A N 1
ATOM 3096 C CA . ASN A 1 378 ? 14.927 3.654 15.414 1.00 37.91 378 ASN A CA 1
ATOM 3097 C C . ASN A 1 378 ? 15.810 4.779 14.848 1.00 37.91 378 ASN A C 1
ATOM 3099 O O . ASN A 1 378 ? 16.961 4.903 15.251 1.00 37.91 378 ASN A O 1
ATOM 3103 N N . THR A 1 379 ? 15.288 5.646 13.983 1.00 40.66 379 THR A N 1
ATOM 3104 C CA . THR A 1 379 ? 16.005 6.843 13.523 1.00 40.66 379 THR A CA 1
ATOM 3105 C C . THR A 1 379 ? 15.345 8.097 14.088 1.00 40.66 379 THR A C 1
ATOM 3107 O O . THR A 1 379 ? 14.321 8.549 13.589 1.00 40.66 379 THR A O 1
ATOM 3110 N N . ASN A 1 380 ? 15.968 8.626 15.143 1.00 37.97 380 ASN A N 1
ATOM 3111 C CA . ASN A 1 380 ? 15.837 9.971 15.707 1.00 37.97 380 ASN A CA 1
ATOM 3112 C C . ASN A 1 380 ? 14.441 10.409 16.188 1.00 37.97 380 ASN A C 1
ATOM 3114 O O . ASN A 1 380 ? 13.588 10.846 15.420 1.00 37.97 380 ASN A O 1
ATOM 3118 N N . LYS A 1 381 ? 14.282 10.464 17.522 1.00 35.75 381 LYS A N 1
ATOM 3119 C CA . LYS A 1 381 ? 13.425 11.458 18.192 1.00 35.75 381 LYS A CA 1
ATOM 3120 C C . LYS A 1 381 ? 13.959 12.860 17.856 1.00 35.75 381 LYS A C 1
ATOM 3122 O O . LYS A 1 381 ? 14.660 13.463 18.660 1.00 35.75 381 LYS A O 1
ATOM 3127 N N . SER A 1 382 ? 13.685 13.345 16.649 1.00 35.50 382 SER A N 1
ATOM 3128 C CA . SER A 1 382 ? 13.839 14.755 16.319 1.00 35.50 382 SER A CA 1
ATOM 3129 C C . SER A 1 382 ? 12.588 15.476 16.801 1.00 35.50 382 SER A C 1
ATOM 3131 O O . SER A 1 382 ? 11.462 15.070 16.510 1.00 35.50 382 SER A O 1
ATOM 3133 N N . THR A 1 383 ? 12.813 16.497 17.612 1.00 33.41 383 THR A N 1
ATOM 3134 C CA . THR A 1 383 ? 11.856 17.491 18.083 1.00 33.41 383 THR A CA 1
ATOM 3135 C C . THR A 1 383 ? 10.898 17.873 16.952 1.00 33.41 383 THR A C 1
ATOM 3137 O O . THR A 1 383 ? 11.350 18.169 15.848 1.00 33.41 383 THR A O 1
ATOM 3140 N N . MET A 1 384 ? 9.586 17.858 17.211 1.00 34.25 384 MET A N 1
ATOM 3141 C CA . MET A 1 384 ? 8.584 18.378 16.277 1.00 34.25 384 MET A CA 1
ATOM 3142 C C . MET A 1 384 ? 8.901 19.845 15.952 1.00 34.25 384 MET A C 1
ATOM 3144 O O . MET A 1 384 ? 8.560 20.747 16.713 1.00 34.25 384 MET A O 1
ATOM 3148 N N . ILE A 1 385 ? 9.577 20.070 14.826 1.00 30.28 385 ILE A N 1
ATOM 3149 C CA . ILE A 1 385 ? 9.632 21.363 14.151 1.00 30.28 385 ILE A CA 1
ATOM 3150 C C . ILE A 1 385 ? 8.312 21.490 13.374 1.00 30.28 385 ILE A C 1
ATOM 3152 O O . ILE A 1 385 ? 7.921 20.525 12.708 1.00 30.28 385 ILE A O 1
ATOM 3156 N N . PRO A 1 386 ? 7.603 22.630 13.448 1.00 31.28 386 PRO A N 1
ATOM 3157 C CA . PRO A 1 386 ? 6.392 22.852 12.668 1.00 31.28 386 PRO A CA 1
ATOM 3158 C C . PRO A 1 386 ? 6.710 22.677 11.183 1.00 31.28 386 PRO A C 1
ATOM 3160 O O . PRO A 1 386 ? 7.576 23.369 10.648 1.00 31.28 386 PRO A O 1
ATOM 3163 N N . GLN A 1 387 ? 6.024 21.753 10.512 1.00 33.09 387 GLN A N 1
ATOM 3164 C CA . GLN A 1 387 ? 6.081 21.641 9.059 1.00 33.09 387 GLN A CA 1
ATOM 3165 C C . GLN A 1 387 ? 5.374 22.852 8.438 1.00 33.09 387 GLN A C 1
ATOM 3167 O O . GLN A 1 387 ? 4.195 22.811 8.103 1.00 33.09 387 GLN A O 1
ATOM 3172 N N . THR A 1 388 ? 6.114 23.947 8.294 1.00 34.75 388 THR A N 1
ATOM 3173 C CA . THR A 1 388 ? 5.818 25.036 7.365 1.00 34.75 388 THR A CA 1
ATOM 3174 C C . THR A 1 388 ? 6.783 24.941 6.191 1.00 34.75 388 THR A C 1
ATOM 3176 O O . THR A 1 388 ? 7.768 25.667 6.123 1.00 34.75 388 THR A O 1
ATOM 3179 N N . SER A 1 389 ? 6.504 24.026 5.270 1.00 33.34 389 SER A N 1
ATOM 3180 C CA . SER A 1 389 ? 6.734 24.240 3.842 1.00 33.34 389 SER A CA 1
ATOM 3181 C C . SER A 1 389 ? 5.971 23.166 3.079 1.00 33.34 389 SER A C 1
ATOM 3183 O O . SER A 1 389 ? 6.262 21.973 3.139 1.00 33.34 389 SER A O 1
ATOM 3185 N N . SER A 1 390 ? 4.943 23.601 2.361 1.00 35.19 390 SER A N 1
ATOM 3186 C CA . SER A 1 390 ? 4.409 22.845 1.244 1.00 35.19 390 SER A CA 1
ATOM 3187 C C . SER A 1 390 ? 5.559 22.618 0.264 1.00 35.19 390 SER A C 1
ATOM 3189 O O . SER A 1 390 ? 5.925 23.529 -0.482 1.00 35.19 390 SER A O 1
ATOM 3191 N N . LEU A 1 391 ? 6.139 21.419 0.261 1.00 36.91 391 LEU A N 1
ATOM 3192 C CA . LEU A 1 391 ? 6.775 20.900 -0.940 1.00 36.91 391 LEU A CA 1
ATOM 3193 C C . LEU A 1 391 ? 5.675 20.912 -1.999 1.00 36.91 391 LEU A C 1
ATOM 3195 O O . LEU A 1 391 ? 4.775 20.071 -1.990 1.00 36.91 391 LEU A O 1
ATOM 3199 N N . GLN A 1 392 ? 5.683 21.951 -2.835 1.00 34.28 392 GLN A N 1
ATOM 3200 C CA . GLN A 1 392 ? 4.906 21.968 -4.057 1.00 34.28 392 GLN A CA 1
ATOM 3201 C C . GLN A 1 392 ? 5.245 20.660 -4.760 1.00 34.28 392 GLN A C 1
ATOM 3203 O O . GLN A 1 392 ? 6.399 20.432 -5.116 1.00 34.28 392 GLN A O 1
ATOM 3208 N N . LYS A 1 393 ? 4.244 19.786 -4.895 1.00 40.44 393 LYS A N 1
ATOM 3209 C CA . LYS A 1 393 ? 4.280 18.676 -5.838 1.00 40.44 393 LYS A CA 1
ATOM 3210 C C . LYS A 1 393 ? 4.472 19.307 -7.210 1.00 40.44 393 LYS A C 1
ATOM 3212 O O . LYS A 1 393 ? 3.501 19.641 -7.886 1.00 40.44 393 LYS A O 1
ATOM 3217 N N . THR A 1 394 ? 5.719 19.535 -7.602 1.00 39.94 394 THR A N 1
ATOM 3218 C CA . THR A 1 394 ? 6.056 19.613 -9.008 1.00 39.94 394 THR A CA 1
ATOM 3219 C C . THR A 1 394 ? 5.534 18.307 -9.578 1.00 39.94 394 THR A C 1
ATOM 3221 O O . THR A 1 394 ? 5.881 17.233 -9.095 1.00 39.94 394 THR A O 1
ATOM 3224 N N . SER A 1 395 ? 4.580 18.400 -10.505 1.00 40.50 395 SER A N 1
ATOM 3225 C CA . SER A 1 395 ? 4.233 17.292 -11.388 1.00 40.50 395 SER A CA 1
ATOM 3226 C C . SER A 1 395 ? 5.549 16.624 -11.760 1.00 40.50 395 SER A C 1
ATOM 3228 O O . SER A 1 395 ? 6.357 17.265 -12.436 1.00 40.50 395 SER A O 1
ATOM 3230 N N . THR A 1 396 ? 5.808 15.416 -11.257 1.00 47.84 396 THR A N 1
ATOM 3231 C CA . THR A 1 396 ? 6.976 14.611 -11.606 1.00 47.84 396 THR A CA 1
ATOM 3232 C C . THR A 1 396 ? 6.820 14.283 -13.081 1.00 47.84 396 THR A C 1
ATOM 3234 O O . THR A 1 396 ? 6.265 13.257 -13.455 1.00 47.84 396 THR A O 1
ATOM 3237 N N . LYS A 1 397 ? 7.196 15.236 -13.943 1.00 57.25 397 LYS A N 1
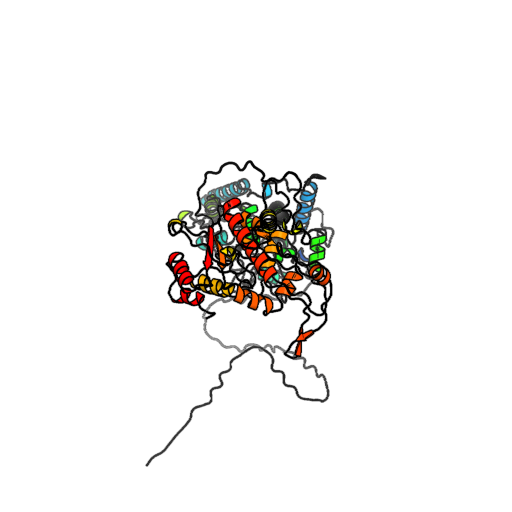ATOM 3238 C CA . LYS A 1 397 ? 7.366 14.990 -15.365 1.00 57.25 397 LYS A CA 1
ATOM 3239 C C . LYS A 1 397 ? 8.434 13.910 -15.416 1.00 57.25 397 LYS A C 1
ATOM 3241 O O . LYS A 1 397 ? 9.556 14.155 -14.981 1.00 57.25 397 LYS A O 1
ATOM 3246 N N . LEU A 1 398 ? 8.049 12.732 -15.882 1.00 68.19 398 LEU A N 1
ATOM 3247 C CA . LEU A 1 398 ? 8.953 11.621 -16.113 1.00 68.19 398 LEU A CA 1
ATOM 3248 C C . LEU A 1 398 ? 10.051 12.111 -17.058 1.00 68.19 398 LEU A C 1
ATOM 3250 O O . LEU A 1 398 ? 9.785 12.388 -18.226 1.00 68.19 398 LEU A O 1
ATOM 3254 N N . TYR A 1 399 ? 11.276 12.289 -16.556 1.00 75.88 399 TYR A N 1
ATOM 3255 C CA . TYR A 1 399 ? 12.364 12.868 -17.355 1.00 75.88 399 TYR A CA 1
ATOM 3256 C C . TYR A 1 399 ? 12.636 12.042 -18.618 1.00 75.88 399 TYR A C 1
ATOM 3258 O O . TYR A 1 399 ? 12.967 12.601 -19.662 1.00 75.88 399 TYR A O 1
ATOM 3266 N N . HIS A 1 400 ? 12.415 10.726 -18.556 1.00 75.75 400 HIS A N 1
ATOM 3267 C CA . HIS A 1 400 ? 12.581 9.838 -19.702 1.00 75.75 400 HIS A CA 1
ATOM 3268 C C . HIS A 1 400 ? 11.589 10.106 -20.844 1.00 75.75 400 HIS A C 1
ATOM 3270 O O . HIS A 1 400 ? 11.939 9.871 -21.994 1.00 75.75 400 HIS A O 1
ATOM 3276 N N . GLU A 1 401 ? 10.400 10.658 -20.573 1.00 82.06 401 GLU A N 1
ATOM 3277 C CA . GLU A 1 401 ? 9.446 11.054 -21.625 1.00 82.06 401 GLU A CA 1
ATOM 3278 C C . GLU A 1 401 ? 9.933 12.278 -22.418 1.00 82.06 401 GLU A C 1
ATOM 3280 O O . GLU A 1 401 ? 9.448 12.549 -23.514 1.00 82.06 401 GLU A O 1
ATOM 3285 N N . LYS A 1 402 ? 10.903 13.027 -21.876 1.00 83.12 402 LYS A N 1
ATOM 3286 C CA . LYS A 1 402 ? 11.524 14.194 -22.523 1.00 83.12 402 LYS A CA 1
ATOM 3287 C C . LYS A 1 402 ? 12.800 13.854 -23.296 1.00 83.12 402 LYS A C 1
ATOM 3289 O O . LYS A 1 402 ? 13.438 14.761 -23.839 1.00 83.12 402 LYS A O 1
ATOM 3294 N N . TRP A 1 403 ? 13.215 12.589 -23.303 1.00 84.69 403 TRP A N 1
ATOM 3295 C CA . TRP A 1 403 ? 14.404 12.149 -24.019 1.00 84.69 403 TRP A CA 1
ATOM 3296 C C . TRP A 1 403 ? 14.105 11.998 -25.512 1.00 84.69 403 TRP A C 1
ATOM 3298 O O . TRP A 1 403 ? 13.197 11.273 -25.910 1.00 84.69 403 TRP A O 1
ATOM 3308 N N . ASN A 1 404 ? 14.889 12.663 -26.354 1.00 86.19 404 ASN A N 1
ATOM 3309 C CA . ASN A 1 404 ? 14.851 12.483 -27.796 1.00 86.19 404 ASN A CA 1
ATOM 3310 C C . ASN A 1 404 ? 15.854 11.393 -28.194 1.00 86.19 404 ASN A C 1
ATOM 3312 O O . ASN A 1 404 ? 17.065 11.610 -28.185 1.00 86.19 404 ASN A O 1
ATOM 3316 N N . PHE A 1 405 ? 15.340 10.220 -28.566 1.00 82.00 405 PHE A N 1
ATOM 3317 C CA . PHE A 1 405 ? 16.148 9.051 -28.933 1.00 82.00 405 PHE A CA 1
ATOM 3318 C C . PHE A 1 405 ? 16.885 9.198 -30.267 1.00 82.00 405 PHE A C 1
ATOM 3320 O O . PHE A 1 405 ? 17.864 8.495 -30.491 1.00 82.00 405 PHE A O 1
ATOM 3327 N N . THR A 1 406 ? 16.452 10.110 -31.142 1.00 79.50 406 THR A N 1
ATOM 3328 C CA . THR A 1 406 ? 17.137 10.383 -32.413 1.00 79.50 406 THR A CA 1
ATOM 3329 C C . THR A 1 406 ? 18.393 11.213 -32.184 1.00 79.50 406 THR A C 1
ATOM 3331 O O . THR A 1 406 ? 19.447 10.901 -32.726 1.00 79.50 406 THR A O 1
ATOM 3334 N N . SER A 1 407 ? 18.298 12.267 -31.372 1.00 81.81 407 SER A N 1
ATOM 3335 C CA . SER A 1 407 ? 19.434 13.151 -31.085 1.00 81.81 407 SER A CA 1
ATOM 3336 C C . SER A 1 407 ? 20.246 12.735 -29.859 1.00 81.81 407 SER A C 1
ATOM 3338 O O . SER A 1 407 ? 21.318 13.291 -29.650 1.00 81.81 407 SER A O 1
ATOM 3340 N N . ASN A 1 408 ? 19.752 11.789 -29.050 1.00 80.12 408 ASN A N 1
ATOM 3341 C CA . ASN A 1 408 ? 20.270 11.479 -27.713 1.00 80.12 408 ASN A CA 1
ATOM 3342 C C . ASN A 1 408 ? 20.373 12.721 -26.811 1.00 80.12 408 ASN A C 1
ATOM 3344 O O . ASN A 1 408 ? 21.306 12.865 -26.024 1.00 80.12 408 ASN A O 1
ATOM 3348 N N . THR A 1 409 ? 19.389 13.618 -26.923 1.00 85.31 409 THR A N 1
ATOM 3349 C CA . THR A 1 409 ? 19.318 14.846 -26.125 1.00 85.31 409 THR A CA 1
ATOM 3350 C C . THR A 1 409 ? 18.019 14.930 -25.344 1.00 85.31 409 THR A C 1
ATOM 3352 O O . THR A 1 409 ? 16.989 14.399 -25.751 1.00 85.31 409 THR A O 1
ATOM 3355 N N . MET A 1 410 ? 18.041 15.639 -24.221 1.00 84.56 410 MET A N 1
ATOM 3356 C CA . MET A 1 410 ? 16.857 15.923 -23.427 1.00 84.56 410 MET A CA 1
ATOM 3357 C C . MET A 1 410 ? 16.509 17.411 -23.491 1.00 84.56 410 MET A C 1
ATOM 3359 O O . MET A 1 410 ? 17.328 18.283 -23.165 1.00 84.56 410 MET A O 1
ATOM 3363 N N . THR A 1 411 ? 15.260 17.704 -23.858 1.00 80.00 411 THR A N 1
ATOM 3364 C CA . THR A 1 411 ? 14.701 19.060 -23.808 1.00 80.00 411 THR A CA 1
ATOM 3365 C C . THR A 1 411 ? 14.267 19.383 -22.380 1.00 80.00 411 THR A C 1
ATOM 3367 O O . THR A 1 411 ? 13.274 18.846 -21.882 1.00 80.00 411 THR A O 1
ATOM 3370 N N . ILE A 1 412 ? 15.013 20.256 -21.702 1.00 73.38 412 ILE A N 1
ATOM 3371 C CA . ILE A 1 412 ? 14.635 20.786 -20.386 1.00 73.38 412 ILE A CA 1
ATOM 3372 C C . ILE A 1 412 ? 13.966 22.143 -20.600 1.00 73.38 412 ILE A C 1
ATOM 3374 O O . ILE A 1 412 ? 14.423 22.932 -21.421 1.00 73.38 412 ILE A O 1
ATOM 3378 N N . ASP A 1 413 ? 12.882 22.395 -19.865 1.00 77.12 413 ASP A N 1
ATOM 3379 C CA . ASP A 1 413 ? 12.232 23.705 -19.838 1.00 77.12 413 ASP A CA 1
ATOM 3380 C C . ASP A 1 413 ? 13.249 24.728 -19.278 1.00 77.12 413 ASP A C 1
ATOM 3382 O O . ASP A 1 413 ? 13.844 24.485 -18.224 1.00 77.12 413 ASP A O 1
ATOM 3386 N N . GLU A 1 414 ? 13.497 25.833 -19.989 1.00 64.56 414 GLU A N 1
ATOM 3387 C CA . GLU A 1 414 ? 14.469 26.855 -19.571 1.00 64.56 414 GLU A CA 1
ATOM 3388 C C . GLU A 1 414 ? 14.156 27.346 -18.141 1.00 64.56 414 GLU A C 1
ATOM 3390 O O . GLU A 1 414 ? 13.047 27.803 -17.864 1.00 64.56 414 GLU A O 1
ATOM 3395 N N . GLY A 1 415 ? 15.121 27.227 -17.216 1.00 66.75 415 GLY A N 1
ATOM 3396 C CA . GLY A 1 415 ? 15.009 27.734 -15.836 1.00 66.75 415 GLY A CA 1
ATOM 3397 C C . GLY A 1 415 ? 15.083 26.703 -14.701 1.00 66.75 415 GLY A C 1
ATOM 3398 O O . GLY A 1 415 ? 15.068 27.100 -13.538 1.00 66.75 415 GLY A O 1
ATOM 3399 N N . VAL A 1 416 ? 15.200 25.399 -14.984 1.00 62.94 416 VAL A N 1
ATOM 3400 C CA . VAL A 1 416 ? 15.449 24.375 -13.948 1.00 62.94 416 VAL A CA 1
ATOM 3401 C C . VAL A 1 416 ? 16.941 24.028 -13.915 1.00 62.94 416 VAL A C 1
ATOM 3403 O O . VAL A 1 416 ? 17.419 23.254 -14.737 1.00 62.94 416 VAL A O 1
ATOM 3406 N N . GLU A 1 417 ? 17.688 24.593 -12.961 1.00 58.00 417 GLU A N 1
ATOM 3407 C CA . GLU A 1 417 ? 19.144 24.372 -12.808 1.00 58.00 417 GLU A CA 1
ATOM 3408 C C . GLU A 1 417 ? 19.528 22.976 -12.268 1.00 58.00 417 GLU A C 1
ATOM 3410 O O . GLU A 1 417 ? 20.710 22.653 -12.155 1.00 58.00 417 GLU A O 1
ATOM 3415 N N . SER A 1 418 ? 18.558 22.113 -11.947 1.00 69.44 418 SER A N 1
ATOM 3416 C CA . SER A 1 418 ? 18.842 20.748 -11.495 1.00 69.44 418 SER A CA 1
ATOM 3417 C C . SER A 1 418 ? 19.264 19.862 -12.672 1.00 69.44 418 SER A C 1
ATOM 3419 O O . SER A 1 418 ? 18.492 19.616 -13.600 1.00 69.44 418 SER A O 1
ATOM 3421 N N . ILE A 1 419 ? 20.504 19.367 -12.625 1.00 78.75 419 ILE A N 1
ATOM 3422 C CA . ILE A 1 419 ? 21.007 18.343 -13.544 1.00 78.75 419 ILE A CA 1
ATOM 3423 C C . ILE A 1 419 ? 20.334 17.017 -13.170 1.00 78.75 419 ILE A C 1
ATOM 3425 O O . ILE A 1 419 ? 20.764 16.347 -12.238 1.00 78.75 419 ILE A O 1
ATOM 3429 N N . SER A 1 420 ? 19.280 16.642 -13.893 1.00 86.62 420 SER A N 1
ATOM 3430 C CA . SER A 1 420 ? 18.717 15.281 -13.848 1.00 86.62 420 SER A CA 1
ATOM 3431 C C . SER A 1 420 ? 19.748 14.248 -14.324 1.00 86.62 420 SER A C 1
ATOM 3433 O O . SER A 1 420 ? 20.554 14.575 -15.208 1.00 86.62 420 SER A O 1
ATOM 3435 N N . SER A 1 421 ? 19.644 13.003 -13.862 1.00 90.75 421 SER A N 1
ATOM 3436 C CA . SER A 1 421 ? 20.428 11.849 -14.328 1.00 90.75 421 SER A CA 1
ATOM 3437 C C . SER A 1 421 ? 20.494 11.745 -15.857 1.00 90.75 421 SER A C 1
ATOM 3439 O O . SER A 1 421 ? 21.576 11.666 -16.432 1.00 90.75 421 SER A O 1
ATOM 3441 N N . LEU A 1 422 ? 19.367 11.888 -16.559 1.00 88.94 422 LEU A N 1
ATOM 3442 C CA . LEU A 1 422 ? 19.358 11.819 -18.024 1.00 88.94 422 LEU A CA 1
ATOM 3443 C C . LEU A 1 422 ? 20.109 12.982 -18.684 1.00 88.94 422 LEU A C 1
ATOM 3445 O O . LEU A 1 422 ? 20.812 12.775 -19.668 1.00 88.94 422 LEU A O 1
ATOM 3449 N N . LYS A 1 423 ? 20.060 14.199 -18.128 1.00 90.56 423 LYS A N 1
ATOM 3450 C CA . LYS A 1 423 ? 20.870 15.316 -18.658 1.00 90.56 423 LYS A CA 1
ATOM 3451 C C . LYS A 1 423 ? 22.360 15.064 -18.469 1.00 90.56 423 LYS A C 1
ATOM 3453 O O . LYS A 1 423 ? 23.167 15.488 -19.296 1.00 90.56 423 LYS A O 1
ATOM 3458 N N . LEU A 1 424 ? 22.726 14.411 -17.370 1.00 90.62 424 LEU A N 1
ATOM 3459 C CA . LEU A 1 424 ? 24.093 13.974 -17.145 1.00 90.62 424 LEU A CA 1
ATOM 3460 C C . LEU A 1 424 ? 24.494 12.910 -18.173 1.00 90.62 424 LEU A C 1
ATOM 3462 O O . LEU A 1 424 ? 25.564 13.046 -18.759 1.00 90.62 424 LEU A O 1
ATOM 3466 N N . LEU A 1 425 ? 23.633 11.925 -18.448 1.00 89.94 425 LEU A N 1
ATOM 3467 C CA . LEU A 1 425 ? 23.865 10.924 -19.492 1.00 89.94 425 LEU A CA 1
ATOM 3468 C C . LEU A 1 425 ? 24.067 11.572 -20.871 1.00 89.94 425 LEU A C 1
ATOM 3470 O O . LEU A 1 425 ? 25.032 11.240 -21.543 1.00 89.94 425 LEU A O 1
ATOM 3474 N N . GLU A 1 426 ? 23.243 12.544 -21.269 1.00 91.12 426 GLU A N 1
ATOM 3475 C CA . GLU A 1 426 ? 23.442 13.310 -22.516 1.00 91.12 426 GLU A CA 1
ATOM 3476 C C . GLU A 1 426 ? 24.832 13.959 -22.574 1.00 91.12 426 GLU A C 1
ATOM 3478 O O . GLU A 1 426 ? 25.539 13.835 -23.572 1.00 91.12 426 GLU A O 1
ATOM 3483 N N . ARG A 1 427 ? 25.257 14.632 -21.495 1.00 91.44 427 ARG A N 1
ATOM 3484 C CA . ARG A 1 427 ? 26.588 15.264 -21.439 1.00 91.44 427 ARG A CA 1
ATOM 3485 C C . ARG A 1 427 ? 27.711 14.245 -21.548 1.00 91.44 427 ARG A C 1
ATOM 3487 O O . ARG A 1 427 ? 28.706 14.537 -22.193 1.00 91.44 427 ARG A O 1
ATOM 3494 N N . VAL A 1 428 ? 27.546 13.096 -20.898 1.00 90.19 428 VAL A N 1
ATOM 3495 C CA . VAL A 1 428 ? 28.481 11.976 -20.981 1.00 90.19 428 VAL A CA 1
ATOM 3496 C C . VAL A 1 428 ? 28.554 11.509 -22.435 1.00 90.19 428 VAL A C 1
ATOM 3498 O O . VAL A 1 428 ? 29.617 11.590 -23.025 1.00 90.19 428 VAL A O 1
ATOM 3501 N N . MET A 1 429 ? 27.436 11.178 -23.079 1.00 86.94 429 MET A N 1
ATOM 3502 C CA . MET A 1 429 ? 27.432 10.697 -24.470 1.00 86.94 429 MET A CA 1
ATOM 3503 C C . MET A 1 429 ? 28.001 11.696 -25.496 1.00 86.94 429 MET A C 1
ATOM 3505 O O . MET A 1 429 ? 28.510 11.276 -26.532 1.00 86.94 429 MET A O 1
ATOM 3509 N N . HIS A 1 430 ? 27.930 13.005 -25.232 1.00 88.06 430 HIS A N 1
ATOM 3510 C CA . HIS A 1 430 ? 28.532 14.038 -26.086 1.00 88.06 430 HIS A CA 1
ATOM 3511 C C . HIS A 1 430 ? 29.996 14.359 -25.759 1.00 88.06 430 HIS A C 1
ATOM 3513 O O . HIS A 1 430 ? 30.647 15.084 -26.518 1.00 88.06 430 HIS A O 1
ATOM 3519 N N . ASP A 1 431 ? 30.526 13.837 -24.656 1.00 86.69 431 ASP A N 1
ATOM 3520 C CA . ASP A 1 431 ? 31.939 13.941 -24.331 1.00 86.69 431 ASP A CA 1
ATOM 3521 C C . ASP A 1 431 ? 32.716 12.958 -25.219 1.00 86.69 431 ASP A C 1
ATOM 3523 O O . ASP A 1 431 ? 32.830 11.767 -24.934 1.00 86.69 431 ASP A O 1
ATOM 3527 N N . GLY A 1 432 ? 33.237 13.452 -26.347 1.00 75.56 432 GLY A N 1
ATOM 3528 C CA . GLY A 1 432 ? 33.948 12.645 -27.351 1.00 75.56 432 GLY A CA 1
ATOM 3529 C C . GLY A 1 432 ? 35.210 11.930 -26.842 1.00 75.56 432 GLY A C 1
ATOM 3530 O O . GLY A 1 432 ? 35.867 11.238 -27.615 1.00 75.56 432 GLY A O 1
ATOM 3531 N N . THR A 1 433 ? 35.559 12.089 -25.562 1.00 76.06 433 THR A N 1
ATOM 3532 C CA . THR A 1 433 ? 36.651 11.379 -24.886 1.00 76.06 433 THR A CA 1
ATOM 3533 C C . THR A 1 433 ? 36.298 9.941 -24.487 1.00 76.06 433 THR A C 1
ATOM 3535 O O . THR A 1 433 ? 37.203 9.130 -24.294 1.00 76.06 433 THR A O 1
ATOM 3538 N N . ILE A 1 434 ? 35.008 9.588 -24.434 1.00 74.56 434 ILE A N 1
ATOM 3539 C CA . ILE A 1 434 ? 34.534 8.272 -23.969 1.00 74.56 434 ILE A CA 1
ATOM 3540 C C . ILE A 1 434 ? 34.965 7.123 -24.886 1.00 74.56 434 ILE A C 1
ATOM 3542 O O . ILE A 1 434 ? 35.237 6.023 -24.413 1.00 74.56 434 ILE A O 1
ATOM 3546 N N . MET A 1 435 ? 35.087 7.360 -26.196 1.00 61.53 435 MET A N 1
ATOM 3547 C CA . MET A 1 435 ? 35.272 6.274 -27.172 1.00 61.53 435 MET A CA 1
ATOM 3548 C C . MET A 1 435 ? 36.633 5.564 -27.097 1.00 61.53 435 MET A C 1
ATOM 3550 O O . MET A 1 435 ? 36.813 4.523 -27.720 1.00 61.53 435 MET A O 1
ATOM 3554 N N . THR A 1 436 ? 37.599 6.109 -26.355 1.00 72.50 436 THR A N 1
ATOM 3555 C CA . THR A 1 436 ? 38.938 5.512 -26.203 1.00 72.50 436 THR A CA 1
ATOM 3556 C C . THR A 1 436 ? 39.267 5.119 -24.766 1.00 72.50 436 THR A C 1
ATOM 3558 O O . THR A 1 436 ? 40.403 4.727 -24.492 1.00 72.50 436 THR A O 1
ATOM 3561 N N . ASP A 1 437 ? 38.320 5.257 -23.834 1.00 81.12 437 ASP A N 1
ATOM 3562 C CA . ASP A 1 437 ? 38.594 5.023 -22.420 1.00 81.12 437 ASP A CA 1
ATOM 3563 C C . ASP A 1 437 ? 38.407 3.548 -22.028 1.00 81.12 437 ASP A C 1
ATOM 3565 O O . ASP A 1 437 ? 37.330 3.082 -21.654 1.00 81.12 437 ASP A O 1
ATOM 3569 N N . GLU A 1 438 ? 39.511 2.803 -22.048 1.00 86.12 438 GLU A N 1
ATOM 3570 C CA . GLU A 1 438 ? 39.575 1.425 -21.545 1.00 86.12 438 GLU A CA 1
ATOM 3571 C C . GLU A 1 438 ? 39.228 1.307 -20.044 1.00 86.12 438 GLU A C 1
ATOM 3573 O O . GLU A 1 438 ? 38.965 0.206 -19.546 1.00 86.12 438 GLU A O 1
ATOM 3578 N N . SER A 1 439 ? 39.194 2.420 -19.295 1.00 88.00 439 SER A N 1
ATOM 3579 C CA . SER A 1 439 ? 38.818 2.431 -17.875 1.00 88.00 439 SER A CA 1
ATOM 3580 C C . SER A 1 439 ? 37.344 2.080 -17.629 1.00 88.00 439 SER A C 1
ATOM 3582 O O . SER A 1 439 ? 36.970 1.743 -16.501 1.00 88.00 439 SER A O 1
ATOM 3584 N N . CYS A 1 440 ? 36.505 2.112 -18.667 1.00 89.25 440 CYS A N 1
ATOM 3585 C CA . CYS A 1 440 ? 35.113 1.664 -18.620 1.00 89.25 440 CYS A CA 1
ATOM 3586 C C . CYS A 1 440 ? 34.943 0.148 -18.517 1.00 89.25 440 CYS A C 1
ATOM 3588 O O . CYS A 1 440 ? 33.891 -0.336 -18.103 1.00 89.25 440 CYS A O 1
ATOM 3590 N N . PHE A 1 441 ? 35.956 -0.622 -18.908 1.00 89.62 441 PHE A N 1
ATOM 3591 C CA . PHE A 1 441 ? 35.876 -2.085 -18.945 1.00 89.62 441 PHE A CA 1
ATOM 3592 C C . PHE A 1 441 ? 36.570 -2.731 -17.749 1.00 89.62 441 PHE A C 1
ATOM 3594 O O . PHE A 1 441 ? 36.796 -3.939 -17.731 1.00 89.62 441 PHE A O 1
ATOM 3601 N N . ARG A 1 442 ? 36.929 -1.928 -16.741 1.00 89.38 442 ARG A N 1
ATOM 3602 C CA . ARG A 1 442 ? 37.571 -2.391 -15.513 1.00 89.38 442 ARG A CA 1
ATOM 3603 C C . ARG A 1 442 ? 36.982 -1.671 -14.315 1.00 89.38 442 ARG A C 1
ATOM 3605 O O . ARG A 1 442 ? 36.800 -0.452 -14.338 1.00 89.38 442 ARG A O 1
ATOM 3612 N N . ALA A 1 443 ? 36.755 -2.431 -13.249 1.00 89.44 443 ALA A N 1
ATOM 3613 C CA . ALA A 1 443 ? 36.445 -1.841 -11.962 1.00 89.44 443 ALA A CA 1
ATOM 3614 C C . ALA A 1 443 ? 37.611 -0.935 -11.538 1.00 89.44 443 ALA A C 1
ATOM 3616 O O . ALA A 1 443 ? 38.782 -1.328 -11.613 1.00 89.44 443 ALA A O 1
ATOM 3617 N N . MET A 1 444 ? 37.305 0.280 -11.095 1.00 88.25 444 MET A N 1
ATOM 3618 C CA . MET A 1 444 ? 38.304 1.158 -10.509 1.00 88.25 444 MET A CA 1
ATOM 3619 C C . MET A 1 444 ? 38.839 0.503 -9.230 1.00 88.25 444 MET A C 1
ATOM 3621 O O . MET A 1 444 ? 38.043 0.093 -8.377 1.00 88.25 444 MET A O 1
ATOM 3625 N N . PRO A 1 445 ? 40.173 0.412 -9.055 1.00 77.19 445 PRO A N 1
ATOM 3626 C CA . PRO A 1 445 ? 40.745 -0.081 -7.816 1.00 77.19 445 PRO A CA 1
ATOM 3627 C C . PRO A 1 445 ? 40.224 0.779 -6.668 1.00 77.19 445 PRO A C 1
ATOM 3629 O O . PRO A 1 445 ? 40.487 1.982 -6.617 1.00 77.19 445 PRO A O 1
ATOM 3632 N N . ARG A 1 446 ? 39.480 0.182 -5.734 1.00 69.38 446 ARG A N 1
ATOM 3633 C CA . ARG A 1 446 ? 39.163 0.887 -4.495 1.00 69.38 446 ARG A CA 1
ATOM 3634 C C . ARG A 1 446 ? 40.475 1.150 -3.772 1.00 69.38 446 ARG A C 1
ATOM 3636 O O . ARG A 1 446 ? 41.212 0.222 -3.454 1.00 69.38 446 ARG A O 1
ATOM 3643 N N . HIS A 1 447 ? 40.754 2.414 -3.481 1.00 64.44 447 HIS A N 1
ATOM 3644 C CA . HIS A 1 447 ? 41.783 2.735 -2.509 1.00 64.44 447 HIS A CA 1
ATOM 3645 C C . HIS A 1 447 ? 41.327 2.179 -1.152 1.00 64.44 447 HIS A C 1
ATOM 3647 O O . HIS A 1 447 ? 40.273 2.575 -0.649 1.00 64.44 447 HIS A O 1
ATOM 3653 N N . ASP A 1 448 ? 42.112 1.267 -0.566 1.00 53.16 448 ASP A N 1
ATOM 3654 C CA . ASP A 1 448 ? 41.810 0.531 0.680 1.00 53.16 448 ASP A CA 1
ATOM 3655 C C . ASP A 1 448 ? 41.339 1.428 1.851 1.00 53.16 448 ASP A C 1
ATOM 3657 O O . ASP A 1 448 ? 40.675 0.969 2.779 1.00 53.16 448 ASP A O 1
ATOM 3661 N N . ALA A 1 449 ? 41.617 2.734 1.792 1.00 54.44 449 ALA A N 1
ATOM 3662 C CA . ALA A 1 449 ? 41.206 3.739 2.769 1.00 54.44 449 ALA A CA 1
ATOM 3663 C C . ALA A 1 449 ? 39.681 4.003 2.866 1.00 54.44 449 ALA A C 1
ATOM 3665 O O . ALA A 1 449 ? 39.256 4.639 3.829 1.00 54.44 449 ALA A O 1
ATOM 3666 N N . GLN A 1 450 ? 38.846 3.538 1.924 1.00 57.78 450 GLN A N 1
ATOM 3667 C CA . GLN A 1 450 ? 37.393 3.825 1.905 1.00 57.78 450 GLN A CA 1
ATOM 3668 C C . GLN A 1 450 ? 36.483 2.721 2.486 1.00 57.78 450 GLN A C 1
ATOM 3670 O O . GLN A 1 450 ? 35.264 2.885 2.513 1.00 57.78 450 GLN A O 1
ATOM 3675 N N . ILE A 1 451 ? 37.028 1.605 2.986 1.00 62.59 451 ILE A N 1
ATOM 3676 C CA . ILE A 1 451 ? 36.224 0.445 3.441 1.00 62.59 451 ILE A CA 1
ATOM 3677 C C . ILE A 1 451 ? 35.485 0.706 4.777 1.00 62.59 451 ILE A C 1
ATOM 3679 O O . ILE A 1 451 ? 34.614 -0.062 5.174 1.00 62.59 451 ILE A O 1
ATOM 3683 N N . SER A 1 452 ? 35.764 1.812 5.471 1.00 71.00 452 SER A N 1
ATOM 3684 C CA . SER A 1 452 ? 35.141 2.124 6.766 1.00 71.00 452 SER A CA 1
ATOM 3685 C C . SER A 1 452 ? 33.710 2.667 6.684 1.00 71.00 452 SER A C 1
ATOM 3687 O O . SER A 1 452 ? 33.061 2.797 7.724 1.00 71.00 452 SER A O 1
ATOM 3689 N N . ILE A 1 453 ? 33.201 2.990 5.489 1.00 77.31 453 ILE A N 1
ATOM 3690 C CA . ILE A 1 453 ? 31.848 3.536 5.332 1.00 77.31 453 ILE A CA 1
ATOM 3691 C C . ILE A 1 453 ? 30.827 2.391 5.437 1.00 77.31 453 ILE A C 1
ATOM 3693 O O . ILE A 1 453 ? 30.878 1.456 4.633 1.00 77.31 453 ILE A O 1
ATOM 3697 N N . PRO A 1 454 ? 29.879 2.442 6.394 1.00 86.31 454 PRO A N 1
ATOM 3698 C CA . PRO A 1 454 ? 28.811 1.455 6.479 1.00 86.31 454 PRO A CA 1
ATOM 3699 C C . PRO A 1 454 ? 27.990 1.447 5.188 1.00 86.31 454 PRO A C 1
ATOM 3701 O O . PRO A 1 454 ? 27.455 2.480 4.788 1.00 86.31 454 PRO A O 1
ATOM 3704 N N . LEU A 1 455 ? 27.860 0.281 4.552 1.00 94.00 455 LEU A N 1
ATOM 3705 C CA . LEU A 1 455 ? 27.013 0.139 3.371 1.00 94.00 455 LEU A CA 1
ATOM 3706 C C . LEU A 1 455 ? 25.545 0.321 3.762 1.00 94.00 455 LEU A C 1
ATOM 3708 O O . LEU A 1 455 ? 25.039 -0.335 4.677 1.00 94.00 455 LEU A O 1
ATOM 3712 N N . ALA A 1 456 ? 24.859 1.211 3.055 1.00 94.56 456 ALA A N 1
ATOM 3713 C CA . ALA A 1 456 ? 23.466 1.528 3.306 1.00 94.56 456 ALA A CA 1
ATOM 3714 C C . ALA A 1 456 ? 22.536 0.724 2.383 1.00 94.56 456 ALA A C 1
ATOM 3716 O O . ALA A 1 456 ? 22.796 0.548 1.192 1.00 94.56 456 ALA A O 1
ATOM 3717 N N . SER A 1 457 ? 21.443 0.226 2.962 1.00 94.19 457 SER A N 1
ATOM 3718 C CA . SER A 1 457 ? 20.365 -0.473 2.256 1.00 94.19 457 SER A CA 1
ATOM 3719 C C . SER A 1 457 ? 19.342 0.542 1.711 1.00 94.19 457 SER A C 1
ATOM 3721 O O . SER A 1 457 ? 19.066 1.526 2.405 1.00 94.19 457 SER A O 1
ATOM 3723 N N . PRO A 1 458 ? 18.748 0.315 0.521 1.00 97.31 458 PRO A N 1
ATOM 3724 C CA . PRO A 1 458 ? 18.878 -0.893 -0.297 1.00 97.31 458 PRO A CA 1
ATOM 3725 C C . PRO A 1 458 ? 20.160 -0.940 -1.138 1.00 97.31 458 PRO A C 1
ATOM 3727 O O . PRO A 1 458 ? 20.734 0.088 -1.492 1.00 97.31 458 PRO A O 1
ATOM 3730 N N . PHE A 1 459 ? 20.570 -2.159 -1.488 1.00 97.75 459 PHE A N 1
ATOM 3731 C CA . PHE A 1 459 ? 21.581 -2.428 -2.506 1.00 97.75 459 PHE A CA 1
ATOM 3732 C C . PHE A 1 459 ? 20.910 -2.500 -3.881 1.00 97.75 459 PHE A C 1
ATOM 3734 O O . PHE A 1 459 ? 20.004 -3.313 -4.080 1.00 97.75 459 PHE A O 1
ATOM 3741 N N . LEU A 1 460 ? 21.331 -1.664 -4.826 1.00 97.12 460 LEU A N 1
ATOM 3742 C CA . LEU A 1 460 ? 20.715 -1.543 -6.148 1.00 97.12 460 LEU A CA 1
ATOM 3743 C C . LEU A 1 460 ? 21.719 -1.935 -7.222 1.00 97.12 460 LEU A C 1
ATOM 3745 O O . LEU A 1 460 ? 22.707 -1.237 -7.418 1.00 97.12 460 LEU A O 1
ATOM 3749 N N . ASN A 1 461 ? 21.472 -3.035 -7.928 1.00 96.50 461 ASN A N 1
ATOM 3750 C CA . ASN A 1 461 ? 22.274 -3.382 -9.088 1.00 96.50 461 ASN A CA 1
ATOM 3751 C C . ASN A 1 461 ? 21.930 -2.463 -10.258 1.00 96.50 461 ASN A C 1
ATOM 3753 O O . ASN A 1 461 ? 20.861 -2.583 -10.861 1.00 96.50 461 ASN A O 1
ATOM 3757 N N . VAL A 1 462 ? 22.853 -1.552 -10.549 1.00 95.69 462 VAL A N 1
ATOM 3758 C CA . VAL A 1 462 ? 22.772 -0.592 -11.649 1.00 95.69 462 VAL A CA 1
ATOM 3759 C C . VAL A 1 462 ? 23.655 -1.000 -12.830 1.00 95.69 462 VAL A C 1
ATOM 3761 O O . VAL A 1 462 ? 23.957 -0.171 -13.677 1.00 95.69 462 VAL A O 1
ATOM 3764 N N . GLY A 1 463 ? 24.079 -2.264 -12.890 1.00 91.00 463 GLY A N 1
ATOM 3765 C CA . GLY A 1 463 ? 24.830 -2.833 -14.005 1.00 91.00 463 GLY A CA 1
ATOM 3766 C C . GLY A 1 463 ? 24.009 -3.114 -15.259 1.00 91.00 463 GLY A C 1
ATOM 3767 O O . GLY A 1 463 ? 22.877 -2.643 -15.428 1.00 91.00 463 GLY A O 1
ATOM 3768 N N . LEU A 1 464 ? 24.609 -3.913 -16.143 1.00 81.50 464 LEU A N 1
ATOM 3769 C CA . LEU A 1 464 ? 24.018 -4.276 -17.424 1.00 81.50 464 LEU A CA 1
ATOM 3770 C C . LEU A 1 464 ? 22.692 -5.027 -17.235 1.00 81.50 464 LEU A C 1
ATOM 3772 O O . LEU A 1 464 ? 22.532 -5.846 -16.322 1.00 81.50 464 LEU A O 1
ATOM 3776 N N . PRO A 1 465 ? 21.701 -4.758 -18.096 1.00 76.38 465 PRO A N 1
ATOM 3777 C CA . PRO A 1 465 ? 20.467 -5.520 -18.092 1.00 76.38 465 PRO A CA 1
ATOM 3778 C C . PRO A 1 465 ? 20.708 -6.977 -18.488 1.00 76.38 465 PRO A C 1
ATOM 3780 O O . PRO A 1 465 ? 21.535 -7.263 -19.351 1.00 76.38 465 PRO A O 1
ATOM 3783 N N . MET A 1 466 ? 19.920 -7.886 -17.900 1.00 69.56 466 MET A N 1
ATOM 3784 C CA . MET A 1 466 ? 19.916 -9.329 -18.231 1.00 69.56 466 MET A CA 1
ATOM 3785 C C . MET A 1 466 ? 21.274 -10.021 -18.161 1.00 69.56 466 MET A C 1
ATOM 3787 O O . MET A 1 466 ? 21.524 -11.032 -18.805 1.00 69.56 466 MET A O 1
ATOM 3791 N N . ASP A 1 467 ? 22.132 -9.463 -17.344 1.00 75.88 467 ASP A N 1
ATOM 3792 C CA . ASP A 1 467 ? 23.462 -9.934 -17.102 1.00 75.88 467 ASP A CA 1
ATOM 3793 C C . ASP A 1 467 ? 23.430 -11.249 -16.276 1.00 75.88 467 ASP A C 1
ATOM 3795 O O . ASP A 1 467 ? 22.675 -11.338 -15.296 1.00 75.88 467 ASP A O 1
ATOM 3799 N N . PRO A 1 468 ? 24.205 -12.286 -16.650 1.00 79.56 468 PRO A N 1
ATOM 3800 C CA . PRO A 1 468 ? 24.218 -13.556 -15.925 1.00 79.56 468 PRO A CA 1
ATOM 3801 C C . PRO A 1 468 ? 24.739 -13.436 -14.478 1.00 79.56 468 PRO A C 1
ATOM 3803 O O . PRO A 1 468 ? 24.378 -14.239 -13.613 1.00 79.56 468 PRO A O 1
ATOM 3806 N N . TRP A 1 469 ? 25.511 -12.396 -14.160 1.00 87.69 469 TRP A N 1
ATOM 3807 C CA . TRP A 1 469 ? 25.966 -12.095 -12.802 1.00 87.69 469 TRP A CA 1
ATOM 3808 C C . TRP A 1 469 ? 24.816 -11.592 -11.903 1.00 87.69 469 TRP A C 1
ATOM 3810 O O . TRP A 1 469 ? 24.925 -11.648 -10.675 1.00 87.69 469 TRP A O 1
ATOM 3820 N N . ASN A 1 470 ? 23.665 -11.188 -12.464 1.00 90.31 470 ASN A N 1
ATOM 3821 C CA . ASN A 1 470 ? 22.477 -10.806 -11.684 1.00 90.31 470 ASN A CA 1
ATOM 3822 C C . ASN A 1 470 ? 21.934 -11.966 -10.834 1.00 90.31 470 ASN A C 1
ATOM 3824 O O . ASN A 1 470 ? 21.473 -11.745 -9.706 1.00 90.31 470 ASN A O 1
ATOM 3828 N N . ASP A 1 471 ? 21.992 -13.193 -11.363 1.00 90.25 471 ASP A N 1
ATOM 3829 C CA . ASP A 1 471 ? 21.618 -14.407 -10.633 1.00 90.25 471 ASP A CA 1
ATOM 3830 C C . ASP A 1 471 ? 22.651 -14.729 -9.544 1.00 90.25 471 ASP A C 1
ATOM 3832 O O . ASP A 1 471 ? 22.275 -15.030 -8.413 1.00 90.25 471 ASP A O 1
ATOM 3836 N N . MET A 1 472 ? 23.945 -14.542 -9.817 1.00 92.44 472 MET A N 1
ATOM 3837 C CA . MET A 1 472 ? 25.006 -14.747 -8.820 1.00 92.44 472 MET A CA 1
ATOM 3838 C C . MET A 1 472 ? 24.868 -13.781 -7.638 1.00 92.44 472 MET A C 1
ATOM 3840 O O . MET A 1 472 ? 24.928 -14.190 -6.478 1.00 92.44 472 MET A O 1
ATOM 3844 N N . LEU A 1 473 ? 24.608 -12.496 -7.910 1.00 94.69 473 LEU A N 1
ATOM 3845 C CA . LEU A 1 473 ? 24.328 -11.511 -6.863 1.00 94.69 473 LEU A CA 1
ATOM 3846 C C . LEU A 1 473 ? 23.069 -11.883 -6.074 1.00 94.69 473 LEU A C 1
ATOM 3848 O O . LEU A 1 473 ? 23.038 -11.742 -4.849 1.00 94.69 473 LEU A O 1
ATOM 3852 N N . LYS A 1 474 ? 22.024 -12.369 -6.754 1.00 94.69 474 LYS A N 1
ATOM 3853 C CA . LYS A 1 474 ? 20.777 -12.788 -6.104 1.00 94.69 474 LYS A CA 1
ATOM 3854 C C . LYS A 1 474 ? 21.030 -13.930 -5.126 1.00 94.69 474 LYS A C 1
ATOM 3856 O O . LYS A 1 474 ? 20.575 -13.830 -3.984 1.00 94.69 474 LYS A O 1
ATOM 3861 N N . GLU A 1 475 ? 21.720 -14.983 -5.553 1.00 94.50 475 GLU A N 1
ATOM 3862 C CA . GLU A 1 475 ? 22.003 -16.144 -4.705 1.00 94.50 475 GLU A CA 1
ATOM 3863 C C . GLU A 1 475 ? 22.954 -15.772 -3.559 1.00 94.50 475 GLU A C 1
ATOM 3865 O O . GLU A 1 475 ? 22.656 -16.072 -2.401 1.00 94.50 475 GLU A O 1
ATOM 3870 N N . PHE A 1 476 ? 24.001 -14.982 -3.831 1.00 96.19 476 PHE A N 1
ATOM 3871 C CA . PHE A 1 476 ? 24.904 -14.460 -2.801 1.00 96.19 476 PHE A CA 1
ATOM 3872 C C . PHE A 1 476 ? 24.146 -13.710 -1.694 1.00 96.19 476 PHE A C 1
ATOM 3874 O O . PHE A 1 476 ? 24.243 -14.060 -0.515 1.00 96.19 476 PHE A O 1
ATOM 3881 N N . PHE A 1 477 ? 23.348 -12.696 -2.046 1.00 97.00 477 PHE A N 1
ATOM 3882 C CA . PHE A 1 477 ? 22.634 -11.896 -1.048 1.00 97.00 477 PHE A CA 1
ATOM 3883 C C . PHE A 1 477 ? 21.502 -12.668 -0.360 1.00 97.00 477 PHE A C 1
ATOM 3885 O O . PHE A 1 477 ? 21.225 -12.428 0.819 1.00 97.00 477 PHE A O 1
ATOM 3892 N N . SER A 1 478 ? 20.875 -13.618 -1.059 1.00 95.00 478 SER A N 1
ATOM 3893 C CA . SER A 1 478 ? 19.887 -14.519 -0.456 1.00 95.00 478 SER A CA 1
ATOM 3894 C C . SER A 1 478 ? 20.540 -15.429 0.586 1.00 95.00 478 SER A C 1
ATOM 3896 O O . SER A 1 478 ? 19.985 -15.603 1.671 1.00 95.00 478 SER A O 1
ATOM 3898 N N . CYS A 1 479 ? 21.748 -15.932 0.311 1.00 96.62 479 CYS A N 1
ATOM 3899 C CA . CYS A 1 479 ? 22.544 -16.716 1.256 1.00 96.62 479 CYS A CA 1
ATOM 3900 C C . CYS A 1 479 ? 22.908 -15.915 2.520 1.00 96.62 479 CYS A C 1
ATOM 3902 O O . CYS A 1 479 ? 22.911 -16.466 3.621 1.00 96.62 479 CYS A O 1
ATOM 3904 N N . LEU A 1 480 ? 23.106 -14.593 2.406 1.00 96.12 480 LEU A N 1
ATOM 3905 C CA . LEU A 1 480 ? 23.284 -13.695 3.559 1.00 96.12 480 LEU A CA 1
ATOM 3906 C C . LEU A 1 480 ? 21.997 -13.442 4.371 1.00 96.12 480 LEU A C 1
ATOM 3908 O O . LEU A 1 480 ? 22.031 -12.707 5.359 1.00 96.12 480 LEU A O 1
ATOM 3912 N N . GLY A 1 481 ? 20.858 -14.011 3.966 1.00 95.81 481 GLY A N 1
ATOM 3913 C CA . GLY A 1 481 ? 19.563 -13.814 4.618 1.00 95.81 481 GLY A CA 1
ATOM 3914 C C . GLY A 1 481 ? 18.899 -12.470 4.305 1.00 95.81 481 GLY A C 1
ATOM 3915 O O . GLY A 1 481 ? 17.964 -12.075 5.008 1.00 95.81 481 GLY A O 1
ATOM 3916 N N . LEU A 1 482 ? 19.360 -11.752 3.273 1.00 95.69 482 LEU A N 1
ATOM 3917 C CA . LEU A 1 482 ? 18.761 -10.485 2.852 1.00 95.69 482 LEU A CA 1
ATOM 3918 C C . LEU A 1 482 ? 17.497 -10.709 2.013 1.00 95.69 482 LEU A C 1
ATOM 3920 O O . LEU A 1 482 ? 17.351 -11.701 1.296 1.00 95.69 482 LEU A O 1
ATOM 3924 N N . LYS A 1 483 ? 16.560 -9.755 2.066 1.00 93.44 483 LYS A N 1
ATOM 3925 C CA . LYS A 1 483 ? 15.349 -9.784 1.235 1.00 93.44 483 LYS A CA 1
ATOM 3926 C C . LYS A 1 483 ? 15.660 -9.292 -0.170 1.00 93.44 483 LYS A C 1
ATOM 3928 O O . LYS A 1 483 ? 15.588 -8.092 -0.440 1.00 93.44 483 LYS A O 1
ATOM 3933 N N . VAL A 1 484 ? 15.935 -10.234 -1.061 1.00 93.81 484 VAL A N 1
ATOM 3934 C CA . VAL A 1 484 ? 16.268 -9.953 -2.458 1.00 93.81 484 VAL A CA 1
ATOM 3935 C C . VAL A 1 484 ? 15.016 -9.844 -3.336 1.00 93.81 484 VAL A C 1
ATOM 3937 O O . VAL A 1 484 ? 14.078 -10.642 -3.229 1.00 93.81 484 VAL A O 1
ATOM 3940 N N . THR A 1 485 ? 15.016 -8.855 -4.226 1.00 92.38 485 THR A N 1
ATOM 3941 C CA . THR A 1 485 ? 14.149 -8.759 -5.403 1.00 92.38 485 THR A CA 1
ATOM 3942 C C . THR A 1 485 ? 14.989 -9.006 -6.650 1.00 92.38 485 THR A C 1
ATOM 3944 O O . THR A 1 485 ? 16.023 -8.374 -6.850 1.00 92.38 485 THR A O 1
ATOM 3947 N N . HIS A 1 486 ? 14.512 -9.904 -7.504 1.00 91.31 486 HIS A N 1
ATOM 3948 C CA . HIS A 1 486 ? 15.113 -10.240 -8.793 1.00 91.31 486 HIS A CA 1
ATOM 3949 C C . HIS A 1 486 ? 14.032 -10.213 -9.895 1.00 91.31 486 HIS A C 1
ATOM 3951 O O . HIS A 1 486 ? 12.872 -9.948 -9.572 1.00 91.31 486 HIS A O 1
ATOM 3957 N N . ARG A 1 487 ? 14.378 -10.495 -11.167 1.00 81.19 487 ARG A N 1
ATOM 3958 C CA . ARG A 1 487 ? 13.536 -10.370 -12.379 1.00 81.19 487 ARG A CA 1
ATOM 3959 C C . ARG A 1 487 ? 12.051 -10.623 -12.161 1.00 81.19 487 ARG A C 1
ATOM 3961 O O . ARG A 1 487 ? 11.239 -9.810 -12.575 1.00 81.19 487 ARG A O 1
ATOM 3968 N N . LYS A 1 488 ? 11.684 -11.747 -11.543 1.00 73.00 488 LYS A N 1
ATOM 3969 C CA . LYS A 1 488 ? 10.304 -12.069 -11.161 1.00 73.00 488 LYS A CA 1
ATOM 3970 C C . LYS A 1 488 ? 10.192 -11.886 -9.650 1.00 73.00 488 LYS A C 1
ATOM 3972 O O . LYS A 1 488 ? 10.728 -12.701 -8.902 1.00 73.00 488 LYS A O 1
ATOM 3977 N N . GLY A 1 489 ? 9.497 -10.842 -9.194 1.00 59.06 489 GLY A N 1
ATOM 3978 C CA . GLY A 1 489 ? 9.222 -10.660 -7.762 1.00 59.06 489 GLY A CA 1
ATOM 3979 C C . GLY A 1 489 ? 8.643 -11.939 -7.128 1.00 59.06 489 GLY A C 1
ATOM 3980 O O . GLY A 1 489 ? 7.998 -12.728 -7.825 1.00 59.06 489 GLY A O 1
ATOM 3981 N N . GLN A 1 490 ? 8.892 -12.159 -5.828 1.00 45.41 490 GLN A N 1
ATOM 3982 C CA . GLN A 1 490 ? 8.557 -13.398 -5.096 1.00 45.41 490 GLN A CA 1
ATOM 3983 C C . GLN A 1 490 ? 7.213 -14.012 -5.527 1.00 45.41 490 GLN A C 1
ATOM 3985 O O . GLN A 1 490 ? 6.163 -13.489 -5.183 1.00 45.41 490 GLN A O 1
ATOM 3990 N N . GLY A 1 491 ? 7.242 -15.135 -6.253 1.00 50.19 491 GLY A N 1
ATOM 3991 C CA . GLY A 1 491 ? 6.041 -15.901 -6.609 1.00 50.19 491 GLY A CA 1
ATOM 3992 C C . GLY A 1 491 ? 5.606 -15.850 -8.075 1.00 50.19 491 GLY A C 1
ATOM 3993 O O . GLY A 1 491 ? 4.515 -16.324 -8.374 1.00 50.19 491 GLY A O 1
ATOM 3994 N N . GLY A 1 492 ? 6.399 -15.284 -8.996 1.00 46.34 492 GLY A N 1
ATOM 3995 C CA . GLY A 1 492 ? 6.170 -15.378 -10.453 1.00 46.34 492 GLY A CA 1
ATOM 3996 C C . GLY A 1 492 ? 4.940 -14.626 -10.991 1.00 46.34 492 GLY A C 1
ATOM 3997 O O . GLY A 1 492 ? 4.887 -14.312 -12.174 1.00 46.34 492 GLY A O 1
ATOM 3998 N N . LYS A 1 493 ? 3.993 -14.267 -10.119 1.00 49.75 493 LYS A N 1
ATOM 3999 C CA . LYS A 1 493 ? 2.759 -13.523 -10.412 1.00 49.75 493 LYS A CA 1
ATOM 4000 C C . LYS A 1 493 ? 2.965 -12.013 -10.543 1.00 49.75 493 LYS A C 1
ATOM 4002 O O . LYS A 1 493 ? 2.050 -11.292 -10.923 1.00 49.75 493 LYS A O 1
ATOM 4007 N N . PHE A 1 494 ? 4.149 -11.515 -10.200 1.00 48.31 494 PHE A N 1
ATOM 4008 C CA . PHE A 1 494 ? 4.367 -10.092 -9.966 1.00 48.31 494 PHE A CA 1
ATOM 4009 C C . PHE A 1 494 ? 4.870 -9.295 -11.176 1.00 48.31 494 PHE A C 1
ATOM 4011 O O . PHE A 1 494 ? 5.132 -8.110 -11.022 1.00 48.31 494 PHE A O 1
ATOM 4018 N N . GLY A 1 495 ? 4.953 -9.874 -12.375 1.00 60.41 495 GLY A N 1
ATOM 4019 C CA . GLY A 1 495 ? 5.584 -9.189 -13.508 1.00 60.41 495 GLY A CA 1
ATOM 4020 C C . GLY A 1 495 ? 7.078 -8.940 -13.263 1.00 60.41 495 GLY A C 1
ATOM 4021 O O . GLY A 1 495 ? 7.638 -9.387 -12.257 1.00 60.41 495 GLY A O 1
ATOM 4022 N N . SER A 1 496 ? 7.735 -8.277 -14.208 1.00 84.25 496 SER A N 1
ATOM 4023 C CA . SER A 1 496 ? 9.152 -7.934 -14.088 1.00 84.25 496 SER A CA 1
ATOM 4024 C C . SER A 1 496 ? 9.386 -6.799 -13.086 1.00 84.25 496 SER A C 1
ATOM 4026 O O . SER A 1 496 ? 8.538 -5.915 -12.931 1.00 84.25 496 SER A O 1
ATOM 4028 N N . THR A 1 497 ? 10.547 -6.794 -12.427 1.00 90.31 497 THR A N 1
ATOM 4029 C CA . THR A 1 497 ? 10.939 -5.709 -11.513 1.00 90.31 497 THR A CA 1
ATOM 4030 C C . THR A 1 497 ? 10.905 -4.347 -12.208 1.00 90.31 497 THR A C 1
ATOM 4032 O O . THR A 1 497 ? 10.239 -3.441 -11.713 1.00 90.31 497 THR A O 1
ATOM 4035 N N . GLY A 1 498 ? 11.499 -4.224 -13.400 1.00 91.75 498 GLY A N 1
ATOM 4036 C CA . GLY A 1 498 ? 11.522 -2.953 -14.131 1.00 91.75 498 GLY A CA 1
ATOM 4037 C C . GLY A 1 498 ? 10.150 -2.402 -14.487 1.00 91.75 498 GLY A C 1
ATOM 4038 O O . GLY A 1 498 ? 9.877 -1.228 -14.248 1.00 91.75 498 GLY A O 1
ATOM 4039 N N . LYS A 1 499 ? 9.236 -3.265 -14.950 1.00 90.44 499 LYS A N 1
ATOM 4040 C CA . LYS A 1 499 ? 7.855 -2.878 -15.278 1.00 90.44 499 LYS A CA 1
ATOM 4041 C C . LYS A 1 499 ? 7.133 -2.318 -14.065 1.00 90.44 499 LYS A C 1
ATOM 4043 O O . LYS A 1 499 ? 6.429 -1.323 -14.166 1.00 90.44 499 LYS A O 1
ATOM 4048 N N . LYS A 1 500 ? 7.298 -2.958 -12.910 1.00 88.06 500 LYS A N 1
ATOM 4049 C CA . LYS A 1 500 ? 6.664 -2.515 -11.669 1.00 88.06 500 LYS A CA 1
ATOM 4050 C C . LYS A 1 500 ? 7.236 -1.204 -11.156 1.00 88.06 500 LYS A C 1
ATOM 4052 O O . LYS A 1 500 ? 6.458 -0.374 -10.706 1.00 88.06 500 LYS A O 1
ATOM 4057 N N . ILE A 1 501 ? 8.554 -1.025 -11.223 1.00 92.56 501 ILE A N 1
ATOM 4058 C CA . ILE A 1 501 ? 9.176 0.251 -10.861 1.00 92.56 501 ILE A CA 1
ATOM 4059 C C . ILE A 1 501 ? 8.597 1.358 -11.748 1.00 92.56 501 ILE A C 1
ATOM 4061 O O . ILE A 1 501 ? 8.103 2.351 -11.226 1.00 92.56 501 ILE A O 1
ATOM 4065 N N . ASN A 1 502 ? 8.517 1.129 -13.062 1.00 91.38 502 ASN A N 1
ATOM 4066 C CA . ASN A 1 502 ? 7.897 2.079 -13.983 1.00 91.38 502 ASN A CA 1
ATOM 4067 C C . ASN A 1 502 ? 6.440 2.396 -13.628 1.00 91.38 502 ASN A C 1
ATOM 4069 O O . ASN A 1 502 ? 6.058 3.553 -13.501 1.00 91.38 502 ASN A O 1
ATOM 4073 N N . GLN A 1 503 ? 5.631 1.356 -13.409 1.00 86.25 503 GLN A N 1
ATOM 4074 C CA . GLN A 1 503 ? 4.226 1.496 -13.025 1.00 86.25 503 GLN A CA 1
ATOM 4075 C C . GLN A 1 503 ? 4.058 2.238 -11.696 1.00 86.25 503 GLN A C 1
ATOM 4077 O O . GLN A 1 503 ? 3.040 2.893 -11.497 1.00 86.25 503 GLN A O 1
ATOM 4082 N N . ALA A 1 504 ? 5.008 2.105 -10.763 1.00 83.44 504 ALA A N 1
ATOM 4083 C CA . ALA A 1 504 ? 4.965 2.837 -9.503 1.00 83.44 504 ALA A CA 1
ATOM 4084 C C . ALA A 1 504 ? 5.178 4.324 -9.763 1.00 83.44 504 ALA A C 1
ATOM 4086 O O . ALA A 1 504 ? 4.348 5.122 -9.338 1.00 83.44 504 ALA A O 1
ATOM 4087 N N . VAL A 1 505 ? 6.209 4.678 -10.534 1.00 86.25 505 VAL A N 1
ATOM 4088 C CA . VAL A 1 505 ? 6.490 6.078 -10.864 1.00 86.25 505 VAL A CA 1
ATOM 4089 C C . VAL A 1 505 ? 5.339 6.706 -11.658 1.00 86.25 505 VAL A C 1
ATOM 4091 O O . VAL A 1 505 ? 4.867 7.779 -11.289 1.00 86.25 505 VAL A O 1
ATOM 4094 N N . GLN A 1 506 ? 4.802 6.012 -12.667 1.00 83.31 506 GLN A N 1
ATOM 4095 C CA . GLN A 1 506 ? 3.630 6.465 -13.435 1.00 83.31 506 GLN A CA 1
ATOM 4096 C C . GLN A 1 506 ? 2.390 6.686 -12.554 1.00 83.31 506 GLN A C 1
ATOM 4098 O O . GLN A 1 506 ? 1.590 7.582 -12.809 1.00 83.31 506 GLN A O 1
ATOM 4103 N N . ALA A 1 507 ? 2.237 5.897 -11.489 1.00 77.25 507 ALA A N 1
ATOM 4104 C CA . ALA A 1 507 ? 1.159 6.044 -10.514 1.00 77.25 507 ALA A CA 1
ATOM 4105 C C . ALA A 1 507 ? 1.451 7.090 -9.417 1.00 77.25 507 ALA A C 1
ATOM 4107 O O . ALA A 1 507 ? 0.671 7.212 -8.470 1.00 77.25 507 ALA A O 1
ATOM 4108 N N . GLY A 1 508 ? 2.575 7.813 -9.491 1.00 78.69 508 GLY A N 1
ATOM 4109 C CA . GLY A 1 508 ? 3.010 8.749 -8.450 1.00 78.69 508 GLY A CA 1
ATOM 4110 C C . GLY A 1 508 ? 3.361 8.068 -7.121 1.00 78.69 508 GLY A C 1
ATOM 4111 O O . GLY A 1 508 ? 3.247 8.685 -6.061 1.00 78.69 508 GLY A O 1
ATOM 4112 N N . MET A 1 509 ? 3.732 6.787 -7.161 1.00 80.44 509 MET A N 1
ATOM 4113 C CA . MET A 1 509 ? 4.180 6.004 -6.011 1.00 80.44 509 MET A CA 1
ATOM 4114 C C . MET A 1 509 ? 5.712 5.919 -5.970 1.00 80.44 509 MET A C 1
ATOM 4116 O O . MET A 1 509 ? 6.357 6.004 -7.017 1.00 80.44 509 MET A O 1
ATOM 4120 N N . PRO A 1 510 ? 6.309 5.672 -4.790 1.00 86.00 510 PRO A N 1
ATOM 4121 C CA . PRO A 1 510 ? 7.745 5.447 -4.698 1.00 86.00 510 PRO A CA 1
ATOM 4122 C C . PRO A 1 510 ? 8.185 4.217 -5.529 1.00 86.00 510 PRO A C 1
ATOM 4124 O O . PRO A 1 510 ? 7.562 3.150 -5.388 1.00 86.00 510 PRO A O 1
ATOM 4127 N N . PRO A 1 511 ? 9.214 4.338 -6.394 1.00 91.38 511 PRO A N 1
ATOM 4128 C CA . PRO A 1 511 ? 9.632 3.299 -7.342 1.00 91.38 511 PRO A CA 1
ATOM 4129 C C . PRO A 1 511 ? 9.921 1.922 -6.718 1.00 91.38 511 PRO A C 1
ATOM 4131 O O . PRO A 1 511 ? 9.551 0.891 -7.285 1.00 91.38 511 PRO A O 1
ATOM 4134 N N . LEU A 1 512 ? 10.564 1.879 -5.551 1.00 91.62 512 LEU A N 1
ATOM 4135 C CA . LEU A 1 512 ? 11.021 0.662 -4.878 1.00 91.62 512 LEU A CA 1
ATOM 4136 C C . LEU A 1 512 ? 10.007 0.155 -3.846 1.00 91.62 512 LEU A C 1
ATOM 4138 O O . LEU A 1 512 ? 9.636 -1.018 -3.845 1.00 91.62 512 LEU A O 1
ATOM 4142 N N . SER A 1 513 ? 9.509 1.000 -2.949 1.00 82.38 513 SER A N 1
ATOM 4143 C CA . SER A 1 513 ? 8.605 0.541 -1.887 1.00 82.38 513 SER A CA 1
ATOM 4144 C C . SER A 1 513 ? 7.166 0.340 -2.361 1.00 82.38 513 SER A C 1
ATOM 4146 O O . SER A 1 513 ? 6.463 -0.485 -1.767 1.00 82.38 513 SER A O 1
ATOM 4148 N N . GLY A 1 514 ? 6.746 0.989 -3.456 1.00 73.75 514 GLY A N 1
ATOM 4149 C CA . GLY A 1 514 ? 5.369 0.952 -3.957 1.00 73.75 514 GLY A CA 1
ATOM 4150 C C . GLY A 1 514 ? 4.837 -0.464 -4.213 1.00 73.75 514 GLY A C 1
ATOM 4151 O O . GLY A 1 514 ? 3.774 -0.829 -3.714 1.00 73.75 514 GLY A O 1
ATOM 4152 N N . TYR A 1 515 ? 5.593 -1.303 -4.934 1.00 74.19 515 TYR A N 1
ATOM 4153 C CA . TYR A 1 515 ? 5.166 -2.673 -5.277 1.00 74.19 515 TYR A CA 1
ATOM 4154 C C . TYR A 1 515 ? 5.956 -3.799 -4.615 1.00 74.19 515 TYR A C 1
ATOM 4156 O O . TYR A 1 515 ? 5.553 -4.966 -4.736 1.00 74.19 515 TYR A O 1
ATOM 4164 N N . PHE A 1 516 ? 7.087 -3.496 -3.979 1.00 78.75 516 PHE A N 1
ATOM 4165 C CA . PHE A 1 516 ? 7.997 -4.517 -3.458 1.00 78.75 516 PHE A CA 1
ATOM 4166 C C . PHE A 1 516 ? 8.049 -4.555 -1.927 1.00 78.75 516 PHE A C 1
ATOM 4168 O O . PHE A 1 516 ? 8.516 -5.557 -1.367 1.00 78.75 516 PHE A O 1
ATOM 4175 N N . GLY A 1 517 ? 7.510 -3.528 -1.258 1.00 79.19 517 GLY A N 1
ATOM 4176 C CA . GLY A 1 517 ? 7.631 -3.338 0.183 1.00 79.19 517 GLY A CA 1
ATOM 4177 C C . GLY A 1 517 ? 9.088 -3.113 0.597 1.00 79.19 517 GLY A C 1
ATOM 4178 O O . GLY A 1 517 ? 9.907 -2.641 -0.183 1.00 79.19 517 GLY A O 1
ATOM 4179 N N . ASN A 1 518 ? 9.436 -3.487 1.829 1.00 83.50 518 ASN A N 1
ATOM 4180 C CA . ASN A 1 518 ? 10.806 -3.332 2.323 1.00 83.50 518 ASN A CA 1
ATOM 4181 C C . ASN A 1 518 ? 11.692 -4.487 1.835 1.00 83.50 518 ASN A C 1
ATOM 4183 O O . ASN A 1 518 ? 11.637 -5.594 2.391 1.00 83.50 518 ASN A O 1
ATOM 4187 N N . ARG A 1 519 ? 12.509 -4.208 0.819 1.00 91.69 519 ARG A N 1
ATOM 4188 C CA . ARG A 1 519 ? 13.530 -5.105 0.264 1.00 91.69 519 ARG A CA 1
ATOM 4189 C C . ARG A 1 519 ? 14.909 -4.545 0.553 1.00 91.69 519 ARG A C 1
ATOM 4191 O O . ARG A 1 519 ? 15.084 -3.333 0.573 1.00 91.69 519 ARG A O 1
ATOM 4198 N N . ASP A 1 520 ? 15.853 -5.446 0.781 1.00 95.81 520 ASP A N 1
ATOM 4199 C CA . ASP A 1 520 ? 17.224 -5.076 1.114 1.00 95.81 520 ASP A CA 1
ATOM 4200 C C . ASP A 1 520 ? 18.087 -4.985 -0.154 1.00 95.81 520 ASP A C 1
ATOM 4202 O O . ASP A 1 520 ? 19.020 -4.194 -0.198 1.00 95.81 520 ASP A O 1
ATOM 4206 N N . VAL A 1 521 ? 17.773 -5.769 -1.196 1.00 96.69 521 VAL A N 1
ATOM 4207 C CA . VAL A 1 521 ? 18.583 -5.870 -2.421 1.00 96.69 521 VAL A CA 1
ATOM 4208 C C . VAL A 1 521 ? 17.695 -5.957 -3.660 1.00 96.69 521 VAL A C 1
ATOM 4210 O O . VAL A 1 521 ? 16.726 -6.718 -3.673 1.00 96.69 521 VAL A O 1
ATOM 4213 N N . TYR A 1 522 ? 18.061 -5.240 -4.719 1.00 96.00 522 TYR A N 1
ATOM 4214 C CA . TYR A 1 522 ? 17.473 -5.332 -6.053 1.00 96.00 522 TYR A CA 1
ATOM 4215 C C . TYR A 1 522 ? 18.562 -5.734 -7.049 1.00 96.00 522 TYR A C 1
ATOM 4217 O O . TYR A 1 522 ? 19.356 -4.898 -7.467 1.00 96.00 522 TYR A O 1
ATOM 4225 N N . THR A 1 523 ? 18.629 -7.018 -7.411 1.00 94.69 523 THR A N 1
ATOM 4226 C CA . THR A 1 523 ? 19.723 -7.542 -8.254 1.00 94.69 523 THR A CA 1
ATOM 4227 C C . THR A 1 523 ? 19.438 -7.489 -9.743 1.00 94.69 523 THR A C 1
ATOM 4229 O O . THR A 1 523 ? 20.349 -7.687 -10.534 1.00 94.69 523 THR A O 1
ATOM 4232 N N . GLN A 1 524 ? 18.195 -7.219 -10.135 1.00 93.44 524 GLN A N 1
ATOM 4233 C CA . GLN A 1 524 ? 17.842 -6.977 -11.525 1.00 93.44 524 GLN A CA 1
ATOM 4234 C C . GLN A 1 524 ? 16.696 -5.973 -11.594 1.00 93.44 524 GLN A C 1
ATOM 4236 O O . GLN A 1 524 ? 15.593 -6.248 -11.107 1.00 93.44 524 GLN A O 1
ATOM 4241 N N . LEU A 1 525 ? 16.981 -4.813 -12.183 1.00 93.56 525 LEU A N 1
ATOM 4242 C CA . LEU A 1 525 ? 16.037 -3.709 -12.319 1.00 93.56 525 LEU A CA 1
ATOM 4243 C C . LEU A 1 525 ? 15.387 -3.661 -13.702 1.00 93.56 525 LEU A C 1
ATOM 4245 O O . LEU A 1 525 ? 14.319 -3.079 -13.816 1.00 93.56 525 LEU A O 1
ATOM 4249 N N . ASP A 1 526 ? 15.952 -4.298 -14.727 1.00 91.56 526 ASP A N 1
ATOM 4250 C CA . ASP A 1 526 ? 15.437 -4.180 -16.089 1.00 91.56 526 ASP A CA 1
ATOM 4251 C C . ASP A 1 526 ? 14.124 -4.941 -16.340 1.00 91.56 526 ASP A C 1
ATOM 4253 O O . ASP A 1 526 ? 13.756 -5.922 -15.679 1.00 91.56 526 ASP A O 1
ATOM 4257 N N . TYR A 1 527 ? 13.405 -4.466 -17.349 1.00 90.12 527 TYR A N 1
ATOM 4258 C CA . TYR A 1 527 ? 12.313 -5.156 -18.000 1.00 90.12 527 TYR A CA 1
ATOM 4259 C C . TYR A 1 527 ? 12.458 -5.038 -19.505 1.00 90.12 527 TYR A C 1
ATOM 4261 O O . TYR A 1 527 ? 12.354 -3.949 -20.056 1.00 90.12 527 TYR A O 1
ATOM 4269 N N . THR A 1 528 ? 12.600 -6.185 -20.162 1.00 85.62 528 THR A N 1
ATOM 4270 C CA . THR A 1 528 ? 12.560 -6.276 -21.618 1.00 85.62 528 THR A CA 1
ATOM 4271 C C . THR A 1 528 ? 11.318 -7.043 -22.065 1.00 85.62 528 THR A C 1
ATOM 4273 O O . THR A 1 528 ? 11.114 -8.195 -21.664 1.00 85.62 528 THR A O 1
ATOM 4276 N N . VAL A 1 529 ? 10.498 -6.415 -22.905 1.00 82.56 529 VAL A N 1
ATOM 4277 C CA . VAL A 1 529 ? 9.338 -7.039 -23.548 1.00 82.56 529 VAL A CA 1
ATOM 4278 C C . VAL A 1 529 ? 9.807 -8.108 -24.536 1.00 82.56 529 VAL A C 1
ATOM 4280 O O . VAL A 1 529 ? 10.878 -8.022 -25.140 1.00 82.56 529 VAL A O 1
ATOM 4283 N N . THR A 1 530 ? 9.029 -9.180 -24.665 1.00 78.00 530 THR A N 1
ATOM 4284 C CA . THR A 1 530 ? 9.308 -10.208 -25.674 1.00 78.00 530 THR A CA 1
ATOM 4285 C C . THR A 1 530 ? 8.710 -9.745 -26.994 1.00 78.00 530 THR A C 1
ATOM 4287 O O . THR A 1 530 ? 7.514 -9.469 -27.046 1.00 78.00 530 THR A O 1
ATOM 4290 N N . LEU A 1 531 ? 9.527 -9.639 -28.043 1.00 69.19 531 LEU A N 1
ATOM 4291 C CA . LEU A 1 531 ? 9.035 -9.308 -29.378 1.00 69.19 531 LEU A CA 1
ATOM 4292 C C . LEU A 1 531 ? 8.126 -10.446 -29.851 1.00 69.19 531 LEU A C 1
ATOM 4294 O O . LEU A 1 531 ? 8.583 -11.577 -30.012 1.00 69.19 531 LEU A O 1
ATOM 4298 N N . ASN A 1 532 ? 6.838 -10.158 -30.044 1.00 65.50 532 ASN A N 1
ATOM 4299 C CA . ASN A 1 532 ? 5.948 -11.092 -30.716 1.00 65.50 532 ASN A CA 1
ATOM 4300 C C . ASN A 1 532 ? 6.213 -10.970 -32.221 1.00 65.50 532 ASN A C 1
ATOM 4302 O O . ASN A 1 532 ? 5.820 -9.984 -32.849 1.00 65.50 532 ASN A O 1
ATOM 4306 N N . SER A 1 533 ? 6.932 -11.946 -32.775 1.00 55.28 533 SER A N 1
ATOM 4307 C CA . SER A 1 533 ? 7.463 -11.925 -34.144 1.00 55.28 533 SER A CA 1
ATOM 4308 C C . SER A 1 533 ? 6.393 -11.737 -35.224 1.00 55.28 533 SER A C 1
ATOM 4310 O O . SER A 1 533 ? 6.714 -11.296 -36.324 1.00 55.28 533 SER A O 1
ATOM 4312 N N . THR A 1 534 ? 5.124 -12.023 -34.918 1.00 57.66 534 THR A N 1
ATOM 4313 C CA . THR A 1 534 ? 4.025 -12.029 -35.890 1.00 57.66 534 THR A CA 1
ATOM 4314 C C . THR A 1 534 ? 3.249 -10.722 -36.011 1.00 57.66 534 THR A C 1
ATOM 4316 O O . THR A 1 534 ? 2.507 -10.577 -36.976 1.00 57.66 534 THR A O 1
ATOM 4319 N N . GLN A 1 535 ? 3.347 -9.788 -35.056 1.00 58.28 535 GLN A N 1
ATOM 4320 C CA . GLN A 1 535 ? 2.441 -8.626 -35.032 1.00 58.28 535 GLN A CA 1
ATOM 4321 C C . GLN A 1 535 ? 3.105 -7.272 -35.269 1.00 58.28 535 GLN A C 1
ATOM 4323 O O . GLN A 1 535 ? 2.376 -6.319 -35.515 1.00 58.28 535 GLN A O 1
ATOM 4328 N N . GLY A 1 536 ? 4.438 -7.154 -35.227 1.00 56.03 536 GLY A N 1
ATOM 4329 C CA . GLY A 1 536 ? 5.166 -5.903 -35.522 1.00 56.03 536 GLY A CA 1
ATOM 4330 C C . GLY A 1 536 ? 4.850 -4.706 -34.605 1.00 56.03 536 GLY A C 1
ATOM 4331 O O . GLY A 1 536 ? 5.583 -3.725 -34.609 1.00 56.03 536 GLY A O 1
ATOM 4332 N N . ILE A 1 537 ? 3.797 -4.788 -33.791 1.00 56.69 537 ILE A N 1
ATOM 4333 C CA . ILE A 1 537 ? 3.330 -3.756 -32.878 1.00 56.69 537 ILE A CA 1
ATOM 4334 C C . ILE A 1 537 ? 3.746 -4.176 -31.475 1.00 56.69 537 ILE A C 1
ATOM 4336 O O . ILE A 1 537 ? 3.191 -5.098 -30.873 1.00 56.69 537 ILE A O 1
ATOM 4340 N N . VAL A 1 538 ? 4.755 -3.490 -30.957 1.00 56.94 538 VAL A N 1
ATOM 4341 C CA . VAL A 1 538 ? 5.151 -3.589 -29.557 1.00 56.94 538 VAL A CA 1
ATOM 4342 C C . VAL A 1 538 ? 4.155 -2.756 -28.749 1.00 56.94 538 VAL A C 1
ATOM 4344 O O . VAL A 1 538 ? 4.215 -1.533 -28.754 1.00 56.94 538 VAL A O 1
ATOM 4347 N N . VAL A 1 539 ? 3.200 -3.418 -28.089 1.00 59.38 539 VAL A N 1
ATOM 4348 C CA . VAL A 1 539 ? 2.167 -2.745 -27.270 1.00 59.38 539 VAL A CA 1
ATOM 4349 C C . VAL A 1 539 ? 2.742 -2.228 -25.945 1.00 59.38 539 VAL A C 1
ATOM 4351 O O . VAL A 1 539 ? 2.152 -1.370 -25.300 1.00 59.38 539 VAL A O 1
ATOM 4354 N N . GLU A 1 540 ? 3.902 -2.733 -25.523 1.00 76.81 540 GLU A N 1
ATOM 4355 C CA . GLU A 1 540 ? 4.476 -2.418 -24.219 1.00 76.81 540 GLU A CA 1
ATOM 4356 C C . GLU A 1 540 ? 5.937 -1.973 -24.327 1.00 76.81 540 GLU A C 1
ATOM 4358 O O . GLU A 1 540 ? 6.743 -2.614 -24.997 1.00 76.81 540 GLU A O 1
ATOM 4363 N N . GLN A 1 541 ? 6.290 -0.884 -23.644 1.00 82.31 541 GLN A N 1
ATOM 4364 C CA . GLN A 1 541 ? 7.660 -0.381 -23.604 1.00 82.31 541 GLN A CA 1
ATOM 4365 C C . GLN A 1 541 ? 8.504 -1.160 -22.589 1.00 82.31 541 GLN A C 1
ATOM 4367 O O . GLN A 1 541 ? 8.070 -1.467 -21.475 1.00 82.31 541 GLN A O 1
ATOM 4372 N N . SER A 1 542 ? 9.734 -1.470 -22.983 1.00 86.38 542 SER A N 1
ATOM 4373 C CA . SER A 1 542 ? 10.760 -1.957 -22.064 1.00 86.38 542 SER A CA 1
ATOM 4374 C C . SER A 1 542 ? 11.268 -0.820 -21.195 1.00 86.38 542 SER A C 1
ATOM 4376 O O . SER A 1 542 ? 11.319 0.326 -21.635 1.00 86.38 542 SER A O 1
ATOM 4378 N N . VAL A 1 543 ? 11.650 -1.143 -19.964 1.00 90.31 543 VAL A N 1
ATOM 4379 C CA . VAL A 1 543 ? 12.058 -0.144 -18.978 1.00 90.31 543 VAL A CA 1
ATOM 4380 C C . VAL A 1 543 ? 13.316 -0.607 -18.273 1.00 90.31 543 VAL A C 1
ATOM 4382 O O . VAL A 1 543 ? 13.406 -1.746 -17.816 1.00 90.31 543 VAL A O 1
ATOM 4385 N N . PHE A 1 544 ? 14.264 0.309 -18.141 1.00 92.62 544 PHE A N 1
ATOM 4386 C CA . PHE A 1 544 ? 15.544 0.133 -17.474 1.00 92.62 544 PHE A CA 1
ATOM 4387 C C . PHE A 1 544 ? 15.649 1.194 -16.380 1.00 92.62 544 PHE A C 1
ATOM 4389 O O . PHE A 1 544 ? 16.299 2.219 -16.584 1.00 92.62 544 PHE A O 1
ATOM 4396 N N . PRO A 1 545 ? 14.991 1.002 -15.221 1.00 94.31 545 PRO A N 1
ATOM 4397 C CA . PRO A 1 545 ? 14.993 1.979 -14.136 1.00 94.31 545 PRO A CA 1
ATOM 4398 C C . PRO A 1 545 ? 16.393 2.383 -13.682 1.00 94.31 545 PRO A C 1
ATOM 4400 O O . PRO A 1 545 ? 16.593 3.526 -13.289 1.00 94.31 545 PRO A O 1
ATOM 4403 N N . GLN A 1 546 ? 17.370 1.477 -13.798 1.00 93.06 546 GLN A N 1
ATOM 4404 C CA . GLN A 1 546 ? 18.774 1.758 -13.505 1.00 93.06 546 GLN A CA 1
ATOM 4405 C C . GLN A 1 546 ? 19.444 2.758 -14.461 1.00 93.06 546 GLN A C 1
ATOM 4407 O O . GLN A 1 546 ? 20.611 3.072 -14.276 1.00 93.06 546 GLN A O 1
ATOM 4412 N N . ILE A 1 547 ? 18.729 3.224 -15.485 1.00 91.94 547 ILE A N 1
ATOM 4413 C CA . ILE A 1 547 ? 19.145 4.277 -16.418 1.00 91.94 547 ILE A CA 1
ATOM 4414 C C . ILE A 1 547 ? 18.090 5.386 -16.424 1.00 91.94 547 ILE A C 1
ATOM 4416 O O . ILE A 1 547 ? 18.408 6.553 -16.239 1.00 91.94 547 ILE A O 1
ATOM 4420 N N . GLN A 1 548 ? 16.828 5.009 -16.634 1.00 92.31 548 GLN A N 1
ATOM 4421 C CA . GLN A 1 548 ? 15.722 5.925 -16.918 1.00 92.31 548 GLN A CA 1
ATOM 4422 C C . GLN A 1 548 ? 15.112 6.581 -15.678 1.00 92.31 548 GLN A C 1
ATOM 4424 O O . GLN A 1 548 ? 14.463 7.610 -15.828 1.00 92.31 548 GLN A O 1
ATOM 4429 N N . LEU A 1 549 ? 15.253 5.966 -14.496 1.00 93.75 549 LEU A N 1
ATOM 4430 C CA . LEU A 1 549 ? 14.512 6.343 -13.285 1.00 93.75 549 LEU A CA 1
ATOM 4431 C C . LEU A 1 549 ? 15.430 6.534 -12.064 1.00 93.75 549 LEU A C 1
ATOM 4433 O O . LEU A 1 549 ? 15.005 6.342 -10.923 1.00 93.75 549 LEU A O 1
ATOM 4437 N N . LEU A 1 550 ? 16.713 6.848 -12.284 1.00 93.81 550 LEU A N 1
ATOM 4438 C CA . LEU A 1 550 ? 17.677 7.018 -11.191 1.00 93.81 550 LEU A CA 1
ATOM 4439 C C . LEU A 1 550 ? 17.347 8.228 -10.309 1.00 93.81 550 LEU A C 1
ATOM 4441 O O . LEU A 1 550 ? 17.567 8.156 -9.103 1.00 93.81 550 LEU A O 1
ATOM 4445 N N . ASP A 1 551 ? 16.771 9.294 -10.871 1.00 92.44 551 ASP A N 1
ATOM 4446 C CA . ASP A 1 551 ? 16.362 10.477 -10.104 1.00 92.44 551 ASP A CA 1
ATOM 4447 C C . ASP A 1 551 ? 15.193 10.149 -9.161 1.00 92.44 551 ASP A C 1
ATOM 4449 O O . ASP A 1 551 ? 15.213 10.505 -7.982 1.00 92.44 551 ASP A O 1
ATOM 4453 N N . GLU A 1 552 ? 14.183 9.421 -9.642 1.00 92.94 552 GLU A N 1
ATOM 4454 C CA . GLU A 1 552 ? 13.043 8.984 -8.833 1.00 92.94 552 GLU A CA 1
ATOM 4455 C C . GLU A 1 552 ? 13.462 7.955 -7.775 1.00 92.94 552 GLU A C 1
ATOM 4457 O O . GLU A 1 552 ? 12.982 7.993 -6.640 1.00 92.94 552 GLU A O 1
ATOM 4462 N N . ILE A 1 553 ? 14.393 7.057 -8.117 1.00 95.12 553 ILE A N 1
ATOM 4463 C CA . ILE A 1 553 ? 15.001 6.130 -7.156 1.00 95.12 553 ILE A CA 1
ATOM 4464 C C . ILE A 1 553 ? 15.777 6.908 -6.084 1.00 95.12 553 ILE A C 1
ATOM 4466 O O . ILE A 1 553 ? 15.622 6.612 -4.899 1.00 95.12 553 ILE A O 1
ATOM 4470 N N . HIS A 1 554 ? 16.564 7.917 -6.465 1.00 94.56 554 HIS A N 1
ATOM 4471 C CA . HIS A 1 554 ? 17.298 8.768 -5.527 1.00 94.56 554 HIS A CA 1
ATOM 4472 C C . HIS A 1 554 ? 16.353 9.506 -4.570 1.00 94.56 554 HIS A C 1
ATOM 4474 O O . HIS A 1 554 ? 16.594 9.523 -3.363 1.00 94.56 554 HIS A O 1
ATOM 4480 N N . GLN A 1 555 ? 15.248 10.060 -5.080 1.00 91.19 555 GLN A N 1
ATOM 4481 C CA . GLN A 1 555 ? 14.241 10.735 -4.254 1.00 91.19 555 GLN A CA 1
ATOM 4482 C C . GLN A 1 555 ? 13.655 9.815 -3.173 1.00 91.19 555 GLN A C 1
ATOM 4484 O O . GLN A 1 555 ? 13.365 10.275 -2.068 1.00 91.19 555 GLN A O 1
ATOM 4489 N N . GLU A 1 556 ? 13.487 8.522 -3.465 1.00 92.56 556 GLU A N 1
ATOM 4490 C CA . GLU A 1 556 ? 13.011 7.555 -2.476 1.00 92.56 556 GLU A CA 1
ATOM 4491 C C . GLU A 1 556 ? 14.112 7.101 -1.504 1.00 92.56 556 GLU A C 1
ATOM 4493 O O . GLU A 1 556 ? 13.872 7.002 -0.297 1.00 92.56 556 GLU A O 1
ATOM 4498 N N . VAL A 1 557 ? 15.307 6.791 -2.014 1.00 94.81 557 VAL A N 1
ATOM 4499 C CA . VAL A 1 557 ? 16.412 6.199 -1.243 1.00 94.81 557 VAL A CA 1
ATOM 4500 C C . VAL A 1 557 ? 17.732 6.946 -1.472 1.00 94.81 557 VAL A C 1
ATOM 4502 O O . VAL A 1 557 ? 18.657 6.390 -2.065 1.00 94.81 557 VAL A O 1
ATOM 4505 N N . PRO A 1 558 ? 17.900 8.169 -0.933 1.00 95.62 558 PRO A N 1
ATOM 4506 C CA . PRO A 1 558 ? 19.024 9.050 -1.277 1.00 95.62 558 PRO A CA 1
ATOM 4507 C C . PRO A 1 558 ? 20.401 8.515 -0.862 1.00 95.62 558 PRO A C 1
ATOM 4509 O O . PRO A 1 558 ? 21.420 8.992 -1.349 1.00 95.62 558 PRO A O 1
ATOM 4512 N N . ASN A 1 559 ? 20.441 7.512 0.018 1.00 95.88 559 ASN A N 1
ATOM 4513 C CA . ASN A 1 559 ? 21.669 6.919 0.545 1.00 95.88 559 ASN A CA 1
ATOM 4514 C C . ASN A 1 559 ? 21.833 5.447 0.127 1.00 95.88 559 ASN A C 1
ATOM 4516 O O . ASN A 1 559 ? 22.447 4.677 0.853 1.00 95.88 559 ASN A O 1
ATOM 4520 N N . ALA A 1 560 ? 21.231 4.997 -0.978 1.00 97.00 560 ALA A N 1
ATOM 4521 C CA . ALA A 1 560 ? 21.368 3.604 -1.421 1.00 97.00 560 ALA A CA 1
ATOM 4522 C C . ALA A 1 560 ? 22.825 3.237 -1.776 1.00 97.00 560 ALA A C 1
ATOM 4524 O O . ALA A 1 560 ? 23.593 4.091 -2.234 1.00 97.00 560 ALA A O 1
ATOM 4525 N N . THR A 1 561 ? 23.184 1.958 -1.625 1.00 97.56 561 THR A N 1
ATOM 4526 C CA . THR A 1 561 ? 24.433 1.410 -2.179 1.00 97.56 561 THR A CA 1
ATOM 4527 C C . THR A 1 561 ? 24.177 0.923 -3.604 1.00 97.56 561 THR A C 1
ATOM 4529 O O . THR A 1 561 ? 23.418 -0.023 -3.812 1.00 97.56 561 THR A O 1
ATOM 4532 N N . LEU A 1 562 ? 24.814 1.544 -4.590 1.00 97.44 562 LEU A N 1
ATOM 4533 C CA . LEU A 1 562 ? 24.749 1.142 -5.990 1.00 97.44 562 LEU A CA 1
ATOM 4534 C C . LEU A 1 562 ? 25.817 0.078 -6.268 1.00 97.44 562 LEU A C 1
ATOM 4536 O O . LEU A 1 562 ? 26.993 0.283 -5.977 1.00 97.44 562 LEU A O 1
ATOM 4540 N N . LEU A 1 563 ? 25.408 -1.061 -6.818 1.00 96.62 563 LEU A N 1
ATOM 4541 C CA . LEU A 1 563 ? 26.289 -2.137 -7.263 1.00 96.62 563 LEU A CA 1
ATOM 4542 C C . LEU A 1 563 ? 26.490 -2.003 -8.772 1.00 96.62 563 LEU A C 1
ATOM 4544 O O . LEU A 1 563 ? 25.510 -1.987 -9.516 1.00 96.62 563 LEU A O 1
ATOM 4548 N N . LEU A 1 564 ? 27.742 -1.935 -9.211 1.00 95.75 564 LEU A N 1
ATOM 4549 C CA . LEU A 1 564 ? 28.113 -1.823 -10.616 1.00 95.75 564 LEU A CA 1
ATOM 4550 C C . LEU A 1 564 ? 29.018 -3.007 -10.996 1.00 95.75 564 LEU A C 1
ATOM 4552 O O . LEU A 1 564 ? 30.228 -2.948 -10.769 1.00 95.75 564 LEU A O 1
ATOM 4556 N N . PRO A 1 565 ? 28.446 -4.123 -11.477 1.00 93.69 565 PRO A N 1
ATOM 4557 C CA . PRO A 1 565 ? 29.213 -5.277 -11.929 1.00 93.69 565 PRO A CA 1
ATOM 4558 C C . PRO A 1 565 ? 30.017 -4.957 -13.198 1.00 93.69 565 PRO A C 1
ATOM 4560 O O . PRO A 1 565 ? 29.495 -4.360 -14.135 1.00 93.69 565 PRO A O 1
ATOM 4563 N N . TYR A 1 566 ? 31.278 -5.388 -13.221 1.00 92.31 566 TYR A N 1
ATOM 4564 C CA . TYR A 1 566 ? 32.202 -5.323 -14.352 1.00 92.31 566 TYR A CA 1
ATOM 4565 C C . TYR A 1 566 ? 32.493 -6.735 -14.836 1.00 92.31 566 TYR A C 1
ATOM 4567 O O . TYR A 1 566 ? 33.248 -7.463 -14.186 1.00 92.31 566 TYR A O 1
ATOM 4575 N N . PRO A 1 567 ? 31.895 -7.148 -15.952 1.00 88.62 567 PRO A N 1
ATOM 4576 C CA . PRO A 1 567 ? 32.168 -8.460 -16.494 1.00 88.62 567 PRO A CA 1
ATOM 4577 C C . PRO A 1 567 ? 33.414 -8.527 -17.354 1.00 88.62 567 PRO A C 1
ATOM 4579 O O . PRO A 1 567 ? 33.993 -7.508 -17.731 1.00 88.62 567 PRO A O 1
ATOM 4582 N N . ASN A 1 568 ? 33.757 -9.748 -17.768 1.00 89.00 568 ASN A N 1
ATOM 4583 C CA . ASN A 1 568 ? 34.492 -9.900 -19.012 1.00 89.00 568 ASN A CA 1
ATOM 4584 C C . ASN A 1 568 ? 33.601 -9.384 -20.153 1.00 89.00 568 ASN A C 1
ATOM 4586 O O . ASN A 1 568 ? 32.597 -10.005 -20.505 1.00 89.00 568 ASN A O 1
ATOM 4590 N N . PHE A 1 569 ? 33.941 -8.207 -20.676 1.00 87.94 569 PHE A N 1
ATOM 4591 C CA . PHE A 1 569 ? 33.065 -7.490 -21.592 1.00 87.94 569 PHE A CA 1
ATOM 4592 C C . PHE A 1 569 ? 32.843 -8.235 -22.911 1.00 87.94 569 PHE A C 1
ATOM 4594 O O . PHE A 1 569 ? 31.729 -8.230 -23.422 1.00 87.94 569 PHE A O 1
ATOM 4601 N N . ASP A 1 570 ? 33.861 -8.927 -23.424 1.00 90.06 570 ASP A N 1
ATOM 4602 C CA . ASP A 1 570 ? 33.751 -9.705 -24.664 1.00 90.06 570 ASP A CA 1
ATOM 4603 C C . ASP A 1 570 ? 32.739 -10.845 -24.495 1.00 90.06 570 ASP A C 1
ATOM 4605 O O . ASP A 1 570 ? 31.836 -11.007 -25.312 1.00 90.06 570 ASP A O 1
ATOM 4609 N N . GLN A 1 571 ? 32.798 -11.552 -23.361 1.00 89.25 571 GLN A N 1
ATOM 4610 C CA . GLN A 1 571 ? 31.810 -12.580 -23.020 1.00 89.25 571 GLN A CA 1
ATOM 4611 C C . GLN A 1 571 ? 30.401 -11.999 -22.872 1.00 89.25 571 GLN A C 1
ATOM 4613 O O . GLN A 1 571 ? 29.419 -12.642 -23.245 1.00 89.25 571 GLN A O 1
ATOM 4618 N N . TRP A 1 572 ? 30.282 -10.785 -22.327 1.00 90.00 572 TRP A N 1
ATOM 4619 C CA . TRP A 1 572 ? 28.991 -10.112 -22.239 1.00 90.00 572 TRP A CA 1
ATOM 4620 C C . TRP A 1 572 ? 28.452 -9.703 -23.618 1.00 90.00 572 TRP A C 1
ATOM 4622 O O . TRP A 1 572 ? 27.259 -9.883 -23.855 1.00 90.00 572 TRP A O 1
ATOM 4632 N N . ILE A 1 573 ? 29.293 -9.214 -24.542 1.00 90.88 573 ILE A N 1
ATOM 4633 C CA . ILE A 1 573 ? 28.887 -8.939 -25.933 1.00 90.88 573 ILE A CA 1
ATOM 4634 C C . ILE A 1 573 ? 28.369 -10.224 -26.580 1.00 90.88 573 ILE A C 1
ATOM 4636 O O . ILE A 1 573 ? 27.259 -10.227 -27.118 1.00 90.88 573 ILE A O 1
ATOM 4640 N N . ASP A 1 574 ? 29.133 -11.315 -26.490 1.00 90.19 574 ASP A N 1
ATOM 4641 C CA . ASP A 1 574 ? 28.757 -12.611 -27.060 1.00 90.19 574 ASP A CA 1
ATOM 4642 C C . ASP A 1 574 ? 27.413 -13.089 -26.499 1.00 90.19 574 ASP A C 1
ATOM 4644 O O . ASP A 1 574 ? 26.519 -13.516 -27.240 1.00 90.19 574 ASP A O 1
ATOM 4648 N N . PHE A 1 575 ? 27.223 -12.953 -25.185 1.00 88.88 575 PHE A N 1
ATOM 4649 C CA . PHE A 1 575 ? 25.959 -13.256 -24.524 1.00 88.88 575 PHE A CA 1
ATOM 4650 C C . PHE A 1 575 ? 24.821 -12.351 -25.019 1.00 88.88 575 PHE A C 1
ATOM 4652 O O . PHE A 1 575 ? 23.770 -12.851 -25.414 1.00 88.88 575 PHE A O 1
ATOM 4659 N N . ALA A 1 576 ? 25.011 -11.031 -25.054 1.00 88.00 576 ALA A N 1
ATOM 4660 C CA . ALA A 1 576 ? 23.991 -10.079 -25.493 1.00 88.00 576 ALA A CA 1
ATOM 4661 C C . ALA A 1 576 ? 23.577 -10.302 -26.958 1.00 88.00 576 ALA A C 1
ATOM 4663 O O . ALA A 1 576 ? 22.411 -10.127 -27.321 1.00 88.00 576 ALA A O 1
ATOM 4664 N N . GLN A 1 577 ? 24.518 -10.709 -27.810 1.00 87.88 577 GLN A N 1
ATOM 4665 C CA . GLN A 1 577 ? 24.258 -11.000 -29.217 1.00 87.88 577 GLN A CA 1
ATOM 4666 C C . GLN A 1 577 ? 23.572 -12.351 -29.437 1.00 87.88 577 GLN A C 1
ATOM 4668 O O . GLN A 1 577 ? 22.724 -12.460 -30.325 1.00 87.88 577 GLN A O 1
ATOM 4673 N N . SER A 1 578 ? 23.910 -13.370 -28.646 1.00 84.69 578 SER A N 1
ATOM 4674 C CA . SER A 1 578 ? 23.378 -14.730 -28.810 1.00 84.69 578 SER A CA 1
ATOM 4675 C C . SER A 1 578 ? 22.066 -14.965 -28.058 1.00 84.69 578 SER A C 1
ATOM 4677 O O . SER A 1 578 ? 21.190 -15.695 -28.530 1.00 84.69 578 SER A O 1
ATOM 4679 N N . PHE A 1 579 ? 21.881 -14.330 -26.902 1.00 82.56 579 PHE A N 1
ATOM 4680 C CA . PHE A 1 579 ? 20.775 -14.634 -26.011 1.00 82.56 579 PHE A CA 1
ATOM 4681 C C . PHE A 1 579 ? 19.502 -13.885 -26.412 1.00 82.56 579 PHE A C 1
ATOM 4683 O O . PHE A 1 579 ? 19.389 -12.664 -26.300 1.00 82.56 579 PHE A O 1
ATOM 4690 N N . HIS A 1 580 ? 18.494 -14.643 -26.854 1.00 78.88 580 HIS A N 1
ATOM 4691 C CA . HIS A 1 580 ? 17.127 -14.161 -27.073 1.00 78.88 580 HIS A CA 1
ATOM 4692 C C . HIS A 1 580 ? 16.997 -12.900 -27.963 1.00 78.88 580 HIS A C 1
ATOM 4694 O O . HIS A 1 580 ? 16.006 -12.172 -27.846 1.00 78.88 580 HIS A O 1
ATOM 4700 N N . ASN A 1 581 ? 17.939 -12.658 -28.880 1.00 81.00 581 ASN A N 1
ATOM 4701 C CA . ASN A 1 581 ? 17.996 -11.466 -29.738 1.00 81.00 581 ASN A CA 1
ATOM 4702 C C . ASN A 1 581 ? 17.982 -10.147 -28.933 1.00 81.00 581 ASN A C 1
ATOM 4704 O O . ASN A 1 581 ? 17.252 -9.219 -29.285 1.00 81.00 581 ASN A O 1
ATOM 4708 N N . PHE A 1 582 ? 18.721 -10.049 -27.820 1.00 86.06 582 PHE A N 1
ATOM 4709 C CA . PHE A 1 582 ? 18.694 -8.833 -26.999 1.00 86.06 582 PHE A CA 1
ATOM 4710 C C . PHE A 1 582 ? 19.150 -7.585 -27.737 1.00 86.06 582 PHE A C 1
ATOM 4712 O O . PHE A 1 582 ? 18.496 -6.559 -27.594 1.00 86.06 582 PHE A O 1
ATOM 4719 N N . THR A 1 583 ? 20.198 -7.666 -28.553 1.00 89.06 583 THR A N 1
ATOM 4720 C CA . THR A 1 583 ? 20.670 -6.506 -29.322 1.00 89.06 583 THR A CA 1
ATOM 4721 C C . THR A 1 583 ? 19.589 -5.929 -30.225 1.00 89.06 583 THR A C 1
ATOM 4723 O O . THR A 1 583 ? 19.408 -4.716 -30.264 1.00 89.06 583 THR A O 1
ATOM 4726 N N . GLU A 1 584 ? 18.806 -6.783 -30.882 1.00 87.38 584 GLU A N 1
ATOM 4727 C CA . GLU A 1 584 ? 17.667 -6.332 -31.673 1.00 87.38 584 GLU A CA 1
ATOM 4728 C C . GLU A 1 584 ? 16.585 -5.712 -30.795 1.00 87.38 584 GLU A C 1
ATOM 4730 O O . GLU A 1 584 ? 16.056 -4.654 -31.130 1.00 87.38 584 GLU A O 1
ATOM 4735 N N . ARG A 1 585 ? 16.253 -6.340 -29.660 1.00 86.62 585 ARG A N 1
ATOM 4736 C CA . ARG A 1 585 ? 15.280 -5.764 -28.724 1.00 86.62 585 ARG A CA 1
ATOM 4737 C C . ARG A 1 585 ? 15.740 -4.383 -28.288 1.00 86.62 585 ARG A C 1
ATOM 4739 O O . ARG A 1 585 ? 14.951 -3.457 -28.369 1.00 86.62 585 ARG A O 1
ATOM 4746 N N . TRP A 1 586 ? 16.992 -4.230 -27.863 1.00 89.12 586 TRP A N 1
ATOM 4747 C CA . TRP A 1 586 ? 17.544 -2.953 -27.410 1.00 89.12 586 TRP A CA 1
ATOM 4748 C C . TRP A 1 586 ? 17.544 -1.916 -28.521 1.00 89.12 586 TRP A C 1
ATOM 4750 O O . TRP A 1 586 ? 17.119 -0.800 -28.271 1.00 89.12 586 TRP A O 1
ATOM 4760 N N . ALA A 1 587 ? 17.908 -2.289 -29.748 1.00 89.75 587 ALA A N 1
ATOM 4761 C CA . ALA A 1 587 ? 17.876 -1.372 -30.882 1.00 89.75 587 ALA A CA 1
ATOM 4762 C C . ALA A 1 587 ? 16.451 -0.978 -31.297 1.00 89.75 587 ALA A C 1
ATOM 4764 O O . ALA A 1 587 ? 16.200 0.141 -31.739 1.00 89.75 587 ALA A O 1
ATOM 4765 N N . ARG A 1 588 ? 15.486 -1.889 -31.138 1.00 86.31 588 ARG A N 1
ATOM 4766 C CA . ARG A 1 588 ? 14.069 -1.574 -31.345 1.00 86.31 588 ARG A CA 1
ATOM 4767 C C . ARG A 1 588 ? 13.487 -0.724 -30.225 1.00 86.31 588 ARG A C 1
ATOM 4769 O O . ARG A 1 588 ? 12.439 -0.106 -30.398 1.00 86.31 588 ARG A O 1
ATOM 4776 N N . MET A 1 589 ? 14.155 -0.719 -29.082 1.00 81.56 589 MET A N 1
ATOM 4777 C CA . MET A 1 589 ? 13.738 -0.023 -27.886 1.00 81.56 589 MET A CA 1
ATOM 4778 C C . MET A 1 589 ? 14.411 1.336 -27.820 1.00 81.56 589 MET A C 1
ATOM 4780 O O . MET A 1 589 ? 15.529 1.568 -28.266 1.00 81.56 589 MET A O 1
ATOM 4784 N N . GLU A 1 590 ? 13.683 2.270 -27.247 1.00 82.00 590 GLU A N 1
ATOM 4785 C CA . GLU A 1 590 ? 14.162 3.611 -26.988 1.00 82.00 590 GLU A CA 1
ATOM 4786 C C . GLU A 1 590 ? 15.033 3.586 -25.724 1.00 82.00 590 GLU A C 1
ATOM 4788 O O . GLU A 1 590 ? 14.599 3.926 -24.625 1.00 82.00 590 GLU A O 1
ATOM 4793 N N . MET A 1 591 ? 16.262 3.072 -25.867 1.00 86.75 591 MET A N 1
ATOM 4794 C CA . MET A 1 591 ? 17.249 2.993 -24.789 1.00 86.75 591 MET A CA 1
ATOM 4795 C C . MET A 1 591 ? 18.079 4.282 -24.713 1.00 86.75 591 MET A C 1
ATOM 4797 O O . MET A 1 591 ? 18.786 4.596 -25.672 1.00 86.75 591 MET A O 1
ATOM 4801 N N . PRO A 1 592 ? 18.046 5.025 -23.589 1.00 88.62 592 PRO A N 1
ATOM 4802 C CA . PRO A 1 592 ? 18.869 6.220 -23.440 1.00 88.62 592 PRO A CA 1
ATOM 4803 C C . PRO A 1 592 ? 20.362 5.911 -23.586 1.00 88.62 592 PRO A C 1
ATOM 4805 O O . PRO A 1 592 ? 20.866 4.931 -23.030 1.00 88.62 592 PRO A O 1
ATOM 4808 N N . GLY A 1 593 ? 21.055 6.761 -24.344 1.00 88.56 593 GLY A N 1
ATOM 4809 C CA . GLY A 1 593 ? 22.486 6.654 -24.620 1.00 88.56 593 GLY A CA 1
ATOM 4810 C C . GLY A 1 593 ? 22.868 5.617 -25.678 1.00 88.56 593 GLY A C 1
ATOM 4811 O O . GLY A 1 593 ? 24.033 5.558 -26.056 1.00 88.56 593 GLY A O 1
ATOM 4812 N N . LEU A 1 594 ? 21.939 4.792 -26.175 1.00 92.31 594 LEU A N 1
ATOM 4813 C CA . LEU A 1 594 ? 22.239 3.861 -27.263 1.00 92.31 594 LEU A CA 1
ATOM 4814 C C . LEU A 1 594 ? 22.154 4.602 -28.602 1.00 92.31 594 LEU A C 1
ATOM 4816 O O . LEU A 1 594 ? 21.078 5.022 -29.027 1.00 92.31 594 LEU A O 1
ATOM 4820 N N . VAL A 1 595 ? 23.291 4.754 -29.279 1.00 91.31 595 VAL A N 1
ATOM 4821 C CA . VAL A 1 595 ? 23.360 5.426 -30.582 1.00 91.31 595 VAL A CA 1
ATOM 4822 C C . VAL A 1 595 ? 23.135 4.408 -31.697 1.00 91.31 595 VAL A C 1
ATOM 4824 O O . VAL A 1 595 ? 23.900 3.454 -31.848 1.00 91.31 595 VAL A O 1
ATOM 4827 N N . LEU A 1 596 ? 22.085 4.612 -32.492 1.00 92.06 596 LEU A N 1
ATOM 4828 C CA . LEU A 1 596 ? 21.798 3.819 -33.686 1.00 92.06 596 LEU A CA 1
ATOM 4829 C C . LEU A 1 596 ? 22.323 4.529 -34.935 1.00 92.06 596 LEU A C 1
ATOM 4831 O O . LEU A 1 596 ? 22.323 5.755 -35.012 1.00 92.06 596 LEU A O 1
ATOM 4835 N N . THR A 1 597 ? 22.734 3.748 -35.929 1.00 93.44 597 THR A N 1
ATOM 4836 C CA . THR A 1 597 ? 22.933 4.252 -37.296 1.00 93.44 597 THR A CA 1
ATOM 4837 C C . THR A 1 597 ? 21.592 4.666 -37.904 1.00 93.44 597 THR A C 1
ATOM 4839 O O . THR A 1 597 ? 20.535 4.189 -37.478 1.00 93.44 597 THR A O 1
ATOM 4842 N N . GLU A 1 598 ? 21.626 5.525 -38.920 1.00 90.94 598 GLU A N 1
ATOM 4843 C CA . GLU A 1 598 ? 20.418 5.956 -39.632 1.00 90.94 598 GLU A CA 1
ATOM 4844 C C . GLU A 1 598 ? 19.662 4.750 -40.216 1.00 90.94 598 GLU A C 1
ATOM 4846 O O . GLU A 1 598 ? 18.441 4.652 -40.088 1.00 90.94 598 GLU A O 1
ATOM 4851 N N . GLU A 1 599 ? 20.382 3.764 -40.761 1.00 90.94 599 GLU A N 1
ATOM 4852 C CA . GLU A 1 599 ? 19.793 2.533 -41.290 1.00 90.94 599 GLU A CA 1
ATOM 4853 C C . GLU A 1 599 ? 19.093 1.711 -40.197 1.00 90.94 599 GLU A C 1
ATOM 4855 O O . GLU A 1 599 ? 17.967 1.247 -40.389 1.00 90.94 599 GLU A O 1
ATOM 4860 N N . GLN A 1 600 ? 19.722 1.550 -39.026 1.00 92.75 600 GLN A N 1
ATOM 4861 C CA . GLN A 1 600 ? 19.112 0.849 -37.889 1.00 92.75 600 GLN A CA 1
ATOM 4862 C C . GLN A 1 600 ? 17.886 1.607 -37.355 1.00 92.75 600 GLN A C 1
ATOM 4864 O O . GLN A 1 600 ? 16.887 0.982 -36.992 1.00 92.75 600 GLN A O 1
ATOM 4869 N N . TYR A 1 601 ? 17.931 2.942 -37.335 1.00 88.88 601 TYR A N 1
ATOM 4870 C CA . TYR A 1 601 ? 16.809 3.777 -36.909 1.00 88.88 601 TYR A CA 1
ATOM 4871 C C . TYR A 1 601 ? 15.608 3.642 -37.854 1.00 88.88 601 TYR A C 1
ATOM 4873 O O . TYR A 1 601 ? 14.473 3.492 -37.399 1.00 88.88 601 TYR A O 1
ATOM 4881 N N . GLN A 1 602 ? 15.849 3.609 -39.167 1.00 88.12 602 GLN A N 1
ATOM 4882 C CA . GLN A 1 602 ? 14.808 3.354 -40.166 1.00 88.12 602 GLN A CA 1
ATOM 4883 C C . GLN A 1 602 ? 14.258 1.923 -40.066 1.00 88.12 602 GLN A C 1
ATOM 4885 O O . GLN A 1 602 ? 13.048 1.715 -40.164 1.00 88.12 602 GLN A O 1
ATOM 4890 N N . ALA A 1 603 ? 15.118 0.935 -39.804 1.00 87.50 603 ALA A N 1
ATOM 4891 C CA . ALA A 1 603 ? 14.715 -0.463 -39.644 1.00 87.50 603 ALA A CA 1
ATOM 4892 C C . ALA A 1 603 ? 13.883 -0.723 -38.372 1.00 87.50 603 ALA A C 1
ATOM 4894 O O . ALA A 1 603 ? 13.113 -1.686 -38.319 1.00 87.50 603 ALA A O 1
ATOM 4895 N N . ARG A 1 604 ? 13.991 0.141 -37.353 1.00 86.00 604 ARG A N 1
ATOM 4896 C CA . ARG A 1 604 ? 13.299 0.024 -36.057 1.00 86.00 604 ARG A CA 1
ATOM 4897 C C . ARG A 1 604 ? 11.790 -0.153 -36.167 1.00 86.00 604 ARG A C 1
ATOM 4899 O O . ARG A 1 604 ? 11.218 -0.947 -35.420 1.00 86.00 604 ARG A O 1
ATOM 4906 N N . SER A 1 605 ? 11.151 0.588 -37.067 1.00 81.12 605 SER A N 1
ATOM 4907 C CA . SER A 1 605 ? 9.694 0.579 -37.257 1.00 81.12 605 SER A CA 1
ATOM 4908 C C . SER A 1 605 ? 9.221 -0.479 -38.254 1.00 81.12 605 SER A C 1
ATOM 4910 O O . SER A 1 605 ? 8.018 -0.708 -38.380 1.00 81.12 605 SER A O 1
ATOM 4912 N N . LEU A 1 606 ? 10.146 -1.141 -38.952 1.00 83.25 606 LEU A N 1
ATOM 4913 C CA . LEU A 1 606 ? 9.818 -2.121 -39.974 1.00 83.25 606 LEU A CA 1
ATOM 4914 C C . LEU A 1 606 ? 9.713 -3.530 -39.370 1.00 83.25 606 LEU A C 1
ATOM 4916 O O . LEU A 1 606 ? 10.519 -3.905 -38.502 1.00 83.25 606 LEU A O 1
ATOM 4920 N N . PRO A 1 607 ? 8.727 -4.334 -39.814 1.00 80.06 607 PRO A N 1
ATOM 4921 C CA . PRO A 1 607 ? 8.668 -5.742 -39.467 1.00 80.06 607 PRO A CA 1
ATOM 4922 C C . PRO A 1 607 ? 9.896 -6.445 -40.029 1.00 80.06 607 PRO A C 1
ATOM 4924 O O . PRO A 1 607 ? 10.387 -6.121 -41.111 1.00 80.06 607 PRO A O 1
ATOM 4927 N N . CYS A 1 608 ? 10.386 -7.416 -39.275 1.00 79.06 608 CYS A N 1
ATOM 4928 C CA . CYS A 1 608 ? 11.563 -8.134 -39.691 1.00 79.06 608 CYS A CA 1
ATOM 4929 C C . CYS A 1 608 ? 11.271 -9.154 -40.790 1.00 79.06 608 CYS A C 1
ATOM 4931 O O . CYS A 1 608 ? 10.360 -9.962 -40.583 1.00 79.06 608 CYS A O 1
ATOM 4933 N N . PRO A 1 609 ? 12.029 -9.194 -41.907 1.00 81.94 609 PRO A N 1
ATOM 4934 C CA . PRO A 1 609 ? 12.078 -10.391 -42.732 1.00 81.94 609 PRO A CA 1
ATOM 4935 C C . PRO A 1 609 ? 12.367 -11.628 -41.876 1.00 81.94 609 PRO A C 1
ATOM 4937 O O . PRO A 1 609 ? 13.179 -11.598 -40.951 1.00 81.94 609 PRO A O 1
ATOM 4940 N N . ALA A 1 610 ? 11.655 -12.705 -42.191 1.00 79.69 610 ALA A N 1
ATOM 4941 C CA . ALA A 1 610 ? 11.916 -14.018 -41.635 1.00 79.69 610 ALA A CA 1
ATOM 4942 C C . ALA A 1 610 ? 13.216 -14.558 -42.230 1.00 79.69 610 ALA A C 1
ATOM 4944 O O . ALA A 1 610 ? 13.289 -14.796 -43.436 1.00 79.69 610 ALA A O 1
ATOM 4945 N N . GLU A 1 611 ? 14.221 -14.756 -41.387 1.00 80.88 611 GLU A N 1
ATOM 4946 C CA . GLU A 1 611 ? 15.434 -15.488 -41.727 1.00 80.88 611 GLU A CA 1
ATOM 4947 C C . GLU A 1 611 ? 15.347 -16.885 -41.115 1.00 80.88 611 GLU A C 1
ATOM 4949 O O . GLU A 1 611 ? 14.702 -17.090 -40.091 1.00 80.88 611 GLU A O 1
ATOM 4954 N N . ILE A 1 612 ? 15.954 -17.869 -41.765 1.00 79.25 612 ILE A N 1
ATOM 4955 C CA . ILE A 1 612 ? 16.100 -19.213 -41.208 1.00 79.25 612 ILE A CA 1
ATOM 4956 C C . ILE A 1 612 ? 17.534 -19.285 -40.685 1.00 79.25 612 ILE A C 1
ATOM 4958 O O . ILE A 1 612 ? 18.461 -19.066 -41.467 1.00 79.25 612 ILE A O 1
ATOM 4962 N N . ASP A 1 613 ? 17.720 -19.519 -39.385 1.00 79.00 613 ASP A N 1
ATOM 4963 C CA . ASP A 1 613 ? 19.060 -19.712 -38.820 1.00 79.00 613 ASP A CA 1
ATOM 4964 C C . ASP A 1 613 ? 19.675 -21.059 -39.230 1.00 79.00 613 ASP A C 1
ATOM 4966 O O . ASP A 1 613 ? 19.069 -21.874 -39.931 1.00 79.00 613 ASP A O 1
ATOM 4970 N N . GLU A 1 614 ? 20.917 -21.285 -38.799 1.00 80.44 614 GLU A N 1
ATOM 4971 C CA . GLU A 1 614 ? 21.669 -22.515 -39.067 1.00 80.44 614 GLU A CA 1
ATOM 4972 C C . GLU A 1 614 ? 20.961 -23.781 -38.546 1.00 80.44 614 GLU A C 1
ATOM 4974 O O . GLU A 1 614 ? 21.168 -24.862 -39.099 1.00 80.44 614 GLU A O 1
ATOM 4979 N N . ASP A 1 615 ? 20.074 -23.644 -37.553 1.00 81.31 615 ASP A N 1
ATOM 4980 C CA . ASP A 1 615 ? 19.286 -24.733 -36.965 1.00 81.31 615 ASP A CA 1
ATOM 4981 C C . ASP A 1 615 ? 17.928 -24.945 -37.665 1.00 81.31 615 ASP A C 1
ATOM 4983 O O . ASP A 1 615 ? 17.138 -25.810 -37.272 1.00 81.31 615 ASP A O 1
ATOM 4987 N N . GLY A 1 616 ? 17.630 -24.181 -38.721 1.00 81.56 616 GLY A N 1
ATOM 4988 C CA . GLY A 1 616 ? 16.359 -24.269 -39.437 1.00 81.56 616 GLY A CA 1
ATOM 4989 C C . GLY A 1 616 ? 15.201 -23.544 -38.741 1.00 81.56 616 GLY A C 1
ATOM 4990 O O . GLY A 1 616 ? 14.047 -23.701 -39.155 1.00 81.56 616 GLY A O 1
ATOM 4991 N N . MET A 1 617 ? 15.473 -22.765 -37.692 1.00 75.31 617 MET A N 1
ATOM 4992 C CA . MET A 1 617 ? 14.470 -21.999 -36.961 1.00 75.31 617 MET A CA 1
ATOM 4993 C C . MET A 1 617 ? 14.276 -20.634 -37.610 1.00 75.31 617 MET A C 1
ATOM 4995 O O . MET A 1 617 ? 15.222 -19.957 -38.006 1.00 75.31 617 MET A O 1
ATOM 4999 N N . VAL A 1 618 ? 13.017 -20.209 -37.717 1.00 73.44 618 VAL A N 1
ATOM 5000 C CA . VAL A 1 618 ? 12.706 -18.874 -38.227 1.00 73.44 618 VAL A CA 1
ATOM 5001 C C . VAL A 1 618 ? 13.064 -17.842 -37.160 1.00 73.44 618 VAL A C 1
ATOM 5003 O O . VAL A 1 618 ? 12.363 -17.701 -36.154 1.00 73.44 618 VAL A O 1
ATOM 5006 N N . VAL A 1 619 ? 14.146 -17.108 -37.392 1.00 73.44 619 VAL A N 1
ATOM 5007 C CA . VAL A 1 619 ? 14.556 -15.936 -36.627 1.00 73.44 619 VAL A CA 1
ATOM 5008 C C . VAL A 1 619 ? 14.292 -14.681 -37.440 1.00 73.44 619 VAL A C 1
ATOM 5010 O O . VAL A 1 619 ? 14.753 -14.497 -38.557 1.00 73.44 619 VAL A O 1
ATOM 5013 N N . ASN A 1 620 ? 13.554 -13.766 -36.839 1.00 73.19 620 ASN A N 1
ATOM 5014 C CA . ASN A 1 620 ? 13.329 -12.444 -37.392 1.00 73.19 620 ASN A CA 1
ATOM 5015 C C . ASN A 1 620 ? 14.428 -11.538 -36.826 1.00 73.19 620 ASN A C 1
ATOM 5017 O O . ASN A 1 620 ? 14.287 -11.140 -35.674 1.00 73.19 620 ASN A O 1
ATOM 5021 N N . ARG A 1 621 ? 15.517 -11.283 -37.573 1.00 74.81 621 ARG A N 1
ATOM 5022 C CA . ARG A 1 621 ? 16.642 -10.418 -37.156 1.00 74.81 621 ARG A CA 1
ATOM 5023 C C . ARG A 1 621 ? 16.933 -9.357 -38.207 1.00 74.81 621 ARG A C 1
ATOM 5025 O O . ARG A 1 621 ? 17.296 -9.680 -39.325 1.00 74.81 621 ARG A O 1
ATOM 5032 N N . CYS A 1 622 ? 16.808 -8.082 -37.845 1.00 81.19 622 CYS A N 1
ATOM 5033 C CA . CYS A 1 622 ? 16.967 -6.985 -38.826 1.00 81.19 622 CYS A CA 1
ATOM 5034 C C . CYS A 1 622 ? 17.800 -5.833 -38.324 1.00 81.19 622 CYS A C 1
ATOM 5036 O O . CYS A 1 622 ? 18.188 -4.958 -39.091 1.00 81.19 622 CYS A O 1
ATOM 5038 N N . ILE A 1 623 ? 18.040 -5.815 -37.018 1.00 89.00 623 ILE A N 1
ATOM 5039 C CA . ILE A 1 623 ? 18.820 -4.785 -36.370 1.00 89.00 623 ILE A CA 1
ATOM 5040 C C . ILE A 1 623 ? 19.783 -5.509 -35.456 1.00 89.00 623 ILE A C 1
ATOM 5042 O O . ILE A 1 623 ? 19.385 -6.106 -34.458 1.00 89.00 623 ILE A O 1
ATOM 5046 N N . ARG A 1 624 ? 21.056 -5.488 -35.832 1.00 89.56 624 ARG A N 1
ATOM 5047 C CA . ARG A 1 624 ? 22.144 -5.986 -35.004 1.00 89.56 624 ARG A CA 1
ATOM 5048 C C . ARG A 1 624 ? 22.964 -4.788 -34.565 1.00 89.56 624 ARG A C 1
ATOM 5050 O O . ARG A 1 624 ? 23.441 -4.036 -35.412 1.00 89.56 624 ARG A O 1
ATOM 5057 N N . LEU A 1 625 ? 23.097 -4.617 -33.255 1.00 93.31 625 LEU A N 1
ATOM 5058 C CA . LEU A 1 625 ? 24.048 -3.666 -32.688 1.00 93.31 625 LEU A CA 1
ATOM 5059 C C . LEU A 1 625 ? 25.457 -4.212 -32.900 1.00 93.31 625 LEU A C 1
ATOM 5061 O O . LEU A 1 625 ? 25.696 -5.398 -32.656 1.00 93.31 625 LEU A O 1
ATOM 5065 N N . SER A 1 626 ? 26.368 -3.363 -33.368 1.00 94.62 626 SER A N 1
ATOM 5066 C CA . SER A 1 626 ? 27.777 -3.729 -33.475 1.00 94.62 626 SER A CA 1
ATOM 5067 C C . SER A 1 626 ? 28.415 -3.835 -32.090 1.00 94.62 626 SER A C 1
ATOM 5069 O O . SER A 1 626 ? 27.954 -3.222 -31.124 1.00 94.62 626 SER A O 1
ATOM 5071 N N . ASP A 1 627 ? 29.515 -4.578 -31.997 1.00 93.88 627 ASP A N 1
ATOM 5072 C CA . ASP A 1 627 ? 30.330 -4.663 -30.781 1.00 93.88 627 ASP A CA 1
ATOM 5073 C C . ASP A 1 627 ? 30.741 -3.269 -30.297 1.00 93.88 627 ASP A C 1
ATOM 5075 O O . ASP A 1 627 ? 30.722 -2.997 -29.101 1.00 93.88 627 ASP A O 1
ATOM 5079 N N . MET A 1 628 ? 31.056 -2.368 -31.235 1.00 92.69 628 MET A N 1
ATOM 5080 C CA . MET A 1 628 ? 31.417 -0.986 -30.927 1.00 92.69 628 MET A CA 1
ATOM 5081 C C . MET A 1 628 ? 30.247 -0.217 -30.305 1.00 92.69 628 MET A C 1
ATOM 5083 O O . MET A 1 628 ? 30.426 0.409 -29.268 1.00 92.69 628 MET A O 1
ATOM 5087 N N . GLN A 1 629 ? 29.033 -0.334 -30.856 1.00 93.75 629 GLN A N 1
ATOM 5088 C CA . GLN A 1 629 ? 27.845 0.312 -30.279 1.00 93.75 629 GLN A CA 1
ATOM 5089 C C . GLN A 1 629 ? 27.564 -0.181 -28.855 1.00 93.75 629 GLN A C 1
ATOM 5091 O O . GLN A 1 629 ? 27.205 0.606 -27.983 1.00 93.75 629 GLN A O 1
ATOM 5096 N N . LEU A 1 630 ? 27.745 -1.482 -28.604 1.00 93.12 630 LEU A N 1
ATOM 5097 C CA . LEU A 1 630 ? 27.584 -2.064 -27.270 1.00 93.12 630 LEU A CA 1
ATOM 5098 C C . LEU A 1 630 ? 28.669 -1.578 -26.296 1.00 93.12 630 LEU A C 1
ATOM 5100 O O . LEU A 1 630 ? 28.350 -1.263 -25.149 1.00 93.12 630 LEU A O 1
ATOM 5104 N N . ARG A 1 631 ? 29.928 -1.478 -26.750 1.00 91.94 631 ARG A N 1
ATOM 5105 C CA . ARG A 1 631 ? 31.058 -0.917 -25.983 1.00 91.94 631 ARG A CA 1
ATOM 5106 C C . ARG A 1 631 ? 30.821 0.535 -25.596 1.00 91.94 631 ARG A C 1
ATOM 5108 O O . ARG A 1 631 ? 30.939 0.874 -24.422 1.00 91.94 631 ARG A O 1
ATOM 5115 N N . GLU A 1 632 ? 30.479 1.369 -26.571 1.00 91.06 632 GLU A N 1
ATOM 5116 C CA . GLU A 1 632 ? 30.227 2.798 -26.376 1.00 91.06 632 GLU A CA 1
ATOM 5117 C C . GLU A 1 632 ? 29.056 3.020 -25.423 1.00 91.06 632 GLU A C 1
ATOM 5119 O O . GLU A 1 632 ? 29.172 3.793 -24.472 1.00 91.06 632 GLU A O 1
ATOM 5124 N N . TRP A 1 633 ? 27.957 2.289 -25.623 1.00 92.50 633 TRP A N 1
ATOM 5125 C CA . TRP A 1 633 ? 26.790 2.380 -24.755 1.00 92.50 633 TRP A CA 1
ATOM 5126 C C . TRP A 1 633 ? 27.113 1.990 -23.308 1.00 92.50 633 TRP A C 1
ATOM 5128 O O . TRP A 1 633 ? 26.756 2.712 -22.375 1.00 92.50 633 TRP A O 1
ATOM 5138 N N . TRP A 1 634 ? 27.834 0.882 -23.106 1.00 92.12 634 TRP A N 1
ATOM 5139 C CA . TRP A 1 634 ? 28.259 0.474 -21.769 1.00 92.12 634 TRP A CA 1
ATOM 5140 C C . TRP A 1 634 ? 29.183 1.502 -21.121 1.00 92.12 634 TRP A C 1
ATOM 5142 O O . TRP A 1 634 ? 28.963 1.885 -19.974 1.00 92.12 634 TRP A O 1
ATOM 5152 N N . CYS A 1 635 ? 30.191 1.980 -21.848 1.00 92.88 635 CYS A N 1
ATOM 5153 C CA . CYS A 1 635 ? 31.137 2.960 -21.328 1.00 92.88 635 CYS A CA 1
ATOM 5154 C C . CYS A 1 635 ? 30.437 4.277 -20.957 1.00 92.88 635 CYS A C 1
ATOM 5156 O O . CYS A 1 635 ? 30.655 4.817 -19.870 1.00 92.88 635 CYS A O 1
ATOM 5158 N N . GLY A 1 636 ? 29.494 4.730 -21.790 1.00 92.88 636 GLY A N 1
ATOM 5159 C CA . GLY A 1 636 ? 28.608 5.848 -21.473 1.00 92.88 636 GLY A CA 1
ATOM 5160 C C . GLY A 1 636 ? 27.807 5.617 -20.190 1.00 92.88 636 GLY A C 1
ATOM 5161 O O . GLY A 1 636 ? 27.760 6.489 -19.322 1.00 92.88 636 GLY A O 1
ATOM 5162 N N . HIS A 1 637 ? 27.240 4.423 -20.000 1.00 93.56 637 HIS A N 1
ATOM 5163 C CA . HIS A 1 637 ? 26.526 4.076 -18.767 1.00 93.56 637 HIS A CA 1
ATOM 5164 C C . HIS A 1 637 ? 27.438 4.048 -17.528 1.00 93.56 637 HIS A C 1
ATOM 5166 O O . HIS A 1 637 ? 27.072 4.587 -16.483 1.00 93.56 637 HIS A O 1
ATOM 5172 N N . ILE A 1 638 ? 28.652 3.503 -17.640 1.00 94.19 638 ILE A N 1
ATOM 5173 C CA . ILE A 1 638 ? 29.653 3.504 -16.562 1.00 94.19 638 ILE A CA 1
ATOM 5174 C C . ILE A 1 638 ? 29.996 4.930 -16.130 1.00 94.19 638 ILE A C 1
ATOM 5176 O O . ILE A 1 638 ? 29.930 5.256 -14.939 1.00 94.19 638 ILE A O 1
ATOM 5180 N N . HIS A 1 639 ? 30.335 5.801 -17.082 1.00 94.06 639 HIS A N 1
ATOM 5181 C CA . HIS A 1 639 ? 30.627 7.199 -16.780 1.00 94.06 639 HIS A CA 1
ATOM 5182 C C . HIS A 1 639 ? 29.409 7.920 -16.210 1.00 94.06 639 HIS A C 1
ATOM 5184 O O . HIS A 1 639 ? 29.558 8.694 -15.263 1.00 94.06 639 HIS A O 1
ATOM 5190 N N . HIS A 1 640 ? 28.211 7.639 -16.725 1.00 94.25 640 HIS A N 1
ATOM 5191 C CA . HIS A 1 640 ? 26.968 8.177 -16.187 1.00 94.25 640 HIS A CA 1
ATOM 5192 C C . HIS A 1 640 ? 26.791 7.805 -14.712 1.00 94.25 640 HIS A C 1
ATOM 5194 O O . HIS A 1 640 ? 26.636 8.710 -13.897 1.00 94.25 640 HIS A O 1
ATOM 5200 N N . VAL A 1 641 ? 26.902 6.527 -14.334 1.00 95.50 641 VAL A N 1
ATOM 5201 C CA . VAL A 1 641 ? 26.762 6.091 -12.931 1.00 95.50 641 VAL A CA 1
ATOM 5202 C C . VAL A 1 641 ? 27.864 6.678 -12.043 1.00 95.50 641 VAL A C 1
ATOM 5204 O O . VAL A 1 641 ? 27.573 7.182 -10.956 1.00 95.50 641 VAL A O 1
ATOM 5207 N N . ARG A 1 642 ? 29.125 6.670 -12.499 1.00 95.31 642 ARG A N 1
ATOM 5208 C CA . ARG A 1 642 ? 30.260 7.245 -11.753 1.00 95.31 642 ARG A CA 1
ATOM 5209 C C . ARG A 1 642 ? 30.052 8.735 -11.481 1.00 95.31 642 ARG A C 1
ATOM 5211 O O . ARG A 1 642 ? 30.183 9.173 -10.340 1.00 95.31 642 ARG A O 1
ATOM 5218 N N . ARG A 1 643 ? 29.694 9.514 -12.506 1.00 94.50 643 ARG A N 1
ATOM 5219 C CA . ARG A 1 643 ? 29.418 10.950 -12.360 1.00 94.50 643 ARG A CA 1
ATOM 5220 C C . ARG A 1 643 ? 28.143 11.217 -11.577 1.00 94.50 643 ARG A C 1
ATOM 5222 O O . ARG A 1 643 ? 28.095 12.192 -10.840 1.00 94.50 643 ARG A O 1
ATOM 5229 N N . LEU A 1 644 ? 27.130 10.361 -11.687 1.00 94.12 644 LEU A N 1
ATOM 5230 C CA . LEU A 1 644 ? 25.908 10.502 -10.906 1.00 94.12 644 LEU A CA 1
ATOM 5231 C C . LEU A 1 644 ? 26.239 10.445 -9.418 1.00 94.12 644 LEU A C 1
ATOM 5233 O O . LEU A 1 644 ? 25.826 11.325 -8.677 1.00 94.12 644 LEU A O 1
ATOM 5237 N N . VAL A 1 645 ? 27.028 9.458 -8.989 1.00 95.06 645 VAL A N 1
ATOM 5238 C CA . VAL A 1 645 ? 27.435 9.339 -7.585 1.00 95.06 645 VAL A CA 1
ATOM 5239 C C . VAL A 1 645 ? 28.410 10.449 -7.192 1.00 95.06 645 VAL A C 1
ATOM 5241 O O . VAL A 1 645 ? 28.230 11.053 -6.147 1.00 95.06 645 VAL A O 1
ATOM 5244 N N . ASN A 1 646 ? 29.411 10.770 -8.011 1.00 94.00 646 ASN A N 1
ATOM 5245 C CA . ASN A 1 646 ? 30.448 11.729 -7.611 1.00 94.00 646 ASN A CA 1
ATOM 5246 C C . ASN A 1 646 ? 30.001 13.199 -7.681 1.00 94.00 646 ASN A C 1
ATOM 5248 O O . ASN A 1 646 ? 30.353 13.985 -6.803 1.00 94.00 646 ASN A O 1
ATOM 5252 N N . ASP A 1 647 ? 29.237 13.567 -8.711 1.00 94.12 647 ASP A N 1
ATOM 5253 C CA . ASP A 1 647 ? 28.954 14.966 -9.049 1.00 94.12 647 ASP A CA 1
ATOM 5254 C C . ASP A 1 647 ? 27.540 15.393 -8.626 1.00 94.12 647 ASP A C 1
ATOM 5256 O O . ASP A 1 647 ? 27.324 16.564 -8.312 1.00 94.12 647 ASP A O 1
ATOM 5260 N N . VAL A 1 648 ? 26.565 14.474 -8.648 1.00 92.62 648 VAL A N 1
ATOM 5261 C CA . VAL A 1 648 ? 25.135 14.809 -8.490 1.00 92.62 648 VAL A CA 1
ATOM 5262 C C . VAL A 1 648 ? 24.581 14.324 -7.149 1.00 92.62 648 VAL A C 1
ATOM 5264 O O . VAL A 1 648 ? 23.980 15.101 -6.408 1.00 92.62 648 VAL A O 1
ATOM 5267 N N . TYR A 1 649 ? 24.821 13.060 -6.807 1.00 94.38 649 TYR A N 1
ATOM 5268 C CA . TYR A 1 649 ? 24.269 12.370 -5.642 1.00 94.38 649 TYR A CA 1
ATOM 5269 C C . TYR A 1 649 ? 25.366 11.690 -4.799 1.00 94.38 649 TYR A C 1
ATOM 5271 O O . TYR A 1 649 ? 25.362 10.463 -4.647 1.00 94.38 649 TYR A O 1
ATOM 5279 N N . PRO A 1 650 ? 26.270 12.473 -4.172 1.00 94.62 650 PRO A N 1
ATOM 5280 C CA . PRO A 1 650 ? 27.386 11.963 -3.358 1.00 94.62 650 PRO A CA 1
ATOM 5281 C C . PRO A 1 650 ? 26.958 11.256 -2.072 1.00 94.62 650 PRO A C 1
ATOM 5283 O O . PRO A 1 650 ? 27.787 10.714 -1.345 1.00 94.62 650 PRO A O 1
ATOM 5286 N N . SER A 1 651 ? 25.663 11.262 -1.770 1.00 94.19 651 SER A N 1
ATOM 5287 C CA . SER A 1 651 ? 25.071 10.501 -0.678 1.00 94.19 651 SER A CA 1
ATOM 5288 C C . SER A 1 651 ? 24.972 8.999 -0.973 1.00 94.19 651 SER A C 1
ATOM 5290 O O . SER A 1 651 ? 24.878 8.198 -0.040 1.00 94.19 651 SER A O 1
ATOM 5292 N N . HIS A 1 652 ? 25.014 8.595 -2.245 1.00 95.94 652 HIS A N 1
ATOM 5293 C CA . HIS A 1 652 ? 25.086 7.189 -2.624 1.00 95.94 652 HIS A CA 1
ATOM 5294 C C . HIS A 1 652 ? 26.485 6.613 -2.411 1.00 95.94 652 HIS A C 1
ATOM 5296 O O . HIS A 1 652 ? 27.499 7.289 -2.556 1.00 95.94 652 HIS A O 1
ATOM 5302 N N . THR A 1 653 ? 26.546 5.313 -2.123 1.00 95.56 653 THR A N 1
ATOM 5303 C CA . THR A 1 653 ? 27.809 4.562 -2.140 1.00 95.56 653 THR A CA 1
ATOM 5304 C C . THR A 1 653 ? 27.884 3.741 -3.419 1.00 95.56 653 THR A C 1
ATOM 5306 O O . THR A 1 653 ? 27.003 2.920 -3.649 1.00 95.56 653 THR A O 1
ATOM 5309 N N . LEU A 1 654 ? 28.934 3.905 -4.227 1.00 95.69 654 LEU A N 1
ATOM 5310 C CA . LEU A 1 654 ? 29.179 3.059 -5.400 1.00 95.69 654 LEU A CA 1
ATOM 5311 C C . LEU A 1 654 ? 30.112 1.893 -5.045 1.00 95.69 654 LEU A C 1
ATOM 5313 O O . LEU A 1 654 ? 31.189 2.084 -4.466 1.00 95.69 654 LEU A O 1
ATOM 5317 N N . LEU A 1 655 ? 29.704 0.676 -5.395 1.00 94.94 655 LEU A N 1
ATOM 5318 C CA . LEU A 1 655 ? 30.516 -0.531 -5.305 1.00 94.94 655 LEU A CA 1
ATOM 5319 C C . LEU A 1 655 ? 30.699 -1.134 -6.698 1.00 94.94 655 LEU A C 1
ATOM 5321 O O . LEU A 1 655 ? 29.772 -1.722 -7.250 1.00 94.94 655 LEU A O 1
ATOM 5325 N N . GLU A 1 656 ? 31.908 -1.012 -7.235 1.00 95.12 656 GLU A N 1
ATOM 5326 C CA . GLU A 1 656 ? 32.308 -1.652 -8.488 1.00 95.12 656 GLU A CA 1
ATOM 5327 C C . GLU A 1 656 ? 32.782 -3.088 -8.208 1.00 95.12 656 GLU A C 1
ATOM 5329 O O . GLU A 1 656 ? 33.630 -3.298 -7.339 1.00 95.12 656 GLU A O 1
ATOM 5334 N N . ILE A 1 657 ? 32.204 -4.082 -8.894 1.00 93.81 657 ILE A N 1
ATOM 5335 C CA . ILE A 1 657 ? 32.447 -5.515 -8.638 1.00 93.81 657 ILE A CA 1
ATOM 5336 C C . ILE A 1 657 ? 33.080 -6.151 -9.876 1.00 93.81 657 ILE A C 1
ATOM 5338 O O . ILE A 1 657 ? 32.416 -6.280 -10.896 1.00 93.81 657 ILE A O 1
ATOM 5342 N N . ASP A 1 658 ? 34.341 -6.571 -9.793 1.00 93.06 658 ASP A N 1
ATOM 5343 C CA . ASP A 1 658 ? 35.091 -7.144 -10.920 1.00 93.06 658 ASP A CA 1
ATOM 5344 C C . ASP A 1 658 ? 34.809 -8.644 -11.112 1.00 93.06 658 ASP A C 1
ATOM 5346 O O . ASP A 1 658 ? 35.505 -9.514 -10.578 1.00 93.06 658 ASP A O 1
ATOM 5350 N N . PHE A 1 659 ? 33.777 -8.970 -11.884 1.00 91.25 659 PHE A N 1
ATOM 5351 C CA . PHE A 1 659 ? 33.468 -10.350 -12.257 1.00 91.25 659 PHE A CA 1
ATOM 5352 C C . PHE A 1 659 ? 34.447 -10.936 -13.287 1.00 91.25 659 PHE A C 1
ATOM 5354 O O . PHE A 1 659 ? 34.476 -12.154 -13.452 1.00 91.25 659 PHE A O 1
ATOM 5361 N N . GLY A 1 660 ? 35.302 -10.116 -13.910 1.00 88.31 660 GLY A N 1
ATOM 5362 C CA . GLY A 1 660 ? 36.454 -10.590 -14.682 1.00 88.31 660 GLY A CA 1
ATOM 5363 C C . GLY A 1 660 ? 37.549 -11.220 -13.808 1.00 88.31 660 GLY A C 1
ATOM 5364 O O . GLY A 1 660 ? 38.348 -12.018 -14.299 1.00 88.31 660 GLY A O 1
ATOM 5365 N N . ASN A 1 661 ? 37.563 -10.920 -12.503 1.00 91.56 661 ASN A N 1
ATOM 5366 C CA . ASN A 1 661 ? 38.485 -11.486 -11.520 1.00 91.56 661 ASN A CA 1
ATOM 5367 C C . ASN A 1 661 ? 37.737 -12.018 -10.284 1.00 91.56 661 ASN A C 1
ATOM 5369 O O . ASN A 1 661 ? 37.685 -11.386 -9.224 1.00 91.56 661 ASN A O 1
ATOM 5373 N N . LEU A 1 662 ? 37.187 -13.232 -10.397 1.00 90.69 662 LEU A N 1
ATOM 5374 C CA . LEU A 1 662 ? 36.380 -13.854 -9.339 1.00 90.69 662 LEU A CA 1
ATOM 5375 C C . LEU A 1 662 ? 37.118 -13.992 -8.000 1.00 90.69 662 LEU A C 1
ATOM 5377 O O . LEU A 1 662 ? 36.504 -13.839 -6.943 1.00 90.69 662 LEU A O 1
ATOM 5381 N N . ALA A 1 663 ? 38.430 -14.241 -8.012 1.00 92.81 663 ALA A N 1
ATOM 5382 C CA . ALA A 1 663 ? 39.223 -14.322 -6.786 1.00 92.81 663 ALA A CA 1
ATOM 5383 C C . ALA A 1 663 ? 39.255 -12.975 -6.045 1.00 92.81 663 ALA A C 1
ATOM 5385 O O . ALA A 1 663 ? 39.043 -12.930 -4.829 1.00 92.81 663 ALA A O 1
ATOM 5386 N N . HIS A 1 664 ? 39.467 -11.878 -6.781 1.00 92.06 664 HIS A N 1
ATOM 5387 C CA . HIS A 1 664 ? 39.395 -10.528 -6.230 1.00 92.06 664 HIS A CA 1
ATOM 5388 C C . HIS A 1 664 ? 37.980 -10.205 -5.739 1.00 92.06 664 HIS A C 1
ATOM 5390 O O . HIS A 1 664 ? 37.820 -9.786 -4.595 1.00 92.06 664 HIS A O 1
ATOM 5396 N N . THR A 1 665 ? 36.951 -10.495 -6.538 1.00 92.56 665 THR A N 1
ATOM 5397 C CA . THR A 1 665 ? 35.552 -10.262 -6.155 1.00 92.56 665 THR A CA 1
ATOM 5398 C C . THR A 1 665 ? 35.151 -11.020 -4.894 1.00 92.56 665 THR A C 1
ATOM 5400 O O . THR A 1 665 ? 34.584 -10.415 -3.986 1.00 92.56 665 THR A O 1
ATOM 5403 N N . ARG A 1 666 ? 35.497 -12.307 -4.748 1.00 94.19 666 ARG A N 1
ATOM 5404 C CA . ARG A 1 666 ? 35.210 -13.061 -3.513 1.00 94.19 666 ARG A CA 1
ATOM 5405 C C . ARG A 1 666 ? 35.894 -12.438 -2.298 1.00 94.19 666 ARG A C 1
ATOM 5407 O O . ARG A 1 666 ? 35.271 -12.349 -1.242 1.00 94.19 666 ARG A O 1
ATOM 5414 N N . LYS A 1 667 ? 37.145 -11.989 -2.442 1.00 93.94 667 LYS A N 1
ATOM 5415 C CA . LYS A 1 667 ? 37.859 -11.286 -1.368 1.00 93.94 667 LYS A CA 1
ATOM 5416 C C . LYS A 1 667 ? 37.135 -9.989 -0.994 1.00 93.94 667 LYS A C 1
ATOM 5418 O O . LYS A 1 667 ? 36.769 -9.820 0.162 1.00 93.94 667 LYS A O 1
ATOM 5423 N N . THR A 1 668 ? 36.836 -9.138 -1.973 1.00 91.75 668 THR A N 1
ATOM 5424 C CA . THR A 1 668 ? 36.130 -7.865 -1.765 1.00 91.75 668 THR A CA 1
ATOM 5425 C C . THR A 1 668 ? 34.762 -8.073 -1.112 1.00 91.75 668 THR A C 1
ATOM 5427 O O . THR A 1 668 ? 34.423 -7.394 -0.145 1.00 91.75 668 THR A O 1
ATOM 5430 N N . MET A 1 669 ? 33.985 -9.058 -1.568 1.00 94.31 669 MET A N 1
ATOM 5431 C CA . MET A 1 669 ? 32.676 -9.371 -0.986 1.00 94.31 669 MET A CA 1
ATOM 5432 C C . MET A 1 669 ? 32.794 -9.946 0.431 1.00 94.31 669 MET A C 1
ATOM 5434 O O . MET A 1 669 ? 31.946 -9.657 1.271 1.00 94.31 669 MET A O 1
ATOM 5438 N N . LYS A 1 670 ? 33.849 -10.709 0.742 1.00 95.31 670 LYS A N 1
ATOM 5439 C CA . LYS A 1 670 ? 34.125 -11.181 2.107 1.00 95.31 670 LYS A CA 1
ATOM 5440 C C . LYS A 1 670 ? 34.501 -10.034 3.047 1.00 95.31 670 LYS A C 1
ATOM 5442 O O . LYS A 1 670 ? 34.041 -10.023 4.187 1.00 95.31 670 LYS A O 1
ATOM 5447 N N . ASP A 1 671 ? 35.291 -9.080 2.568 1.00 92.50 671 ASP A N 1
ATOM 5448 C CA . ASP A 1 671 ? 35.717 -7.921 3.356 1.00 92.50 671 ASP A CA 1
ATOM 5449 C C . ASP A 1 671 ? 34.531 -6.983 3.649 1.00 92.50 671 ASP A C 1
ATOM 5451 O O . ASP A 1 671 ? 34.373 -6.507 4.773 1.00 92.50 671 ASP A O 1
ATOM 5455 N N . LEU A 1 672 ? 33.645 -6.776 2.667 1.00 93.00 672 LEU A N 1
ATOM 5456 C CA . LEU A 1 672 ? 32.444 -5.940 2.810 1.00 93.00 672 LEU A CA 1
ATOM 5457 C C . LEU A 1 672 ? 31.308 -6.619 3.580 1.00 93.00 672 LEU A C 1
ATOM 5459 O O . LEU A 1 672 ? 30.528 -5.947 4.256 1.00 93.00 672 LEU A O 1
ATOM 5463 N N . PHE A 1 673 ? 31.215 -7.946 3.497 1.00 94.88 673 PHE A N 1
ATOM 5464 C CA . PHE A 1 673 ? 30.219 -8.750 4.199 1.00 94.88 673 PHE A CA 1
ATOM 5465 C C . PHE A 1 673 ? 30.920 -9.831 5.033 1.00 94.88 673 PHE A C 1
ATOM 5467 O O . PHE A 1 673 ? 30.909 -11.006 4.654 1.00 94.88 673 PHE A O 1
ATOM 5474 N N . PRO A 1 674 ? 31.502 -9.486 6.200 1.00 95.06 674 PRO A N 1
ATOM 5475 C CA . PRO A 1 674 ? 32.255 -10.432 7.028 1.00 95.06 674 PRO A CA 1
ATOM 5476 C C . PRO A 1 674 ? 31.462 -11.685 7.424 1.00 95.06 674 PRO A C 1
ATOM 5478 O O . PRO A 1 674 ? 32.044 -12.759 7.612 1.00 95.06 674 PRO A O 1
ATOM 5481 N N . GLN A 1 675 ? 30.132 -11.570 7.501 1.00 95.00 675 GLN A N 1
ATOM 5482 C CA . GLN A 1 675 ? 29.196 -12.663 7.766 1.00 95.00 675 GLN A CA 1
ATOM 5483 C C . GLN A 1 675 ? 29.045 -13.666 6.608 1.00 95.00 675 GLN A C 1
ATOM 5485 O O . GLN A 1 675 ? 28.496 -14.746 6.819 1.00 95.00 675 GLN A O 1
ATOM 5490 N N . ALA A 1 676 ? 29.528 -13.348 5.403 1.00 95.56 676 ALA A N 1
ATOM 5491 C CA . ALA A 1 676 ? 29.516 -14.261 4.265 1.00 95.56 676 ALA A CA 1
ATOM 5492 C C . ALA A 1 676 ? 30.402 -15.476 4.563 1.00 95.56 676 ALA A C 1
ATOM 5494 O O . ALA A 1 676 ? 31.623 -15.359 4.697 1.00 95.56 676 ALA A O 1
ATOM 5495 N N . ASN A 1 677 ? 29.802 -16.656 4.702 1.00 95.88 677 ASN A N 1
ATOM 5496 C CA . ASN A 1 677 ? 30.556 -17.900 4.829 1.00 95.88 677 ASN A CA 1
ATOM 5497 C C . ASN A 1 677 ? 31.064 -18.367 3.449 1.00 95.88 677 ASN A C 1
ATOM 5499 O O . ASN A 1 677 ? 30.741 -17.777 2.415 1.00 95.88 677 ASN A O 1
ATOM 5503 N N . GLN A 1 678 ? 31.864 -19.436 3.428 1.00 96.38 678 GLN A N 1
ATOM 5504 C CA . GLN A 1 678 ? 32.418 -19.967 2.180 1.00 96.38 678 GLN A CA 1
ATOM 5505 C C . GLN A 1 678 ? 31.327 -20.402 1.189 1.00 96.38 678 GLN A C 1
ATOM 5507 O O . GLN A 1 678 ? 31.521 -20.256 -0.012 1.00 96.38 678 GLN A O 1
ATOM 5512 N N . THR A 1 679 ? 30.180 -20.880 1.685 1.00 96.00 679 THR A N 1
ATOM 5513 C CA . THR A 1 679 ? 29.021 -21.256 0.864 1.00 96.00 679 THR A CA 1
ATOM 5514 C C . THR A 1 679 ? 28.438 -20.049 0.133 1.00 96.00 679 THR A C 1
ATOM 5516 O O . THR A 1 679 ? 28.267 -20.095 -1.078 1.00 96.00 679 THR A O 1
ATOM 5519 N N . CYS A 1 680 ? 28.213 -18.928 0.823 1.00 95.31 680 CYS A N 1
ATOM 5520 C CA . CYS A 1 680 ? 27.718 -17.723 0.159 1.00 95.31 680 CYS A CA 1
ATOM 5521 C C . CYS A 1 680 ? 28.731 -17.201 -0.864 1.00 95.31 680 CYS A C 1
ATOM 5523 O O . CYS A 1 680 ? 28.353 -16.831 -1.968 1.00 95.31 680 CYS A O 1
ATOM 5525 N N . LEU A 1 681 ? 30.029 -17.220 -0.538 1.00 95.69 681 LEU A N 1
ATOM 5526 C CA . LEU A 1 681 ? 31.075 -16.817 -1.483 1.00 95.69 681 LEU A CA 1
ATOM 5527 C C . LEU A 1 681 ? 31.170 -17.744 -2.702 1.00 95.69 681 LEU A C 1
ATOM 5529 O O . LEU A 1 681 ? 31.542 -17.273 -3.775 1.00 95.69 681 LEU A O 1
ATOM 5533 N N . SER A 1 682 ? 30.839 -19.035 -2.568 1.00 94.00 682 SER A N 1
ATOM 5534 C CA . SER A 1 682 ? 30.823 -19.950 -3.712 1.00 94.00 682 SER A CA 1
ATOM 5535 C C . SER A 1 682 ? 29.699 -19.655 -4.705 1.00 94.00 682 SER A C 1
ATOM 5537 O O . SER A 1 682 ? 29.900 -19.918 -5.887 1.00 94.00 682 SER A O 1
ATOM 5539 N N . GLU A 1 683 ? 28.600 -19.011 -4.292 1.00 93.94 683 GLU A N 1
ATOM 5540 C CA . GLU A 1 683 ? 27.540 -18.560 -5.217 1.00 93.94 683 GLU A CA 1
ATOM 5541 C C . GLU A 1 683 ? 28.061 -17.551 -6.259 1.00 93.94 683 GLU A C 1
ATOM 5543 O O . GLU A 1 683 ? 27.546 -17.461 -7.370 1.00 93.94 683 GLU A O 1
ATOM 5548 N N . LEU A 1 684 ? 29.162 -16.847 -5.957 1.00 91.25 684 LEU A N 1
ATOM 5549 C CA . LEU A 1 684 ? 29.859 -15.959 -6.896 1.00 91.25 684 LEU A CA 1
ATOM 5550 C C . LEU A 1 684 ? 30.738 -16.718 -7.911 1.00 91.25 684 LEU A C 1
ATOM 5552 O O . LEU A 1 684 ? 31.617 -16.119 -8.519 1.00 91.25 684 LEU A O 1
ATOM 5556 N N . SER A 1 685 ? 30.535 -18.023 -8.096 1.00 85.31 685 SER A N 1
ATOM 5557 C CA . SER A 1 685 ? 31.384 -18.889 -8.941 1.00 85.31 685 SER A CA 1
ATOM 5558 C C . SER A 1 685 ? 30.605 -19.723 -9.946 1.00 85.31 685 SER A C 1
ATOM 5560 O O . SER A 1 685 ? 31.211 -20.474 -10.692 1.00 85.31 685 SER A O 1
ATOM 5562 N N . PHE A 1 686 ? 29.273 -19.643 -9.939 1.00 62.28 686 PHE A N 1
ATOM 5563 C CA . PHE A 1 686 ? 28.400 -20.626 -10.588 1.00 62.28 686 PHE A CA 1
ATOM 5564 C C . PHE A 1 686 ? 28.521 -20.696 -12.129 1.00 62.28 686 PHE A C 1
ATOM 5566 O O . PHE A 1 686 ? 27.893 -21.548 -12.746 1.00 62.28 686 PHE A O 1
ATOM 5573 N N . MET A 1 687 ? 29.317 -19.823 -12.755 1.00 56.56 687 MET A N 1
ATOM 5574 C CA . MET A 1 687 ? 29.545 -19.794 -14.206 1.00 56.56 687 MET A CA 1
ATOM 5575 C C . MET A 1 687 ? 30.952 -20.226 -14.659 1.00 56.56 687 MET A C 1
ATOM 5577 O O . MET A 1 687 ? 31.223 -20.164 -15.856 1.00 56.56 687 MET A O 1
ATOM 5581 N N . GLU A 1 688 ? 31.837 -20.638 -13.742 1.00 53.88 688 GLU A N 1
ATOM 5582 C CA . GLU A 1 688 ? 33.029 -21.434 -14.108 1.00 53.88 688 GLU A CA 1
ATOM 5583 C C . GLU A 1 688 ? 32.612 -22.867 -14.461 1.00 53.88 688 GLU A C 1
ATOM 5585 O O . GLU A 1 688 ? 33.124 -23.391 -15.477 1.00 53.88 688 GLU A O 1
#

Organism: NCBI:txid303405